Protein AF-A0A8R2JS40-F1 (afdb_monomer_lite)

Radius of gyration: 32.08 Å; chains: 1; bounding box: 84×52×87 Å

Sequence (425 aa):
MNSDQKEKSKYPKSTWFVVVNEFCERFTYFGFKTVLILYLTRILQFNGDESTIIYHSFIFLACFMAVPCAILGDSYWGKFKALTCLSFVYVLGCVVLTSASIADMFSLDVQKILAFLGLFLIFVGTGGVKPCIFAFGGDQFQLPQQEKHIQHFATMFTLAIYTGSLISTCLMPELRHSIHCFGRDTCFPLAFGVLTFMMLTALVILLSGKNMYVKKKPENNILTRTFGCIFYALRTKITSAAPCKTHWLALFGIIVLVLFDKVLYPMFAAIGIRKPLQILTFCGVLAVIAFVFAALLQFKIVGNTTEIPSGQGRIYIYNGFDCHVFVKSKSLHIQHQIGPLDMFNVSHSVVSQNVSGDVAVVGITIGFESKCSFVSDNYEFNTTLTIIEGKEISYHLTRLNPNMIALNRVGIHDSLVKEKFGNPN

Foldseek 3Di:
DDPVVLPDDDQQPLLVLLLLLLLLLLLLVLLCLLCQLVCCCPPLVDDNVVSVVVSVVLVVLLQVLLVVLVLCCQAPQHLLRSLLVLLVLQLVLLVLLLCLLVPPVDDSVVSVVSNVSSSVSNSNSNSNNVVRSLVQSLQQDDPPSCVVSNVVSVVSSVVSNVVSNVCSNVPLVCVQQVDDDPNDNGRPSVSSVVSSVSSVVSSVSSVVSVVSGDTDDRDHCPPVVVVVVVVVQVVVCVVDPDDDDDDPCPPVVVVVVCCCVVPVQVVVVVVVQHDPVSVVVVVVVVVVVVVVVVVVVVCVVLVDLPFDDFQKFKEKEFEQAQFKKWKDFPVQRDTDIAHGRGMDMDIDGNDDDDDDPFKDKGKMKMWTDCPRPLEHHTDIDIDIDITGTRFYWYWYWDDPDSYDIDTHTDPDTDDSNCPPVNDDD

Organism: Acyrthosiphon pisum (NCBI:txid7029)

pLDDT: mean 79.0, std 15.46, range [34.19, 97.94]

Structure (mmCIF, N/CA/C/O backbone):
data_AF-A0A8R2JS40-F1
#
_entry.id   AF-A0A8R2JS40-F1
#
loop_
_atom_site.group_PDB
_atom_site.id
_atom_site.type_symbol
_atom_site.label_atom_id
_atom_site.label_alt_id
_atom_site.label_comp_id
_atom_site.label_asym_id
_atom_site.label_entity_id
_atom_site.label_seq_id
_atom_site.pdbx_PDB_ins_code
_atom_site.Cartn_x
_atom_site.Cartn_y
_atom_site.Cartn_z
_atom_site.occupancy
_atom_site.B_iso_or_equiv
_atom_site.auth_seq_id
_atom_site.auth_comp_id
_atom_site.auth_asym_id
_atom_site.auth_atom_id
_atom_site.pdbx_PDB_model_num
ATOM 1 N N . MET A 1 1 ? -26.640 -4.214 41.167 1.00 41.16 1 MET A N 1
ATOM 2 C CA . MET A 1 1 ? -26.833 -4.522 39.730 1.00 41.16 1 MET A CA 1
ATOM 3 C C . MET A 1 1 ? -26.726 -6.032 39.581 1.00 41.16 1 MET A C 1
ATOM 5 O O . MET A 1 1 ? -25.664 -6.561 39.882 1.00 41.16 1 MET A O 1
ATOM 9 N N . ASN A 1 2 ? -27.837 -6.709 39.268 1.00 38.03 2 ASN A N 1
ATOM 10 C CA . ASN A 1 2 ? -27.973 -8.171 39.342 1.00 38.03 2 ASN A CA 1
ATOM 11 C C . ASN A 1 2 ? -26.965 -8.921 38.461 1.00 38.03 2 ASN A C 1
ATOM 13 O O . ASN A 1 2 ? -26.765 -8.584 37.293 1.00 38.03 2 ASN A O 1
ATOM 17 N N . SER A 1 3 ? -26.398 -9.986 39.029 1.00 43.28 3 SER A N 1
ATOM 18 C CA . SER A 1 3 ? -25.542 -10.986 38.382 1.00 43.28 3 SER A CA 1
ATOM 19 C C . SER A 1 3 ? -26.195 -11.679 37.179 1.00 43.28 3 SER A C 1
ATOM 21 O O . SER A 1 3 ? -25.475 -12.124 36.291 1.00 43.28 3 SER A O 1
ATOM 23 N N . ASP A 1 4 ? -27.527 -11.676 37.084 1.00 41.28 4 ASP A N 1
ATOM 24 C CA . ASP A 1 4 ? -28.280 -12.354 36.016 1.00 41.28 4 ASP A CA 1
ATOM 25 C C . ASP A 1 4 ? -28.264 -11.621 34.660 1.00 41.28 4 ASP A C 1
ATOM 27 O O . ASP A 1 4 ? -28.573 -12.208 33.625 1.00 41.28 4 ASP A O 1
ATOM 31 N N . GLN A 1 5 ? -27.862 -10.342 34.609 1.00 41.94 5 GLN A N 1
ATOM 32 C CA . GLN A 1 5 ? -27.706 -9.618 33.333 1.00 41.94 5 GLN A CA 1
ATOM 33 C C . GLN A 1 5 ? -26.354 -9.864 32.646 1.00 41.94 5 GLN A C 1
ATOM 35 O O . GLN A 1 5 ? -26.165 -9.460 31.498 1.00 41.94 5 GLN A O 1
ATOM 40 N N . LYS A 1 6 ? -25.410 -10.541 33.314 1.00 43.72 6 LYS A N 1
ATOM 41 C CA . LYS A 1 6 ? -24.073 -10.818 32.765 1.00 43.72 6 LYS A CA 1
ATOM 42 C C . LYS A 1 6 ? -24.084 -11.891 31.664 1.00 43.72 6 LYS A C 1
ATOM 44 O O . LYS A 1 6 ? -23.092 -12.023 30.956 1.00 43.72 6 LYS A O 1
ATOM 49 N N . GLU A 1 7 ? -25.190 -12.622 31.489 1.00 43.22 7 GLU A N 1
ATOM 50 C CA . GLU A 1 7 ? -25.213 -13.883 30.730 1.00 43.22 7 GLU A CA 1
ATOM 51 C C . GLU A 1 7 ? -25.918 -13.836 29.353 1.00 43.22 7 GLU A C 1
ATOM 53 O O . GLU A 1 7 ? -25.889 -14.818 28.618 1.00 43.22 7 GLU A O 1
ATOM 58 N N . LYS A 1 8 ? -26.512 -12.709 28.920 1.00 48.25 8 LYS A N 1
ATOM 59 C CA . LYS A 1 8 ? -27.203 -12.633 27.604 1.00 48.25 8 LYS A CA 1
ATOM 60 C C . LYS A 1 8 ? -26.909 -11.374 26.787 1.00 48.25 8 LYS A C 1
ATOM 62 O O . LYS A 1 8 ? -27.795 -10.813 26.143 1.00 48.25 8 LYS A O 1
ATOM 67 N N . SER A 1 9 ? -25.660 -10.924 26.758 1.00 63.06 9 SER A N 1
ATOM 68 C CA . SER A 1 9 ? -25.281 -9.857 25.829 1.00 63.06 9 SER A CA 1
ATOM 69 C C . SER A 1 9 ? -25.042 -10.425 24.424 1.00 63.06 9 SER A C 1
ATOM 71 O O . SER A 1 9 ? -24.032 -11.071 24.162 1.00 63.06 9 SER A O 1
ATOM 73 N N . LYS A 1 10 ? -26.000 -10.229 23.511 1.00 79.38 10 LYS A N 1
ATOM 74 C CA . LYS A 1 10 ? -25.952 -10.753 22.134 1.00 79.38 10 LYS A CA 1
ATOM 75 C C . LYS A 1 10 ? -24.798 -10.128 21.339 1.00 79.38 10 LYS A C 1
ATOM 77 O O . LYS A 1 10 ? -24.600 -8.916 21.391 1.00 79.38 10 LYS A O 1
ATOM 82 N N . TYR A 1 11 ? -24.084 -10.942 20.557 1.00 84.50 11 TYR A N 1
ATOM 83 C CA . TYR A 1 11 ? -23.012 -10.460 19.681 1.00 84.50 11 TYR A CA 1
ATOM 84 C C . TYR A 1 11 ? -23.556 -9.422 18.672 1.00 84.50 11 TYR A C 1
ATOM 86 O O . TYR A 1 11 ? -24.550 -9.712 17.989 1.00 84.50 11 TYR A O 1
ATOM 94 N N . PRO A 1 12 ? -22.956 -8.219 18.563 1.00 87.94 12 PRO A N 1
ATOM 95 C CA . PRO A 1 12 ? -23.424 -7.188 17.646 1.00 87.94 12 PRO A CA 1
ATOM 96 C C . PRO A 1 12 ? -23.288 -7.658 16.198 1.00 87.94 12 PRO A C 1
ATOM 98 O O . PRO A 1 12 ? -22.192 -7.903 15.713 1.00 87.94 12 PRO A O 1
ATOM 101 N N . LYS A 1 13 ? -24.401 -7.748 15.465 1.00 88.38 13 LYS A N 1
ATOM 102 C CA . LYS A 1 13 ? -24.378 -8.155 14.047 1.00 88.38 13 LYS A CA 1
ATOM 103 C C . LYS A 1 13 ? -23.626 -7.160 13.148 1.00 88.38 13 LYS A C 1
ATOM 105 O O . LYS A 1 13 ? -23.211 -7.520 12.052 1.00 88.38 13 LYS A O 1
ATOM 110 N N . SER A 1 14 ? -23.461 -5.914 13.598 1.00 90.12 14 SER A N 1
ATOM 111 C CA . SER A 1 14 ? -22.787 -4.849 12.850 1.00 90.12 14 SER A CA 1
ATOM 112 C C . SER A 1 14 ? -21.297 -5.124 12.618 1.00 90.12 14 SER A C 1
ATOM 114 O O . SER A 1 14 ? -20.741 -4.668 11.620 1.00 90.12 14 SER A O 1
ATOM 116 N N . THR A 1 15 ? -20.646 -5.904 13.484 1.00 90.81 15 THR A N 1
ATOM 117 C CA . THR A 1 15 ? -19.207 -6.190 13.388 1.00 90.81 15 THR A CA 1
ATOM 118 C C . THR A 1 15 ? -18.866 -7.069 12.189 1.00 90.81 15 THR A C 1
ATOM 120 O O . THR A 1 15 ? -17.765 -6.952 11.662 1.00 90.81 15 THR A O 1
ATOM 123 N N . TRP A 1 16 ? -19.811 -7.879 11.694 1.00 93.19 16 TRP A N 1
ATOM 124 C CA . TRP A 1 16 ? -19.608 -8.693 10.494 1.00 93.19 16 TRP A CA 1
ATOM 125 C C . TRP A 1 16 ? -19.300 -7.830 9.267 1.00 93.19 16 TRP A C 1
ATOM 127 O O . TRP A 1 16 ? -18.342 -8.095 8.548 1.00 93.19 16 TRP A O 1
ATOM 137 N N . PHE A 1 17 ? -20.036 -6.729 9.083 1.00 94.81 17 PHE A N 1
ATOM 138 C CA . PHE A 1 17 ? -19.770 -5.770 8.007 1.00 94.81 17 PHE A CA 1
ATOM 139 C C . PHE A 1 17 ? -18.368 -5.154 8.121 1.00 94.81 17 PHE A C 1
ATOM 141 O O . PHE A 1 17 ? -17.712 -4.932 7.110 1.00 94.81 17 PHE A O 1
ATOM 148 N N . VAL A 1 18 ? -17.891 -4.907 9.347 1.00 94.69 18 VAL A N 1
ATOM 149 C CA . VAL A 1 18 ? -16.544 -4.364 9.597 1.00 94.69 18 VAL A CA 1
ATOM 150 C C . VAL A 1 18 ? -15.465 -5.388 9.234 1.00 94.69 18 VAL A C 1
ATOM 152 O O . VAL A 1 18 ? -14.495 -5.034 8.571 1.00 94.69 18 VAL A O 1
ATOM 155 N N . VAL A 1 19 ? -15.647 -6.656 9.619 1.00 94.69 19 VAL A N 1
ATOM 156 C CA . VAL A 1 19 ? -14.700 -7.742 9.307 1.00 94.69 19 VAL A CA 1
ATOM 157 C C . VAL A 1 19 ? -14.613 -7.989 7.799 1.00 94.69 19 VAL A C 1
ATOM 159 O O . VAL A 1 19 ? -13.513 -8.097 7.264 1.00 94.69 19 VAL A O 1
ATOM 162 N N . VAL A 1 20 ? -15.748 -8.034 7.092 1.00 95.56 20 VAL A N 1
ATOM 163 C CA . VAL A 1 20 ? -15.746 -8.236 5.632 1.00 95.56 20 VAL A CA 1
ATOM 164 C C . VAL A 1 20 ? -15.165 -7.020 4.902 1.00 95.56 20 VAL A C 1
ATOM 166 O O . VAL A 1 20 ? -14.397 -7.188 3.958 1.00 95.56 20 VAL A O 1
ATOM 169 N N . ASN A 1 21 ? -15.451 -5.797 5.363 1.00 95.69 21 ASN A N 1
ATOM 170 C CA . ASN A 1 21 ? -14.802 -4.604 4.819 1.00 95.69 21 ASN A CA 1
ATOM 171 C C . ASN A 1 21 ? -13.274 -4.673 4.980 1.00 95.69 21 ASN A C 1
ATOM 173 O O . ASN A 1 21 ? -12.553 -4.363 4.036 1.00 95.69 21 ASN A O 1
ATOM 177 N N . GLU A 1 22 ? -12.779 -5.087 6.152 1.00 94.69 22 GLU A N 1
ATOM 178 C CA . GLU A 1 22 ? -11.339 -5.247 6.390 1.00 94.69 22 GLU A CA 1
ATOM 179 C C . GLU A 1 22 ? -10.720 -6.274 5.438 1.00 94.69 22 GLU A C 1
ATOM 181 O O . GLU A 1 22 ? -9.670 -6.016 4.857 1.00 94.69 22 GLU A O 1
ATOM 186 N N . PHE A 1 23 ? -11.384 -7.412 5.220 1.00 96.19 23 PHE A N 1
ATOM 187 C CA . PHE A 1 23 ? -10.934 -8.405 4.245 1.00 96.19 23 PHE A CA 1
ATOM 188 C C . PHE A 1 23 ? -10.753 -7.791 2.845 1.00 96.19 23 PHE A C 1
ATOM 190 O O . PHE A 1 23 ? -9.692 -7.942 2.235 1.00 96.19 23 PHE A O 1
ATOM 197 N N . CYS A 1 24 ? -11.758 -7.060 2.351 1.00 96.75 24 CYS A N 1
ATOM 198 C CA . CYS A 1 24 ? -11.718 -6.424 1.033 1.00 96.75 24 CYS A CA 1
ATOM 199 C C . CYS A 1 24 ? -10.650 -5.316 0.936 1.00 96.75 24 CYS A C 1
ATOM 201 O O . CYS A 1 24 ? -9.959 -5.219 -0.082 1.00 96.75 24 CYS A O 1
ATOM 203 N N . GLU A 1 25 ? -10.466 -4.507 1.986 1.00 95.31 25 GLU A N 1
ATOM 204 C CA . GLU A 1 25 ? -9.405 -3.487 2.032 1.00 95.31 25 GLU A CA 1
ATOM 205 C C . GLU A 1 25 ? -8.018 -4.130 1.987 1.00 95.31 25 GLU A C 1
ATOM 207 O O . GLU A 1 25 ? -7.170 -3.707 1.201 1.00 95.31 25 GLU A O 1
ATOM 212 N N . ARG A 1 26 ? -7.797 -5.196 2.767 1.00 95.12 26 ARG A N 1
ATOM 213 C CA . ARG A 1 26 ? -6.499 -5.883 2.831 1.00 95.12 26 ARG A CA 1
ATOM 214 C C . ARG A 1 26 ? -6.174 -6.605 1.546 1.00 95.12 26 ARG A C 1
ATOM 216 O O . ARG A 1 26 ? -5.037 -6.520 1.089 1.00 95.12 26 ARG A O 1
ATOM 223 N N . PHE A 1 27 ? -7.172 -7.233 0.935 1.00 96.56 27 PHE A N 1
ATOM 224 C CA . PHE A 1 27 ? -7.041 -7.771 -0.409 1.00 96.56 27 PHE A CA 1
ATOM 225 C C . PHE A 1 27 ? -6.573 -6.685 -1.391 1.00 96.56 27 PHE A C 1
ATOM 227 O O . PHE A 1 27 ? -5.605 -6.880 -2.122 1.00 96.56 27 PHE A O 1
ATOM 234 N N . THR A 1 28 ? -7.215 -5.513 -1.360 1.00 96.62 28 THR A N 1
ATOM 235 C CA . THR A 1 28 ? -6.875 -4.387 -2.241 1.00 96.62 28 THR A CA 1
ATOM 236 C C . THR A 1 28 ? -5.449 -3.891 -1.986 1.00 96.62 28 THR A C 1
ATOM 238 O O . THR A 1 28 ? -4.663 -3.754 -2.920 1.00 96.62 28 THR A O 1
ATOM 241 N N . TYR A 1 29 ? -5.076 -3.664 -0.725 1.00 95.06 29 TYR A N 1
ATOM 242 C CA . TYR A 1 29 ? -3.773 -3.106 -0.359 1.00 95.06 29 TYR A CA 1
ATOM 243 C C . TYR A 1 29 ? -2.604 -4.041 -0.698 1.00 95.06 29 TYR A C 1
ATOM 245 O O . TYR A 1 29 ? -1.606 -3.600 -1.274 1.00 95.06 29 TYR A O 1
ATOM 253 N N . PHE A 1 30 ? -2.700 -5.324 -0.341 1.00 94.44 30 PHE A N 1
ATOM 254 C CA . PHE A 1 30 ? -1.627 -6.283 -0.614 1.00 94.44 30 PHE A CA 1
ATOM 255 C C . PHE A 1 30 ? -1.556 -6.642 -2.096 1.00 94.44 30 PHE A C 1
ATOM 257 O O . PHE A 1 30 ? -0.463 -6.630 -2.662 1.00 94.44 30 PHE A O 1
ATOM 264 N N . GLY A 1 31 ? -2.702 -6.834 -2.750 1.00 94.31 31 GLY A N 1
ATOM 265 C CA . GLY A 1 31 ? -2.763 -7.043 -4.191 1.00 94.31 31 GLY A CA 1
ATOM 266 C C . GLY A 1 31 ? -2.128 -5.892 -4.969 1.00 94.31 31 GLY A C 1
ATOM 267 O O . GLY A 1 31 ? -1.243 -6.111 -5.795 1.00 94.31 31 GLY A O 1
ATOM 268 N N . PHE A 1 32 ? -2.475 -4.654 -4.614 1.00 94.50 32 PHE A N 1
ATOM 269 C CA . PHE A 1 32 ? -1.853 -3.455 -5.169 1.00 94.50 32 PHE A CA 1
ATOM 270 C C . PHE A 1 32 ? -0.325 -3.456 -4.990 1.00 94.50 32 PHE A C 1
ATOM 272 O O . PHE A 1 32 ? 0.401 -3.226 -5.956 1.00 94.50 32 PHE A O 1
ATOM 279 N N . LYS A 1 33 ? 0.184 -3.772 -3.789 1.00 91.44 33 LYS A N 1
ATOM 280 C CA . LYS A 1 33 ? 1.633 -3.804 -3.520 1.00 91.44 33 LYS A CA 1
ATOM 281 C C . LYS A 1 33 ? 2.389 -4.795 -4.403 1.00 91.44 33 LYS A C 1
ATOM 283 O O . LYS A 1 33 ? 3.491 -4.472 -4.834 1.00 91.44 33 LYS A O 1
ATOM 288 N N . THR A 1 34 ? 1.818 -5.970 -4.671 1.00 91.81 34 THR A N 1
ATOM 289 C CA . THR A 1 34 ? 2.482 -6.984 -5.512 1.00 91.81 34 THR A CA 1
ATOM 290 C C . THR A 1 34 ? 2.628 -6.551 -6.970 1.00 91.81 34 THR A C 1
ATOM 292 O O . THR A 1 34 ? 3.611 -6.895 -7.622 1.00 91.81 34 THR A O 1
ATOM 295 N N . VAL A 1 35 ? 1.676 -5.765 -7.479 1.00 92.25 35 VAL A N 1
ATOM 296 C CA . VAL A 1 35 ? 1.630 -5.367 -8.893 1.00 92.25 35 VAL A CA 1
ATOM 297 C C . VAL A 1 35 ? 2.296 -4.007 -9.133 1.00 92.25 35 VAL A C 1
ATOM 299 O O . VAL A 1 35 ? 2.818 -3.770 -10.223 1.00 92.25 35 VAL A O 1
ATOM 302 N N . LEU A 1 36 ? 2.335 -3.122 -8.129 1.00 92.50 36 LEU A N 1
ATOM 303 C CA . LEU A 1 36 ? 2.771 -1.730 -8.281 1.00 92.50 36 LEU A CA 1
ATOM 304 C C . LEU A 1 36 ? 4.190 -1.582 -8.854 1.00 92.50 36 LEU A C 1
ATOM 306 O O . LEU A 1 36 ? 4.377 -0.836 -9.810 1.00 92.50 36 LEU A O 1
ATOM 310 N N . ILE A 1 37 ? 5.190 -2.280 -8.305 1.00 91.31 37 ILE A N 1
ATOM 311 C CA . ILE A 1 37 ? 6.582 -2.131 -8.773 1.00 91.31 37 ILE A CA 1
ATOM 312 C C . ILE A 1 37 ? 6.753 -2.600 -10.225 1.00 91.31 37 ILE A C 1
ATOM 314 O O . ILE A 1 37 ? 7.504 -2.015 -11.006 1.00 91.31 37 ILE A O 1
ATOM 318 N N . LEU A 1 38 ? 5.988 -3.620 -10.615 1.00 90.94 38 LEU A N 1
ATOM 319 C CA . LEU A 1 38 ? 5.975 -4.140 -11.977 1.00 90.94 38 LEU A CA 1
ATOM 320 C C . LEU A 1 38 ? 5.265 -3.172 -12.928 1.00 90.94 38 LEU A C 1
ATOM 322 O O . LEU A 1 38 ? 5.658 -3.065 -14.082 1.00 90.94 38 LEU A O 1
ATOM 326 N N . TYR A 1 39 ? 4.256 -2.443 -12.451 1.00 91.69 39 TYR A N 1
ATOM 327 C CA . TYR A 1 39 ? 3.585 -1.399 -13.225 1.00 91.69 39 TYR A CA 1
ATOM 328 C C . TYR A 1 39 ? 4.497 -0.187 -13.465 1.00 91.69 39 TYR A C 1
ATOM 330 O O . TYR A 1 39 ? 4.594 0.291 -14.596 1.00 91.69 39 TYR A O 1
ATOM 338 N N . LEU A 1 40 ? 5.215 0.259 -12.427 1.00 92.06 40 LEU A N 1
ATOM 339 C CA . LEU A 1 40 ? 6.184 1.359 -12.513 1.00 92.06 40 LEU A CA 1
ATOM 340 C C . LEU A 1 40 ? 7.296 1.064 -13.533 1.00 92.06 40 LEU A C 1
ATOM 342 O O . LEU A 1 40 ? 7.609 1.909 -14.367 1.00 92.06 40 LEU A O 1
ATOM 346 N N . THR A 1 41 ? 7.835 -0.155 -13.509 1.00 90.75 41 THR A N 1
ATOM 347 C CA . THR A 1 41 ? 8.927 -0.564 -14.406 1.00 90.75 41 THR A CA 1
ATOM 348 C C . THR A 1 41 ? 8.450 -0.894 -15.822 1.00 90.75 41 THR A C 1
ATOM 350 O O . THR A 1 41 ? 9.036 -0.426 -16.790 1.00 90.75 41 THR A O 1
ATOM 353 N N . ARG A 1 42 ? 7.381 -1.691 -15.979 1.00 89.00 42 ARG A N 1
ATOM 354 C CA . ARG A 1 42 ? 6.976 -2.230 -17.294 1.00 89.00 42 ARG A CA 1
ATOM 355 C C . ARG A 1 42 ? 6.058 -1.318 -18.100 1.00 89.00 42 ARG A C 1
ATOM 357 O O . ARG A 1 42 ? 6.101 -1.387 -19.322 1.00 89.00 42 ARG A O 1
ATOM 364 N N . ILE A 1 43 ? 5.209 -0.517 -17.454 1.00 88.19 43 ILE A N 1
ATOM 365 C CA . ILE A 1 43 ? 4.253 0.356 -18.158 1.00 88.19 43 ILE A CA 1
ATOM 366 C C . ILE A 1 43 ? 4.719 1.804 -18.122 1.00 88.19 43 ILE A C 1
ATOM 368 O O . ILE A 1 43 ? 4.818 2.439 -19.163 1.00 88.19 43 ILE A O 1
ATOM 372 N N . LEU A 1 44 ? 5.058 2.313 -16.937 1.00 89.38 44 LEU A N 1
ATOM 373 C CA . LEU A 1 44 ? 5.470 3.708 -16.776 1.00 89.38 44 LEU A CA 1
ATOM 374 C C . LEU A 1 44 ? 6.938 3.964 -17.160 1.00 89.38 44 LEU A C 1
ATOM 376 O O . LEU A 1 44 ? 7.348 5.124 -17.195 1.00 89.38 44 LEU A O 1
ATOM 380 N N . GLN A 1 45 ? 7.697 2.911 -17.489 1.00 89.69 45 GLN A N 1
ATOM 381 C CA . GLN A 1 45 ? 9.079 2.984 -17.982 1.00 89.69 45 GLN A CA 1
ATOM 382 C C . GLN A 1 45 ? 10.024 3.732 -17.022 1.00 89.69 45 GLN A C 1
ATOM 384 O O . GLN A 1 45 ? 10.872 4.510 -17.454 1.00 89.69 45 GLN A O 1
ATOM 389 N N . PHE A 1 46 ? 9.854 3.539 -15.709 1.00 88.12 46 PHE A N 1
ATOM 390 C CA . PHE A 1 46 ? 10.810 4.019 -14.706 1.00 88.12 46 PHE A CA 1
ATOM 391 C C . PHE A 1 46 ? 11.963 3.032 -14.525 1.00 88.12 46 PHE A C 1
ATOM 393 O O . PHE A 1 46 ? 11.781 1.814 -14.624 1.00 88.12 46 PHE A O 1
ATOM 400 N N . ASN A 1 47 ? 13.135 3.552 -14.158 1.00 89.06 47 ASN A N 1
ATOM 401 C CA . ASN A 1 47 ? 14.284 2.719 -13.810 1.00 89.06 47 ASN A CA 1
ATOM 402 C C . ASN A 1 47 ? 14.004 1.877 -12.551 1.00 89.06 47 ASN A C 1
ATOM 404 O O . ASN A 1 47 ? 13.132 2.205 -11.737 1.00 89.06 47 ASN A O 1
ATOM 408 N N . GLY A 1 48 ? 14.758 0.787 -12.365 1.00 80.25 48 GLY A N 1
ATOM 409 C CA . GLY A 1 48 ? 14.610 -0.092 -11.196 1.00 80.25 48 GLY A CA 1
ATOM 410 C C . GLY A 1 48 ? 14.799 0.647 -9.863 1.00 80.25 48 GLY A C 1
ATOM 411 O O . GLY A 1 48 ? 14.002 0.473 -8.936 1.00 80.25 48 GLY A O 1
ATOM 412 N N . ASP A 1 49 ? 15.789 1.539 -9.802 1.00 77.88 49 ASP A N 1
ATOM 413 C CA . ASP A 1 49 ? 16.080 2.364 -8.624 1.00 77.88 49 ASP A CA 1
ATOM 414 C C . ASP A 1 49 ? 14.954 3.374 -8.346 1.00 77.88 49 ASP A C 1
ATOM 416 O O . ASP A 1 49 ? 14.440 3.451 -7.228 1.00 77.88 49 ASP A O 1
ATOM 420 N N . GLU A 1 50 ? 14.497 4.096 -9.374 1.00 78.88 50 GLU A N 1
ATOM 421 C CA . GLU A 1 50 ? 13.404 5.074 -9.261 1.00 78.88 50 GLU A CA 1
ATOM 422 C C . GLU A 1 50 ? 12.090 4.414 -8.833 1.00 78.88 50 GLU A C 1
ATOM 424 O O . GLU A 1 50 ? 11.402 4.901 -7.934 1.00 78.88 50 GLU A O 1
ATOM 429 N N . SER A 1 51 ? 11.765 3.261 -9.421 1.00 83.19 51 SER A N 1
ATOM 430 C CA . SER A 1 51 ? 10.572 2.482 -9.078 1.00 83.19 51 SER A CA 1
ATOM 431 C C . SER A 1 51 ? 10.593 2.024 -7.620 1.00 83.19 51 SER A C 1
ATOM 433 O O . SER A 1 51 ? 9.565 2.060 -6.939 1.00 83.19 51 SER A O 1
ATOM 435 N N . THR A 1 52 ? 11.768 1.633 -7.120 1.00 80.94 52 THR A N 1
ATOM 436 C CA . THR A 1 52 ? 11.968 1.219 -5.725 1.00 80.94 52 THR A CA 1
ATOM 437 C C . THR A 1 52 ? 11.790 2.397 -4.767 1.00 80.94 52 THR A C 1
ATOM 439 O O . THR A 1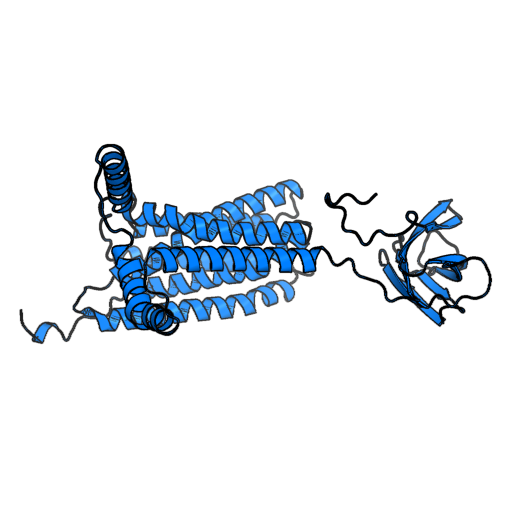 52 ? 11.097 2.264 -3.754 1.00 80.94 52 THR A O 1
ATOM 442 N N . ILE A 1 53 ? 12.340 3.567 -5.109 1.00 82.81 53 ILE A N 1
ATOM 443 C CA . ILE A 1 53 ? 12.151 4.806 -4.342 1.00 82.81 53 ILE A CA 1
ATOM 444 C C . ILE A 1 53 ? 10.664 5.162 -4.281 1.00 82.81 53 ILE A C 1
ATOM 446 O O . ILE A 1 53 ? 10.121 5.295 -3.187 1.00 82.81 53 ILE A O 1
ATOM 450 N N . ILE A 1 54 ? 9.977 5.232 -5.427 1.00 84.69 54 ILE A N 1
ATOM 451 C CA . ILE A 1 54 ? 8.545 5.568 -5.496 1.00 84.69 54 ILE A CA 1
ATOM 452 C C . ILE A 1 54 ? 7.710 4.584 -4.664 1.00 84.69 54 ILE A C 1
ATOM 454 O O . ILE A 1 54 ? 6.849 5.003 -3.886 1.00 84.69 54 ILE A O 1
ATOM 458 N N . TYR A 1 55 ? 7.981 3.281 -4.779 1.00 89.50 55 TYR A N 1
ATOM 459 C CA . TYR A 1 55 ? 7.281 2.240 -4.025 1.00 89.50 55 TYR A CA 1
ATOM 460 C C . TYR A 1 55 ? 7.448 2.402 -2.505 1.00 89.50 55 TYR A C 1
ATOM 462 O O . TYR A 1 55 ? 6.458 2.397 -1.763 1.00 89.50 55 TYR A O 1
ATOM 470 N N . HIS A 1 56 ? 8.678 2.586 -2.018 1.00 84.81 56 HIS A N 1
ATOM 471 C CA . HIS A 1 56 ? 8.928 2.764 -0.586 1.00 84.81 56 HIS A CA 1
ATOM 472 C C . HIS A 1 56 ? 8.429 4.116 -0.063 1.00 84.81 56 HIS A C 1
ATOM 474 O O . HIS A 1 56 ? 7.883 4.166 1.043 1.00 84.81 56 HIS A O 1
ATOM 480 N N . SER A 1 57 ? 8.522 5.184 -0.859 1.00 85.88 57 SER A N 1
ATOM 481 C CA . SER A 1 57 ? 7.931 6.486 -0.542 1.00 85.88 57 SER A CA 1
ATOM 482 C C . SER A 1 57 ? 6.414 6.392 -0.398 1.00 85.88 57 SER A C 1
ATOM 484 O O . SER A 1 57 ? 5.870 6.915 0.571 1.00 85.88 57 SER A O 1
ATOM 486 N N . PHE A 1 58 ? 5.728 5.670 -1.289 1.00 90.31 58 PHE A N 1
ATOM 487 C CA . PHE A 1 58 ? 4.290 5.423 -1.170 1.00 90.31 58 PHE A CA 1
ATOM 488 C C . PHE A 1 58 ? 3.942 4.710 0.146 1.00 90.31 58 PHE A C 1
ATOM 490 O O . PHE A 1 58 ? 3.030 5.135 0.855 1.00 90.31 58 PHE A O 1
ATOM 497 N N . ILE A 1 59 ? 4.680 3.654 0.511 1.00 88.25 59 ILE A N 1
ATOM 498 C CA . ILE A 1 59 ? 4.442 2.922 1.767 1.00 88.25 59 ILE A CA 1
ATOM 499 C C . ILE A 1 59 ? 4.652 3.837 2.975 1.00 88.25 59 ILE A C 1
ATOM 501 O O . ILE A 1 59 ? 3.822 3.852 3.885 1.00 88.25 59 ILE A O 1
ATOM 505 N N . PHE A 1 60 ? 5.743 4.604 2.979 1.00 88.06 60 PHE A N 1
ATOM 506 C CA . PHE A 1 60 ? 6.044 5.555 4.043 1.00 88.06 60 PHE A CA 1
ATOM 507 C C . PHE A 1 60 ? 4.938 6.608 4.184 1.00 88.06 60 PHE A C 1
ATOM 509 O O . PHE A 1 60 ? 4.429 6.811 5.286 1.00 88.06 60 PHE A O 1
ATOM 516 N N . LEU A 1 61 ? 4.514 7.223 3.077 1.00 88.31 61 LEU A N 1
ATOM 517 C CA . LEU A 1 61 ? 3.462 8.241 3.062 1.00 88.31 61 LEU A CA 1
ATOM 518 C C . LEU A 1 61 ? 2.109 7.681 3.506 1.00 88.31 61 LEU A C 1
ATOM 520 O O . LEU A 1 61 ? 1.418 8.331 4.285 1.00 88.31 61 LEU A O 1
ATOM 524 N N . ALA A 1 62 ? 1.752 6.464 3.092 1.00 89.50 62 ALA A N 1
ATOM 525 C CA . ALA A 1 62 ? 0.535 5.791 3.543 1.00 89.50 62 ALA A CA 1
ATOM 526 C C . ALA A 1 62 ? 0.522 5.588 5.069 1.00 89.50 62 ALA A C 1
ATOM 528 O O . ALA A 1 62 ? -0.488 5.841 5.726 1.00 89.50 62 ALA A O 1
ATOM 529 N N . CYS A 1 63 ? 1.648 5.160 5.648 1.00 87.31 63 CYS A N 1
ATOM 530 C CA . CYS A 1 63 ? 1.790 5.009 7.096 1.00 87.31 63 CYS A CA 1
ATOM 531 C C . CYS A 1 63 ? 1.783 6.362 7.819 1.00 87.31 63 CYS A C 1
ATOM 533 O O . CYS A 1 63 ? 1.127 6.504 8.848 1.00 87.31 63 CYS A O 1
ATOM 535 N N . PHE A 1 64 ? 2.480 7.363 7.280 1.00 84.88 64 PHE A N 1
ATOM 536 C CA . PHE A 1 64 ? 2.527 8.709 7.847 1.00 84.88 64 PHE A CA 1
ATOM 537 C C . PHE A 1 64 ? 1.141 9.363 7.863 1.00 84.88 64 PHE A C 1
ATOM 539 O O . PHE A 1 64 ? 0.731 9.923 8.879 1.00 84.88 64 PHE A O 1
ATOM 546 N N . MET A 1 65 ? 0.383 9.220 6.772 1.00 87.69 65 MET A N 1
ATOM 547 C CA . MET A 1 65 ? -0.959 9.785 6.624 1.00 87.69 65 MET A CA 1
ATOM 548 C C . MET A 1 65 ? -1.983 9.176 7.597 1.00 87.69 65 MET A C 1
ATOM 550 O O . MET A 1 65 ? -3.008 9.793 7.885 1.00 87.69 65 MET A O 1
ATOM 554 N N . ALA A 1 66 ? -1.691 8.016 8.193 1.00 87.44 66 ALA A N 1
ATOM 555 C CA . ALA A 1 66 ? -2.548 7.423 9.214 1.00 87.44 66 ALA A CA 1
ATOM 556 C C . ALA A 1 66 ? -2.706 8.300 10.461 1.00 87.44 66 ALA A C 1
ATOM 558 O O . ALA A 1 66 ? -3.787 8.335 11.050 1.00 87.44 66 ALA A O 1
ATOM 559 N N . VAL A 1 67 ? -1.669 9.053 10.836 1.00 85.12 67 VAL A N 1
ATOM 560 C CA . VAL A 1 67 ? -1.699 9.940 12.006 1.00 85.12 67 VAL A CA 1
ATOM 561 C C . VAL A 1 67 ? -2.708 11.086 11.831 1.00 85.12 67 VAL A C 1
ATOM 563 O O . VAL A 1 67 ? -3.649 11.156 12.626 1.00 85.12 67 VAL A O 1
ATOM 566 N N . PRO A 1 68 ? -2.593 11.968 10.814 1.00 83.56 68 PRO A N 1
ATOM 567 C CA . PRO A 1 68 ? -3.550 13.056 10.625 1.00 83.56 68 PRO A CA 1
ATOM 568 C C . PRO A 1 68 ? -4.969 12.543 10.357 1.00 83.56 68 PRO A C 1
ATOM 570 O O . PRO A 1 68 ? -5.927 13.121 10.868 1.00 83.56 68 PRO A O 1
ATOM 573 N N . CYS A 1 69 ? -5.133 11.438 9.625 1.00 84.75 69 CYS A N 1
ATOM 574 C CA . CYS A 1 69 ? -6.455 10.870 9.370 1.00 84.75 69 CYS A CA 1
ATOM 575 C C . CYS A 1 69 ? -7.130 10.306 10.628 1.00 84.75 69 CYS A C 1
ATOM 577 O O . CYS A 1 69 ? -8.332 10.511 10.801 1.00 84.75 69 CYS A O 1
ATOM 579 N N . ALA A 1 70 ? -6.383 9.644 11.518 1.00 84.00 70 ALA A N 1
ATOM 580 C CA . ALA A 1 70 ? -6.917 9.184 12.800 1.00 84.00 70 ALA A CA 1
ATOM 581 C C . ALA A 1 70 ? -7.371 10.370 13.666 1.00 84.00 70 ALA A C 1
ATOM 583 O O . ALA A 1 70 ? -8.479 10.361 14.198 1.00 84.00 70 ALA A O 1
ATOM 584 N N . ILE A 1 71 ? -6.571 11.443 13.717 1.00 82.81 71 ILE A N 1
ATOM 585 C CA . ILE A 1 71 ? -6.917 12.677 14.443 1.00 82.81 71 ILE A CA 1
ATOM 586 C C . ILE A 1 71 ? -8.203 13.300 13.886 1.00 82.81 71 ILE A C 1
ATOM 588 O O . ILE A 1 71 ? -9.097 13.670 14.652 1.00 82.81 71 ILE A O 1
ATOM 592 N N . LEU A 1 72 ? -8.322 13.395 12.557 1.00 83.81 72 LEU A N 1
ATOM 593 C CA . LEU A 1 72 ? -9.519 13.908 11.885 1.00 83.81 72 LEU A CA 1
ATOM 594 C C . LEU A 1 72 ? -10.763 13.067 12.206 1.00 83.81 72 LEU A C 1
ATOM 596 O O . LEU A 1 72 ? -11.836 13.627 12.461 1.00 83.81 72 LEU A O 1
ATOM 600 N N . GLY A 1 73 ? -10.619 11.739 12.226 1.00 83.31 73 GLY A N 1
ATOM 601 C CA . GLY A 1 73 ? -11.691 10.805 12.563 1.00 83.31 73 GLY A CA 1
ATOM 602 C C . GLY A 1 73 ? -12.143 10.898 14.015 1.00 83.31 73 GLY A C 1
ATOM 603 O O . GLY A 1 73 ? -13.345 10.973 14.272 1.00 83.31 73 GLY A O 1
ATOM 604 N N . ASP A 1 74 ? -11.204 10.957 14.951 1.00 82.31 74 ASP A N 1
ATOM 605 C CA . ASP A 1 74 ? -11.518 10.954 16.378 1.00 82.31 74 ASP A CA 1
ATOM 606 C C . ASP A 1 74 ? -12.006 12.319 16.880 1.00 82.31 74 ASP A C 1
ATOM 608 O O . ASP A 1 74 ? -12.909 12.372 17.716 1.00 82.31 74 ASP A O 1
ATOM 612 N N . SER A 1 75 ? -11.458 13.419 16.347 1.00 80.19 75 SER A N 1
ATOM 613 C CA . SER A 1 75 ? -11.641 14.757 16.934 1.00 80.19 75 SER A CA 1
ATOM 614 C C . SER A 1 75 ? -12.605 15.672 16.172 1.00 80.19 75 SER A C 1
ATOM 616 O O . SER A 1 75 ? -13.241 16.515 16.798 1.00 80.19 75 SER A O 1
ATOM 618 N N . TYR A 1 76 ? -12.722 15.545 14.843 1.00 79.88 76 TYR A N 1
ATOM 619 C CA . TYR A 1 76 ? -13.458 16.525 14.023 1.00 79.88 76 TYR A CA 1
ATOM 620 C C . TYR A 1 76 ? -14.704 15.946 13.352 1.00 79.88 76 TYR A C 1
ATOM 622 O O . TYR A 1 76 ? -15.797 16.495 13.484 1.00 79.88 76 TYR A O 1
ATOM 630 N N . TRP A 1 77 ? -14.559 14.860 12.589 1.00 81.19 77 TRP A N 1
ATOM 631 C CA . TRP A 1 77 ? -15.640 14.352 11.732 1.00 81.19 77 TRP A CA 1
ATOM 632 C C . TRP A 1 77 ? -16.438 13.206 12.355 1.00 81.19 77 TRP A C 1
ATOM 634 O O . TRP A 1 77 ? -17.566 12.948 11.927 1.00 81.19 77 TRP A O 1
ATOM 644 N N . GLY A 1 78 ? -15.873 12.534 13.358 1.00 83.88 78 GLY A N 1
ATOM 645 C CA . GLY A 1 78 ? -16.368 11.262 13.868 1.00 83.88 78 GLY A CA 1
ATOM 646 C C . GLY A 1 78 ? -15.902 10.087 13.000 1.00 83.88 78 GLY A C 1
ATOM 647 O O . GLY A 1 78 ? -15.892 10.162 11.765 1.00 83.88 78 GLY A O 1
ATOM 648 N N . LYS A 1 79 ? -15.558 8.970 13.655 1.00 86.25 79 LYS A N 1
ATOM 649 C CA . LYS A 1 79 ? -14.914 7.798 13.034 1.00 86.25 79 LYS A CA 1
ATOM 650 C C . LYS A 1 79 ? -15.651 7.285 11.798 1.00 86.25 79 LYS A C 1
ATOM 652 O O . LYS A 1 79 ? -15.031 7.075 10.765 1.00 86.25 79 LYS A O 1
ATOM 657 N N . PHE A 1 80 ? -16.980 7.148 11.862 1.00 91.12 80 PHE A N 1
ATOM 658 C CA . PHE A 1 80 ? -17.773 6.634 10.736 1.00 91.12 80 PHE A CA 1
ATOM 659 C C . PHE A 1 80 ? -17.744 7.558 9.507 1.00 91.12 80 PHE A C 1
ATOM 661 O O . PHE A 1 80 ? -17.618 7.087 8.375 1.00 91.12 80 PHE A O 1
ATOM 668 N N . LYS A 1 81 ? -17.850 8.879 9.711 1.00 90.62 81 LYS A N 1
ATOM 669 C CA . LYS A 1 81 ? -17.854 9.855 8.612 1.00 90.62 81 LYS A CA 1
ATOM 670 C C . LYS A 1 81 ? -16.471 9.956 7.972 1.00 90.62 81 LYS A C 1
ATOM 672 O O . LYS A 1 81 ? -16.379 9.964 6.747 1.00 90.62 81 LYS A O 1
ATOM 677 N N . ALA A 1 82 ? -15.416 9.969 8.787 1.00 91.25 82 ALA A N 1
ATOM 678 C CA . ALA A 1 82 ? -14.042 9.932 8.301 1.00 91.25 82 ALA A CA 1
ATOM 679 C C . ALA A 1 82 ? -13.752 8.641 7.528 1.00 91.25 82 ALA A C 1
ATOM 681 O O . ALA A 1 82 ? -13.307 8.717 6.388 1.00 91.25 82 ALA A O 1
ATOM 682 N N . LEU A 1 83 ? -14.100 7.478 8.088 1.00 93.00 83 LEU A N 1
ATOM 683 C CA . LEU A 1 83 ? -13.920 6.177 7.442 1.00 93.00 83 LEU A CA 1
ATOM 684 C C . LEU A 1 83 ? -14.623 6.110 6.078 1.00 93.00 83 LEU A C 1
ATOM 686 O O . LEU A 1 83 ? -14.021 5.675 5.101 1.00 93.00 83 LEU A O 1
ATOM 690 N N . THR A 1 84 ? -15.867 6.590 5.993 1.00 94.19 84 THR A N 1
ATOM 691 C CA . THR A 1 84 ? -16.631 6.611 4.734 1.00 94.19 84 THR A CA 1
ATOM 692 C C . THR A 1 84 ? -16.006 7.560 3.706 1.00 94.19 84 THR A C 1
ATOM 694 O O . THR A 1 84 ? -15.851 7.191 2.545 1.00 94.19 84 THR A O 1
ATOM 697 N N . CYS A 1 85 ? -15.610 8.767 4.126 1.00 95.00 85 CYS A N 1
ATOM 698 C CA . CYS A 1 85 ? -14.968 9.759 3.258 1.00 95.00 85 CYS A CA 1
ATOM 699 C C . CYS A 1 85 ? -13.629 9.243 2.703 1.00 95.00 85 CYS A C 1
ATOM 701 O O . CYS A 1 85 ? -13.395 9.278 1.499 1.00 95.00 85 CYS A O 1
ATOM 703 N N . LEU A 1 86 ? -12.782 8.686 3.569 1.00 94.31 86 LEU A N 1
ATOM 704 C CA . LEU A 1 86 ? -11.475 8.142 3.197 1.00 94.31 86 LEU A CA 1
ATOM 705 C C . LEU A 1 86 ? -11.600 6.895 2.315 1.00 94.31 86 LEU A C 1
ATOM 707 O O . LEU A 1 86 ? -10.831 6.738 1.372 1.00 94.31 86 LEU A O 1
ATOM 711 N N . SER A 1 87 ? -12.605 6.049 2.561 1.00 95.56 87 SER A N 1
ATOM 712 C CA . SER A 1 87 ? -12.905 4.902 1.694 1.00 95.56 87 SER A CA 1
ATOM 713 C C . SER A 1 87 ? -13.354 5.347 0.301 1.00 95.56 87 SER A C 1
ATOM 715 O O . SER A 1 87 ? -12.952 4.745 -0.688 1.00 95.56 87 SER A O 1
ATOM 717 N N . PHE A 1 88 ? -14.130 6.431 0.196 1.00 97.06 88 PHE A N 1
ATOM 718 C CA . PHE A 1 88 ? -14.503 7.012 -1.096 1.00 97.06 88 PHE A CA 1
ATOM 719 C C . PHE A 1 88 ? -13.287 7.570 -1.849 1.00 97.06 88 PHE A C 1
ATOM 721 O O . PHE A 1 88 ? -13.112 7.273 -3.028 1.00 97.06 88 PHE A O 1
ATOM 728 N N . VAL A 1 89 ? -12.402 8.305 -1.163 1.00 97.00 89 VAL A N 1
ATOM 729 C CA . VAL A 1 89 ? -11.130 8.790 -1.735 1.00 97.00 89 VAL A CA 1
ATOM 730 C C . VAL A 1 89 ? -10.259 7.627 -2.220 1.00 97.00 89 VAL A C 1
ATOM 732 O O . VAL A 1 89 ? -9.679 7.705 -3.300 1.00 97.00 89 VAL A O 1
ATOM 735 N N . TYR A 1 90 ? -10.216 6.525 -1.469 1.00 97.00 90 TYR A N 1
ATOM 736 C CA . TYR A 1 90 ? -9.495 5.321 -1.873 1.00 97.00 90 TYR A CA 1
ATOM 737 C C . TYR A 1 90 ? -10.087 4.721 -3.160 1.00 97.00 90 TYR A C 1
ATOM 739 O O . TYR A 1 90 ? -9.353 4.501 -4.120 1.00 97.00 90 TYR A O 1
ATOM 747 N N . VAL A 1 91 ? -11.411 4.532 -3.230 1.00 97.94 91 VAL A N 1
ATOM 748 C CA . VAL A 1 91 ? -12.081 4.035 -4.447 1.00 97.94 91 VAL A CA 1
ATOM 749 C C . VAL A 1 91 ? -11.780 4.936 -5.644 1.00 97.94 91 VAL A C 1
ATOM 751 O O . VAL A 1 91 ? -11.419 4.425 -6.702 1.00 97.94 91 VAL A O 1
ATOM 754 N N . LEU A 1 92 ? -11.854 6.261 -5.481 1.00 97.81 92 LEU A N 1
ATOM 755 C CA . LEU A 1 92 ? -11.483 7.205 -6.538 1.00 97.81 92 LEU A CA 1
ATOM 756 C C . LEU A 1 92 ? -10.032 7.017 -6.988 1.00 97.81 92 LEU A C 1
ATOM 758 O O . LEU A 1 92 ? -9.773 6.970 -8.185 1.00 97.81 92 LEU A O 1
ATOM 762 N N . GLY A 1 93 ? -9.096 6.855 -6.052 1.00 97.38 93 GLY A N 1
ATOM 763 C CA . GLY A 1 93 ? -7.699 6.575 -6.375 1.00 97.38 93 GLY A CA 1
ATOM 764 C C . GLY A 1 93 ? -7.512 5.278 -7.165 1.00 97.38 93 GLY A C 1
ATOM 765 O O . GLY A 1 93 ? -6.774 5.264 -8.149 1.00 97.38 93 GLY A O 1
ATOM 766 N N . CYS A 1 94 ? -8.224 4.209 -6.796 1.00 96.69 94 CYS A N 1
ATOM 767 C CA . CYS A 1 94 ? -8.212 2.938 -7.524 1.00 96.69 94 CYS A CA 1
ATOM 768 C C . CYS A 1 94 ? -8.803 3.067 -8.938 1.00 96.69 94 CYS A C 1
ATOM 770 O O . CYS A 1 94 ? -8.225 2.543 -9.891 1.00 96.69 94 CYS A O 1
ATOM 772 N N . VAL A 1 95 ? -9.904 3.811 -9.098 1.00 96.88 95 VAL A N 1
ATOM 773 C CA . VAL A 1 95 ? -10.509 4.099 -10.410 1.00 96.88 95 VAL A CA 1
ATOM 774 C C . VAL A 1 95 ? -9.546 4.897 -11.287 1.00 96.88 95 VAL A C 1
ATOM 776 O O . VAL A 1 95 ? -9.310 4.516 -12.432 1.00 96.88 95 VAL A O 1
ATOM 779 N N . VAL A 1 96 ? -8.942 5.960 -10.745 1.00 95.94 96 VAL A N 1
ATOM 780 C CA . VAL A 1 96 ? -7.955 6.785 -11.458 1.00 95.94 96 VAL A CA 1
ATOM 781 C C . VAL A 1 96 ? -6.763 5.934 -11.890 1.00 95.94 96 VAL A C 1
ATOM 783 O O . VAL A 1 96 ? -6.380 5.965 -13.057 1.00 95.94 96 VAL A O 1
ATOM 786 N N . LEU A 1 97 ? -6.223 5.101 -11.000 1.00 94.50 97 LEU A N 1
ATOM 787 C CA . LEU A 1 97 ? -5.100 4.230 -11.335 1.00 94.50 97 LEU A CA 1
ATOM 788 C C . LEU A 1 97 ? -5.467 3.170 -12.388 1.00 94.50 97 LEU A C 1
ATOM 790 O O . LEU A 1 97 ? -4.692 2.921 -13.309 1.00 94.50 97 LEU A O 1
ATOM 794 N N . THR A 1 98 ? -6.663 2.585 -12.298 1.00 93.94 98 THR A N 1
ATOM 795 C CA . THR A 1 98 ? -7.164 1.638 -13.306 1.00 93.94 98 THR A CA 1
ATOM 796 C C . THR A 1 98 ? -7.320 2.328 -14.658 1.00 93.94 98 THR A C 1
ATOM 798 O O . THR A 1 98 ? -6.868 1.798 -15.671 1.00 93.94 98 THR A O 1
ATOM 801 N N . SER A 1 99 ? -7.860 3.548 -14.688 1.00 91.44 99 SER A N 1
ATOM 802 C CA . SER A 1 99 ? -7.960 4.332 -15.922 1.00 91.44 99 SER A CA 1
ATOM 803 C C . SER A 1 99 ? -6.584 4.656 -16.514 1.00 91.44 99 SER A C 1
ATOM 805 O O . SER A 1 99 ? -6.388 4.476 -17.713 1.00 91.44 99 SER A O 1
ATOM 807 N N . ALA A 1 100 ? -5.595 4.995 -15.676 1.00 91.12 100 ALA A N 1
ATOM 808 C CA . ALA A 1 100 ? -4.212 5.207 -16.101 1.00 91.12 100 ALA A CA 1
ATOM 809 C C . ALA A 1 100 ? -3.582 3.942 -16.699 1.00 91.12 100 ALA A C 1
ATOM 811 O O . ALA A 1 100 ? -2.752 4.030 -17.595 1.00 91.12 100 ALA A O 1
ATOM 812 N N . SER A 1 101 ? -3.988 2.754 -16.253 1.00 88.38 101 SER A N 1
ATOM 813 C CA . SER A 1 101 ? -3.475 1.506 -16.824 1.00 88.38 101 SER A CA 1
ATOM 814 C C . SER A 1 101 ? -4.107 1.128 -18.172 1.00 88.38 101 SER A C 1
ATOM 816 O O . SER A 1 101 ? -3.474 0.407 -18.938 1.00 88.38 101 SER A O 1
ATOM 818 N N . ILE A 1 102 ? -5.320 1.614 -18.474 1.00 85.31 102 ILE A N 1
ATOM 819 C CA . ILE A 1 102 ? -6.029 1.407 -19.759 1.00 85.31 102 ILE A CA 1
ATOM 820 C C . ILE A 1 102 ? -5.556 2.411 -20.828 1.00 85.31 102 ILE A C 1
ATOM 822 O O . ILE A 1 102 ? -5.762 2.199 -22.019 1.00 85.31 102 ILE A O 1
ATOM 826 N N . ALA A 1 103 ? -4.926 3.503 -20.394 1.00 68.50 103 ALA A N 1
ATOM 827 C CA . ALA A 1 103 ? -4.614 4.716 -21.143 1.00 68.50 103 ALA A CA 1
ATOM 828 C C . ALA A 1 103 ? -3.553 4.583 -22.261 1.00 68.50 103 ALA A C 1
ATOM 830 O O . ALA A 1 103 ? -2.753 5.493 -22.440 1.00 68.50 103 ALA A O 1
ATOM 831 N N . ASP A 1 104 ? -3.585 3.531 -23.081 1.00 64.56 104 ASP A N 1
ATOM 832 C CA . ASP A 1 104 ? -2.764 3.427 -24.304 1.00 64.56 104 ASP A CA 1
ATOM 833 C C . ASP A 1 104 ? -3.121 4.484 -25.365 1.00 64.56 104 ASP A C 1
ATOM 835 O O . ASP A 1 104 ? -2.415 4.647 -26.354 1.00 64.56 104 ASP A O 1
ATOM 839 N N . MET A 1 105 ? -4.209 5.231 -25.152 1.00 60.22 105 MET A N 1
ATOM 840 C CA . MET A 1 105 ? -4.613 6.358 -25.995 1.00 60.22 105 MET A CA 1
ATOM 841 C C . MET A 1 105 ? -3.966 7.695 -25.589 1.00 60.22 105 MET A C 1
ATOM 843 O O . MET A 1 105 ? -4.132 8.680 -26.306 1.00 60.22 105 MET A O 1
ATOM 847 N N . PHE A 1 106 ? -3.264 7.763 -24.451 1.00 69.50 106 PHE A N 1
ATOM 848 C CA . PHE A 1 106 ? -2.641 8.990 -23.941 1.00 69.50 106 PHE A CA 1
ATOM 849 C C . PHE A 1 106 ? -1.112 8.934 -24.046 1.00 69.50 106 PHE A C 1
ATOM 851 O O . PHE A 1 106 ? -0.516 7.862 -24.106 1.00 69.50 106 PHE A O 1
ATOM 858 N N . SER A 1 107 ? -0.456 10.099 -24.050 1.00 85.19 107 SER A N 1
ATOM 859 C CA . SER A 1 107 ? 1.006 10.160 -23.984 1.00 85.19 107 SER A CA 1
ATOM 860 C C . SER A 1 107 ? 1.524 9.617 -22.647 1.00 85.19 107 SER A C 1
ATOM 862 O O . SER A 1 107 ? 0.862 9.732 -21.610 1.00 85.19 107 SER A O 1
ATOM 864 N N . LEU A 1 108 ? 2.741 9.065 -22.662 1.00 86.94 108 LEU A N 1
ATOM 865 C CA . LEU A 1 108 ? 3.391 8.481 -21.483 1.00 86.94 108 LEU A CA 1
ATOM 866 C C . LEU A 1 108 ? 3.433 9.457 -20.290 1.00 86.94 108 LEU A C 1
ATOM 868 O O . LEU A 1 108 ? 3.250 9.050 -19.143 1.00 86.94 108 LEU A O 1
ATOM 872 N N . ASP A 1 109 ? 3.616 10.753 -20.547 1.00 87.81 109 ASP A N 1
ATOM 873 C CA . ASP A 1 109 ? 3.650 11.785 -19.504 1.00 87.81 109 ASP A CA 1
ATOM 874 C C . ASP A 1 109 ? 2.290 11.978 -18.826 1.00 87.81 109 ASP A C 1
ATOM 876 O O . ASP A 1 109 ? 2.203 12.057 -17.599 1.00 87.81 109 ASP A O 1
ATOM 880 N N . VAL A 1 110 ? 1.206 11.986 -19.607 1.00 89.06 110 VAL A N 1
ATOM 881 C CA . VAL A 1 110 ? -0.159 12.071 -19.070 1.00 89.06 110 VAL A CA 1
ATOM 882 C C . VAL A 1 110 ? -0.481 10.818 -18.257 1.00 89.06 110 VAL A C 1
ATOM 884 O O . VAL A 1 110 ? -1.045 10.919 -17.166 1.00 89.06 110 VAL A O 1
ATOM 887 N N . GLN A 1 111 ? -0.057 9.645 -18.733 1.00 90.81 111 GLN A N 1
ATOM 888 C CA . GLN A 1 111 ? -0.217 8.386 -18.010 1.00 90.81 111 GLN A CA 1
ATOM 889 C C . GLN A 1 111 ? 0.526 8.392 -16.663 1.00 90.81 111 GLN A C 1
ATOM 891 O O . GLN A 1 111 ? -0.037 7.969 -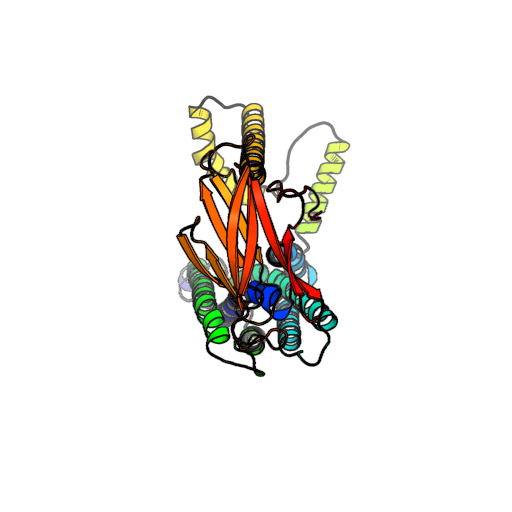15.650 1.00 90.81 111 GLN A O 1
ATOM 896 N N . LYS A 1 112 ? 1.755 8.928 -16.623 1.00 92.44 112 LYS A N 1
ATOM 897 C CA . LYS A 1 112 ? 2.532 9.123 -15.386 1.00 92.44 112 LYS A CA 1
ATOM 898 C C . LYS A 1 112 ? 1.819 10.048 -14.409 1.00 92.44 112 LYS A C 1
ATOM 900 O O . LYS A 1 112 ? 1.653 9.680 -13.247 1.00 92.44 112 LYS A O 1
ATOM 905 N N . ILE A 1 113 ? 1.352 11.210 -14.866 1.00 93.00 113 ILE A N 1
ATOM 906 C CA . ILE A 1 113 ? 0.628 12.173 -14.021 1.00 93.00 113 ILE A CA 1
ATOM 907 C C . ILE A 1 113 ? -0.631 11.530 -13.429 1.00 93.00 113 ILE A C 1
ATOM 909 O O . ILE A 1 113 ? -0.869 11.628 -12.224 1.00 93.00 113 ILE A O 1
ATOM 913 N N . LEU A 1 114 ? -1.411 10.825 -14.253 1.00 93.06 114 LEU A N 1
ATOM 914 C CA . LEU A 1 114 ? -2.639 10.170 -13.813 1.00 93.06 114 LEU A CA 1
ATOM 915 C C . LEU A 1 114 ? -2.353 9.029 -12.825 1.00 93.06 114 LEU A C 1
ATOM 917 O O . LEU A 1 114 ? -3.053 8.891 -11.821 1.00 93.06 114 LEU A O 1
ATOM 921 N N . ALA A 1 115 ? -1.286 8.260 -13.051 1.00 93.69 115 ALA A N 1
ATOM 922 C CA . ALA A 1 115 ? -0.837 7.236 -12.117 1.00 93.69 115 ALA A CA 1
ATOM 923 C C . ALA A 1 115 ? -0.415 7.839 -10.768 1.00 93.69 115 ALA A C 1
ATOM 925 O O . ALA A 1 115 ? -0.863 7.352 -9.732 1.00 93.69 115 ALA A O 1
ATOM 926 N N . PHE A 1 116 ? 0.373 8.920 -10.748 1.00 94.75 116 PHE A N 1
ATOM 927 C CA . PHE A 1 116 ? 0.756 9.597 -9.502 1.00 94.75 116 PHE A CA 1
ATOM 928 C C . PHE A 1 116 ? -0.435 10.217 -8.771 1.00 94.75 116 PHE A C 1
ATOM 930 O O . PHE A 1 116 ? -0.498 10.135 -7.544 1.00 94.75 116 PHE A O 1
ATOM 937 N N . LEU A 1 117 ? -1.408 10.773 -9.498 1.00 96.25 117 LEU A N 1
ATOM 938 C CA . LEU A 1 117 ? -2.659 11.246 -8.910 1.00 96.25 117 LEU A CA 1
ATOM 939 C C . LEU A 1 117 ? -3.438 10.092 -8.256 1.00 96.25 117 LEU A C 1
ATOM 941 O O . LEU A 1 117 ? -3.908 10.225 -7.126 1.00 96.25 117 LEU A O 1
ATOM 945 N N . GLY A 1 118 ? -3.522 8.939 -8.926 1.00 96.56 118 GLY A N 1
ATOM 946 C CA . GLY A 1 118 ? -4.115 7.724 -8.365 1.00 96.56 118 GLY A CA 1
ATOM 947 C C . GLY A 1 118 ? -3.383 7.246 -7.109 1.00 96.56 118 GLY A C 1
ATOM 948 O O . GLY A 1 118 ? -4.011 7.025 -6.075 1.00 96.56 118 GLY A O 1
ATOM 949 N N . LEU A 1 119 ? -2.049 7.164 -7.158 1.00 95.88 119 LEU A N 1
ATOM 950 C CA . LEU A 1 119 ? -1.200 6.800 -6.018 1.00 95.88 119 LEU A CA 1
ATOM 951 C C . LEU A 1 119 ? -1.388 7.747 -4.831 1.00 95.88 119 LEU A C 1
ATOM 953 O O . LEU A 1 119 ? -1.452 7.284 -3.690 1.00 95.88 119 LEU A O 1
ATOM 957 N N . PHE A 1 120 ? -1.515 9.048 -5.099 1.00 96.38 120 PHE A N 1
ATOM 958 C CA . PHE A 1 120 ? -1.772 10.060 -4.083 1.00 96.38 120 PHE A CA 1
ATOM 959 C C . PHE A 1 120 ? -3.083 9.798 -3.339 1.00 96.38 120 PHE A C 1
ATOM 961 O O . PHE A 1 120 ? -3.107 9.674 -2.114 1.00 96.38 120 PHE A O 1
ATOM 968 N N . LEU A 1 121 ? -4.172 9.634 -4.088 1.00 97.19 121 LEU A N 1
ATOM 969 C CA . LEU A 1 121 ? -5.492 9.353 -3.525 1.00 97.19 121 LEU A CA 1
ATOM 970 C C . LEU A 1 121 ? -5.516 8.018 -2.762 1.00 97.19 121 LEU A C 1
ATOM 972 O O . LEU A 1 121 ? -6.098 7.936 -1.679 1.00 97.19 121 LEU A O 1
ATOM 976 N N . ILE A 1 122 ? -4.835 6.990 -3.278 1.00 96.75 122 ILE A N 1
ATOM 977 C CA . ILE A 1 122 ? -4.736 5.678 -2.629 1.00 96.75 122 ILE A CA 1
ATOM 978 C C . ILE A 1 122 ? -4.013 5.780 -1.282 1.00 96.75 122 ILE A C 1
ATOM 980 O O . ILE A 1 122 ? -4.533 5.254 -0.294 1.00 96.75 122 ILE A O 1
ATOM 984 N N . PHE A 1 123 ? -2.842 6.435 -1.199 1.00 94.38 123 PHE A N 1
ATOM 985 C CA . PHE A 1 123 ? -2.118 6.501 0.078 1.00 94.38 123 PHE A CA 1
ATOM 986 C C . PHE A 1 123 ? -2.900 7.305 1.125 1.00 94.38 123 PHE A C 1
ATOM 988 O O . PHE A 1 123 ? -2.882 6.947 2.305 1.00 94.38 123 PHE A O 1
ATOM 995 N N . VAL A 1 124 ? -3.627 8.348 0.702 1.00 94.75 124 VAL A N 1
ATOM 996 C CA . VAL A 1 124 ? -4.518 9.122 1.579 1.00 94.75 124 VAL A CA 1
ATOM 997 C C . VAL A 1 124 ? -5.668 8.256 2.091 1.00 94.75 124 VAL A C 1
ATOM 999 O O . VAL A 1 124 ? -5.935 8.225 3.294 1.00 94.75 124 VAL A O 1
ATOM 1002 N N . GLY A 1 125 ? -6.316 7.507 1.198 1.00 94.44 125 GLY A N 1
ATOM 1003 C CA . GLY A 1 125 ? -7.419 6.615 1.539 1.00 94.44 125 GLY A CA 1
ATOM 1004 C C . GLY A 1 125 ? -7.008 5.494 2.498 1.00 94.44 125 GLY A C 1
ATOM 1005 O O . GLY A 1 125 ? -7.575 5.366 3.585 1.00 94.44 125 GLY A O 1
ATOM 1006 N N . THR A 1 126 ? -5.984 4.709 2.145 1.00 92.56 126 THR A N 1
ATOM 1007 C CA . THR A 1 126 ? -5.520 3.581 2.978 1.00 92.56 126 THR A CA 1
ATOM 1008 C C . THR A 1 126 ? -4.938 4.051 4.313 1.00 92.56 126 THR A C 1
ATOM 1010 O O . THR A 1 126 ? -5.155 3.398 5.336 1.00 92.56 126 THR A O 1
ATOM 1013 N N . GLY A 1 127 ? -4.253 5.203 4.331 1.00 88.44 127 GLY A N 1
ATOM 1014 C CA . GLY A 1 127 ? -3.707 5.791 5.550 1.00 88.44 127 GLY A CA 1
ATOM 1015 C C . GLY A 1 127 ? -4.800 6.037 6.582 1.00 88.44 127 GLY A C 1
ATOM 1016 O O . GLY A 1 127 ? -4.648 5.664 7.740 1.00 88.44 127 GLY A O 1
ATOM 1017 N N . GLY A 1 128 ? -5.946 6.573 6.164 1.00 86.00 128 GLY A N 1
ATOM 1018 C CA . GLY A 1 128 ? -7.031 6.874 7.088 1.00 86.00 128 GLY A CA 1
ATOM 1019 C C . GLY A 1 128 ? -7.970 5.718 7.429 1.00 86.00 128 GLY A C 1
ATOM 1020 O O . GLY A 1 128 ? -8.466 5.659 8.555 1.00 86.00 128 GLY A O 1
ATOM 1021 N N . VAL A 1 129 ? -8.202 4.781 6.506 1.00 91.69 129 VAL A N 1
ATOM 1022 C CA . VAL A 1 129 ? -9.098 3.635 6.748 1.00 91.69 129 VAL A CA 1
ATOM 1023 C C . VAL A 1 129 ? -8.537 2.711 7.835 1.00 91.69 129 VAL A C 1
ATOM 1025 O O . VAL A 1 129 ? -9.251 2.363 8.778 1.00 91.69 129 VAL A O 1
ATOM 1028 N N . LYS A 1 130 ? -7.241 2.386 7.759 1.00 86.94 130 LYS A N 1
ATOM 1029 C CA . LYS A 1 130 ? -6.565 1.404 8.626 1.00 86.94 130 LYS A CA 1
ATOM 1030 C C . LYS A 1 130 ? -6.649 1.678 10.135 1.00 86.94 130 LYS A C 1
ATOM 1032 O O . LYS A 1 130 ? -7.050 0.771 10.862 1.00 86.94 130 LYS A O 1
ATOM 1037 N N . PRO A 1 131 ? -6.278 2.864 10.651 1.00 84.06 131 PRO A N 1
ATOM 1038 C CA . PRO A 1 131 ? -6.347 3.124 12.088 1.00 84.06 131 PRO A CA 1
ATOM 1039 C C . PRO A 1 131 ? -7.796 3.237 12.585 1.00 84.06 131 PRO A C 1
ATOM 1041 O O . PRO A 1 131 ? -8.096 2.862 13.718 1.00 84.06 131 PRO A O 1
ATOM 1044 N N . CYS A 1 132 ? -8.711 3.725 11.741 1.00 88.69 132 CYS A N 1
ATOM 1045 C CA . CYS A 1 132 ? -10.075 4.043 12.156 1.00 88.69 132 CYS A CA 1
ATOM 1046 C C . CYS A 1 132 ? -10.983 2.811 12.225 1.00 88.69 132 CYS A C 1
ATOM 1048 O O . CYS A 1 132 ? -11.842 2.737 13.103 1.00 88.69 132 CYS A O 1
ATOM 1050 N N . ILE A 1 133 ? -10.825 1.850 11.312 1.00 92.75 133 ILE A N 1
ATOM 1051 C CA . ILE A 1 133 ? -11.760 0.727 11.179 1.00 92.75 133 ILE A CA 1
ATOM 1052 C C . ILE A 1 133 ? -11.714 -0.247 12.359 1.00 92.75 133 ILE A C 1
ATOM 1054 O O . ILE A 1 133 ? -12.767 -0.661 12.847 1.00 92.75 133 ILE A O 1
ATOM 1058 N N . PHE A 1 134 ? -10.522 -0.555 12.879 1.00 90.81 134 PHE A N 1
ATOM 1059 C CA . PHE A 1 134 ? -10.383 -1.417 14.055 1.00 90.81 134 PHE A CA 1
ATOM 1060 C C . PHE A 1 134 ? -11.007 -0.764 15.295 1.00 90.81 134 PHE A C 1
ATOM 1062 O O . PHE A 1 134 ? -11.814 -1.382 15.993 1.00 90.81 134 PHE A O 1
ATOM 1069 N N . ALA A 1 135 ? -10.705 0.520 15.522 1.00 89.44 135 ALA A N 1
ATOM 1070 C CA . ALA A 1 135 ? -11.285 1.293 16.618 1.00 89.44 135 ALA A CA 1
ATOM 1071 C C . ALA A 1 135 ? -12.816 1.405 16.493 1.00 89.44 135 ALA A C 1
ATOM 1073 O O . ALA A 1 135 ? -13.534 1.280 17.484 1.00 89.44 135 ALA A O 1
ATOM 1074 N N . PHE A 1 136 ? -13.325 1.589 15.273 1.00 91.31 136 PHE A N 1
ATOM 1075 C CA . PHE A 1 136 ? -14.756 1.631 14.985 1.00 91.31 136 PHE A CA 1
ATOM 1076 C C . PHE A 1 136 ? -15.457 0.283 15.222 1.00 91.31 136 PHE A C 1
ATOM 1078 O O . PHE A 1 136 ? -16.578 0.254 15.732 1.00 91.31 136 PHE A O 1
ATOM 1085 N N . GLY A 1 137 ? -14.800 -0.833 14.893 1.00 91.75 137 GLY A N 1
ATOM 1086 C CA . GLY A 1 137 ? -15.287 -2.179 15.195 1.00 91.75 137 GLY A CA 1
ATOM 1087 C C . GLY A 1 137 ? -15.350 -2.458 16.698 1.00 91.75 137 GLY A C 1
ATOM 1088 O O . GLY A 1 137 ? -16.347 -2.993 17.182 1.00 91.75 137 GLY A O 1
ATOM 1089 N N . GLY A 1 138 ? -14.339 -2.014 17.451 1.00 90.31 138 GLY A N 1
ATOM 1090 C CA . GLY A 1 138 ? -14.335 -2.086 18.915 1.00 90.31 138 GLY A CA 1
ATOM 1091 C C . GLY A 1 138 ? -15.459 -1.269 19.562 1.00 90.31 138 GLY A C 1
ATOM 1092 O O . GLY A 1 138 ? -16.064 -1.712 20.536 1.00 90.31 138 GLY A O 1
ATOM 1093 N N . ASP A 1 139 ? -15.813 -0.122 18.973 1.00 89.81 139 ASP A N 1
ATOM 1094 C CA . ASP A 1 139 ? -16.902 0.739 19.453 1.00 89.81 139 ASP A CA 1
ATOM 1095 C C . ASP A 1 139 ? -18.302 0.110 19.348 1.00 89.81 139 ASP A C 1
ATOM 1097 O O . ASP A 1 139 ? -19.246 0.648 19.930 1.00 89.81 139 ASP A O 1
ATOM 1101 N N . GLN A 1 140 ? -18.450 -1.019 18.645 1.00 91.19 140 GLN A N 1
ATOM 1102 C CA . GLN A 1 140 ? -19.723 -1.742 18.541 1.00 91.19 140 GLN A CA 1
ATOM 1103 C C . GLN A 1 140 ? -20.059 -2.558 19.798 1.00 91.19 140 GLN A C 1
ATOM 1105 O O . GLN A 1 140 ? -21.200 -2.995 19.948 1.00 91.19 140 GLN A O 1
ATOM 1110 N N . PHE A 1 141 ? -19.089 -2.765 20.694 1.00 90.19 141 PHE A N 1
ATOM 1111 C CA . PHE A 1 141 ? -19.254 -3.546 21.918 1.00 90.19 141 PHE A CA 1
ATOM 1112 C C . PHE A 1 141 ? -19.435 -2.653 23.151 1.00 90.19 141 PHE A C 1
ATOM 1114 O O . PHE A 1 141 ? -18.859 -1.568 23.254 1.00 90.19 141 PHE A O 1
ATOM 1121 N N . GLN A 1 142 ? -20.208 -3.137 24.124 1.00 83.75 142 GLN A N 1
ATOM 1122 C CA . GLN A 1 142 ? -20.402 -2.482 25.419 1.00 83.75 142 GLN A CA 1
ATOM 1123 C C . GLN A 1 142 ? -19.506 -3.126 26.490 1.00 83.75 142 GLN A C 1
ATOM 1125 O O . GLN A 1 142 ? -19.681 -4.288 26.868 1.00 83.75 142 GLN A O 1
ATOM 1130 N N . LEU A 1 143 ? -18.530 -2.365 26.992 1.00 79.81 143 LEU A N 1
ATOM 1131 C CA . LEU A 1 143 ? -17.645 -2.774 28.089 1.00 79.81 143 LEU A CA 1
ATOM 1132 C C . LEU A 1 143 ? -18.260 -2.392 29.449 1.00 79.81 143 LEU A C 1
ATOM 1134 O O . LEU A 1 143 ? -18.877 -1.329 29.539 1.00 79.81 143 LEU A O 1
ATOM 1138 N N . PRO A 1 144 ? -18.104 -3.215 30.511 1.00 73.06 144 PRO A N 1
ATOM 1139 C CA . PRO A 1 144 ? -17.306 -4.451 30.606 1.00 73.06 144 PRO A CA 1
ATOM 1140 C C . PRO A 1 144 ? -18.059 -5.753 30.247 1.00 73.06 144 PRO A C 1
ATOM 1142 O O . PRO A 1 144 ? -17.487 -6.835 30.308 1.00 73.06 144 PRO A O 1
ATOM 1145 N N . GLN A 1 145 ? -19.344 -5.688 29.884 1.00 74.38 145 GLN A N 1
ATOM 1146 C CA . GLN A 1 145 ? -20.209 -6.872 29.735 1.00 74.38 145 GLN A CA 1
ATOM 1147 C C . GLN A 1 145 ? -19.821 -7.802 28.564 1.00 74.38 145 GLN A C 1
ATOM 1149 O O . GLN A 1 145 ? -20.133 -8.988 28.608 1.00 74.38 145 GLN A O 1
ATOM 1154 N N . GLN A 1 146 ? -19.137 -7.293 27.529 1.00 78.88 146 GLN A N 1
ATOM 1155 C CA . GLN A 1 146 ? -18.826 -8.026 26.287 1.00 78.88 146 GLN A CA 1
ATOM 1156 C C . GLN A 1 146 ? -17.325 -8.275 26.035 1.00 78.88 146 GLN A C 1
ATOM 1158 O O . GLN A 1 146 ? -16.905 -8.433 24.889 1.00 78.88 146 GLN A O 1
ATOM 1163 N N . GLU A 1 147 ? -16.496 -8.347 27.076 1.00 77.75 147 GLU A N 1
ATOM 1164 C CA . GLU A 1 147 ? -15.037 -8.498 26.924 1.00 77.75 147 GLU A CA 1
ATOM 1165 C C . GLU A 1 147 ? -14.618 -9.776 26.164 1.00 77.75 147 GLU A C 1
ATOM 1167 O O . GLU A 1 147 ? -13.767 -9.735 25.281 1.00 77.75 147 GLU A O 1
ATOM 1172 N N . LYS A 1 148 ? -15.273 -10.921 26.390 1.00 76.06 148 LYS A N 1
ATOM 1173 C CA . LYS A 1 148 ? -14.984 -12.139 25.603 1.00 76.06 148 LYS A CA 1
ATOM 1174 C C . LYS A 1 148 ? -15.343 -11.980 24.117 1.00 76.06 148 LYS A C 1
ATOM 1176 O O . LYS A 1 148 ? -14.665 -12.519 23.243 1.00 76.06 148 LYS A O 1
ATOM 1181 N N . HIS A 1 149 ? -16.392 -11.217 23.808 1.00 81.94 149 HIS A N 1
ATOM 1182 C CA . HIS A 1 149 ? -16.827 -10.988 22.431 1.00 81.94 149 HIS A CA 1
ATOM 1183 C C . HIS A 1 149 ? -15.892 -10.046 21.662 1.00 81.94 149 HIS A C 1
ATOM 1185 O O . HIS A 1 149 ? -15.711 -10.246 20.459 1.00 81.94 149 HIS A O 1
ATOM 1191 N N . ILE A 1 150 ? -15.253 -9.077 22.334 1.00 85.75 150 ILE A N 1
ATOM 1192 C CA . ILE A 1 150 ? -14.270 -8.196 21.685 1.00 85.75 150 ILE A CA 1
ATOM 1193 C C . ILE A 1 150 ? -12.981 -8.952 21.326 1.00 85.75 150 ILE A C 1
ATOM 1195 O O . ILE A 1 150 ? -12.427 -8.734 20.251 1.00 85.75 150 ILE A O 1
ATOM 1199 N N . GLN A 1 151 ? -12.550 -9.907 22.161 1.00 84.25 151 GLN A N 1
ATOM 1200 C CA . GLN A 1 151 ? -11.417 -10.795 21.853 1.00 84.25 151 GLN A CA 1
ATOM 1201 C C . GLN A 1 151 ? -11.709 -11.693 20.641 1.00 84.25 151 GLN A C 1
ATOM 1203 O O . GLN A 1 151 ? -10.874 -11.837 19.745 1.00 84.25 151 GLN A O 1
ATOM 1208 N N . HIS A 1 152 ? -12.922 -12.252 20.570 1.00 82.12 152 HIS A N 1
ATOM 1209 C CA . HIS A 1 152 ? -13.362 -13.016 19.403 1.00 82.12 152 HIS A CA 1
ATOM 1210 C C . HIS A 1 152 ? -13.393 -12.149 18.133 1.00 82.12 152 HIS A C 1
ATOM 1212 O O . HIS A 1 152 ? -12.888 -12.567 17.093 1.00 82.12 152 HIS A O 1
ATOM 1218 N N . PHE A 1 153 ? -13.909 -10.917 18.220 1.00 88.00 153 PHE A N 1
ATOM 1219 C CA . PHE A 1 153 ? -13.859 -9.954 17.118 1.00 88.00 153 PHE A CA 1
ATOM 1220 C C . PHE A 1 153 ? -12.425 -9.670 16.660 1.00 88.00 153 PHE A C 1
ATOM 1222 O O . PHE A 1 153 ? -12.156 -9.753 15.466 1.00 88.00 153 PHE A O 1
ATOM 1229 N N . ALA A 1 154 ? -11.497 -9.405 17.584 1.00 87.38 154 ALA A N 1
ATOM 1230 C CA . ALA A 1 154 ? -10.093 -9.165 17.250 1.00 87.38 154 ALA A CA 1
ATOM 1231 C C . ALA A 1 154 ? -9.453 -10.370 16.535 1.00 87.38 154 ALA A C 1
ATOM 1233 O O . ALA A 1 154 ? -8.685 -10.194 15.587 1.00 87.38 154 ALA A O 1
ATOM 1234 N N . THR A 1 155 ? -9.822 -11.591 16.934 1.00 85.75 155 THR A N 1
ATOM 1235 C CA . THR A 1 155 ? -9.367 -12.828 16.281 1.00 85.75 155 THR A CA 1
ATOM 1236 C C . THR A 1 155 ? -9.912 -12.941 14.855 1.00 85.75 155 THR A C 1
ATOM 1238 O O . THR A 1 155 ? -9.141 -13.156 13.922 1.00 85.75 155 THR A O 1
ATOM 1241 N N . MET A 1 156 ? -11.219 -12.734 14.657 1.00 84.00 156 MET A N 1
ATOM 1242 C CA . MET A 1 156 ? -11.848 -12.764 13.327 1.00 84.00 156 MET A CA 1
ATOM 1243 C C . MET A 1 156 ? -11.319 -11.657 12.406 1.00 84.00 156 MET A C 1
ATOM 1245 O O . MET A 1 156 ? -11.080 -11.889 11.225 1.00 84.00 156 MET A O 1
ATOM 1249 N N . PHE A 1 157 ? -11.079 -10.465 12.951 1.00 89.56 157 PHE A N 1
ATOM 1250 C CA . PHE A 1 157 ? -10.482 -9.343 12.231 1.00 89.56 157 PHE A CA 1
ATOM 1251 C C . PHE A 1 157 ? -9.053 -9.664 11.770 1.00 89.56 157 PHE A C 1
ATOM 1253 O O . PHE A 1 157 ? -8.695 -9.440 10.618 1.00 89.56 157 PHE A O 1
ATOM 1260 N N . THR A 1 158 ? -8.251 -10.272 12.645 1.00 88.88 158 THR A N 1
ATOM 1261 C CA . THR A 1 158 ? -6.892 -10.723 12.314 1.00 88.88 158 THR A CA 1
ATOM 1262 C C . THR A 1 158 ? -6.901 -11.823 11.250 1.00 88.88 158 THR A C 1
ATOM 1264 O O . THR A 1 158 ? -6.111 -11.784 10.307 1.00 88.88 158 THR A O 1
ATOM 1267 N N . LEU A 1 159 ? -7.834 -12.775 11.351 1.00 89.94 159 LEU A N 1
ATOM 1268 C CA . LEU A 1 159 ? -8.030 -13.808 10.335 1.00 89.94 159 LEU A CA 1
ATOM 1269 C C . LEU A 1 159 ? -8.389 -13.196 8.972 1.00 89.94 159 LEU A C 1
ATOM 1271 O O . LEU A 1 159 ? -7.824 -13.603 7.957 1.00 89.94 159 LEU A O 1
ATOM 1275 N N . ALA A 1 160 ? -9.272 -12.194 8.942 1.00 91.38 160 ALA A N 1
ATOM 1276 C CA . ALA A 1 160 ? -9.630 -11.468 7.725 1.00 91.38 160 ALA A CA 1
ATOM 1277 C C . ALA A 1 160 ? -8.420 -10.763 7.090 1.00 91.38 160 ALA A C 1
ATOM 1279 O O . ALA A 1 160 ? -8.242 -10.850 5.874 1.00 91.38 160 ALA A O 1
ATOM 1280 N N . ILE A 1 161 ? -7.548 -10.144 7.899 1.00 91.69 161 ILE A N 1
ATOM 1281 C CA . ILE A 1 161 ? -6.305 -9.525 7.415 1.00 91.69 161 ILE A CA 1
ATOM 1282 C C . ILE A 1 161 ? -5.418 -10.558 6.721 1.00 91.69 161 ILE A C 1
ATOM 1284 O O . ILE A 1 161 ? -5.033 -10.354 5.567 1.00 91.69 161 ILE A O 1
ATOM 1288 N N . TYR A 1 162 ? -5.091 -11.661 7.397 1.00 90.50 162 TYR A N 1
ATOM 1289 C CA . TYR A 1 162 ? -4.178 -12.658 6.835 1.00 90.50 162 TYR A CA 1
ATOM 1290 C C . TYR A 1 162 ? -4.770 -13.363 5.618 1.00 90.50 162 TYR A C 1
ATOM 1292 O O . TYR A 1 162 ? -4.072 -13.537 4.622 1.00 90.50 162 TYR A O 1
ATOM 1300 N N . THR A 1 163 ? -6.063 -13.689 5.652 1.00 87.62 163 THR A N 1
ATOM 1301 C CA . THR A 1 163 ? -6.746 -14.341 4.526 1.00 87.62 163 THR A CA 1
ATOM 1302 C C . THR A 1 163 ? -6.789 -13.421 3.304 1.00 87.62 163 THR A C 1
ATOM 1304 O O . THR A 1 163 ? -6.420 -13.840 2.21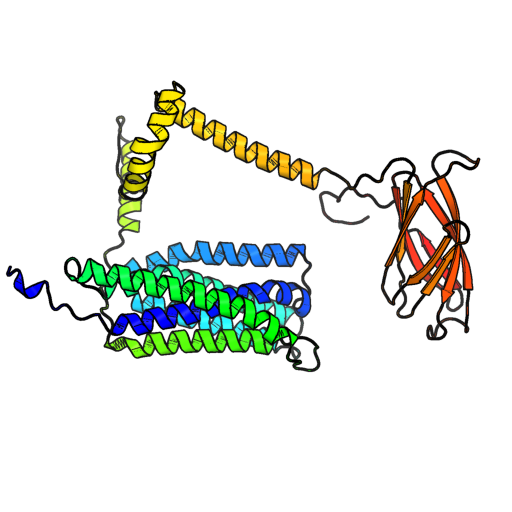1 1.00 87.62 163 THR A O 1
ATOM 1307 N N . GLY A 1 164 ? -7.160 -12.146 3.473 1.00 91.69 164 GLY A N 1
ATOM 1308 C CA . GLY A 1 164 ? -7.174 -11.174 2.373 1.00 91.69 164 GLY A CA 1
ATOM 1309 C C . GLY A 1 164 ? -5.782 -10.939 1.780 1.00 91.69 164 GLY A C 1
ATOM 1310 O O . GLY A 1 164 ? -5.622 -10.877 0.559 1.00 91.69 164 GLY A O 1
ATOM 1311 N N . SER A 1 165 ? -4.758 -10.877 2.634 1.00 92.06 165 SER A N 1
ATOM 1312 C CA . SER A 1 165 ? -3.360 -10.701 2.217 1.00 92.06 165 SER A CA 1
ATOM 1313 C C . SER A 1 165 ? -2.830 -11.913 1.446 1.00 92.06 165 SER A C 1
ATOM 1315 O O . SER A 1 165 ? -2.195 -11.742 0.408 1.00 92.06 165 SER A O 1
ATOM 1317 N N . LEU A 1 166 ? -3.117 -13.129 1.921 1.00 89.88 166 LEU A N 1
ATOM 1318 C CA . LEU A 1 166 ? -2.699 -14.373 1.275 1.00 89.88 166 LEU A CA 1
ATOM 1319 C C . LEU A 1 166 ? -3.333 -14.509 -0.112 1.00 89.88 166 LEU A C 1
ATOM 1321 O O . LEU A 1 166 ? -2.620 -14.667 -1.100 1.00 89.88 166 LEU A O 1
ATOM 1325 N N . ILE A 1 167 ? -4.663 -14.382 -0.194 1.00 92.31 167 ILE A N 1
ATOM 1326 C CA . ILE A 1 167 ? -5.386 -14.551 -1.459 1.00 92.31 167 ILE A CA 1
ATOM 1327 C C . ILE A 1 167 ? -4.933 -13.498 -2.471 1.00 92.31 167 ILE A C 1
ATOM 1329 O O . ILE A 1 167 ? -4.644 -13.847 -3.608 1.00 92.31 167 ILE A O 1
ATOM 1333 N N . SER A 1 168 ? -4.831 -12.224 -2.081 1.00 94.44 168 SER A N 1
ATOM 1334 C CA . SER A 1 168 ? -4.414 -11.167 -3.013 1.00 94.44 168 SER A CA 1
ATOM 1335 C C . SER A 1 168 ? -2.972 -11.327 -3.498 1.00 94.44 168 SER A C 1
ATOM 1337 O O . SER A 1 168 ? -2.708 -11.121 -4.681 1.00 94.44 168 SER A O 1
ATOM 1339 N N . THR A 1 169 ? -2.051 -11.738 -2.620 1.00 91.25 169 THR A N 1
ATOM 1340 C CA . THR A 1 169 ? -0.636 -11.928 -2.977 1.00 91.25 169 THR A CA 1
ATOM 1341 C C . THR A 1 169 ? -0.444 -13.086 -3.957 1.00 91.25 169 THR A C 1
ATOM 1343 O O . THR A 1 169 ? 0.419 -12.998 -4.824 1.00 91.25 169 THR A O 1
ATOM 1346 N N . CYS A 1 170 ? -1.261 -14.139 -3.866 1.00 89.44 170 CYS A N 1
ATOM 1347 C CA . CYS A 1 170 ? -1.249 -15.243 -4.827 1.00 89.44 170 CYS A CA 1
ATOM 1348 C C . CYS A 1 170 ? -2.024 -14.910 -6.112 1.00 89.44 170 CYS A C 1
ATOM 1350 O O . CYS A 1 170 ? -1.539 -15.154 -7.208 1.00 89.44 170 CYS A O 1
ATOM 1352 N N . LEU A 1 171 ? -3.228 -14.342 -5.994 1.00 91.38 171 LEU A N 1
ATOM 1353 C CA . LEU A 1 171 ? -4.149 -14.188 -7.122 1.00 91.38 171 LEU A CA 1
ATOM 1354 C C . LEU A 1 171 ? -3.757 -13.050 -8.073 1.00 91.38 171 LEU A C 1
ATOM 1356 O O . LEU A 1 171 ? -3.936 -13.189 -9.277 1.00 91.38 171 LEU A O 1
ATOM 1360 N N . MET A 1 172 ? -3.260 -11.914 -7.571 1.00 91.44 172 MET A N 1
ATOM 1361 C CA . MET A 1 172 ? -3.020 -10.737 -8.423 1.00 91.44 172 MET A CA 1
ATOM 1362 C C . MET A 1 172 ? -1.863 -10.906 -9.421 1.00 91.44 172 MET A C 1
ATOM 1364 O O . MET A 1 172 ? -2.042 -10.506 -10.576 1.00 91.44 172 MET A O 1
ATOM 1368 N N . PRO A 1 173 ? -0.706 -11.496 -9.054 1.00 88.19 173 PRO A N 1
ATOM 1369 C CA . PRO A 1 173 ? 0.353 -11.786 -10.022 1.00 88.19 173 PRO A CA 1
ATOM 1370 C C . PRO A 1 173 ? -0.102 -12.767 -11.109 1.00 88.19 173 PRO A C 1
ATOM 1372 O O . PRO A 1 173 ? 0.132 -12.513 -12.291 1.00 88.19 173 PRO A O 1
ATOM 1375 N N . GLU A 1 174 ? -0.818 -13.826 -10.717 1.00 88.31 174 GLU A N 1
ATOM 1376 C CA . GLU A 1 174 ? -1.344 -14.840 -11.639 1.00 88.31 174 GLU A CA 1
ATOM 1377 C C . GLU A 1 174 ? -2.383 -14.259 -12.598 1.00 88.31 174 GLU A C 1
ATOM 1379 O O . GLU A 1 174 ? -2.311 -14.484 -13.806 1.00 88.31 174 GLU A O 1
ATOM 1384 N N . LEU A 1 175 ? -3.313 -13.445 -12.088 1.00 87.50 175 LEU A N 1
ATOM 1385 C CA . LEU A 1 175 ? -4.343 -12.792 -12.896 1.00 87.50 175 LEU A CA 1
ATOM 1386 C C . LEU A 1 175 ? -3.736 -11.843 -13.936 1.00 87.50 175 LEU A C 1
ATOM 1388 O O . LEU A 1 175 ? -4.219 -11.760 -15.064 1.00 87.50 175 LEU A O 1
ATOM 1392 N N . ARG A 1 176 ? -2.665 -11.134 -13.563 1.00 87.06 176 ARG A N 1
ATOM 1393 C CA . ARG A 1 176 ? -1.933 -10.252 -14.476 1.00 87.06 176 ARG A CA 1
ATOM 1394 C C . ARG A 1 176 ? -1.219 -11.029 -15.586 1.00 87.06 176 ARG A C 1
ATOM 1396 O O . ARG A 1 176 ? -1.132 -10.510 -16.699 1.00 87.06 176 ARG A O 1
ATOM 1403 N N . HIS A 1 177 ? -0.635 -12.184 -15.265 1.00 86.38 177 HIS A N 1
ATOM 1404 C CA . HIS A 1 177 ? 0.182 -12.964 -16.198 1.00 86.38 177 HIS A CA 1
ATOM 1405 C C . HIS A 1 177 ? -0.657 -13.852 -17.125 1.00 86.38 177 HIS A C 1
ATOM 1407 O O . HIS A 1 177 ? -0.361 -13.940 -18.310 1.00 86.38 177 HIS A O 1
ATOM 1413 N N . SER A 1 178 ? -1.716 -14.470 -16.600 1.00 83.19 178 SER A N 1
ATOM 1414 C CA . SER A 1 178 ? -2.505 -15.485 -17.313 1.00 83.19 178 SER A CA 1
ATOM 1415 C C . SER A 1 178 ? -3.437 -14.917 -18.384 1.00 83.19 178 SER A C 1
ATOM 1417 O O . SER A 1 178 ? -3.925 -15.662 -19.230 1.00 83.19 178 SER A O 1
ATOM 1419 N N . ILE A 1 179 ? -3.750 -13.619 -18.323 1.00 84.00 179 ILE A N 1
ATOM 1420 C CA . ILE A 1 179 ? -4.718 -12.978 -19.216 1.00 84.00 179 ILE A CA 1
ATOM 1421 C C . ILE A 1 179 ? -4.013 -11.890 -20.016 1.00 84.00 179 ILE A C 1
ATOM 1423 O O . ILE A 1 179 ? -3.436 -10.955 -19.459 1.00 84.00 179 ILE A O 1
ATOM 1427 N N . HIS A 1 180 ? -4.114 -11.997 -21.336 1.00 79.75 180 HIS A N 1
ATOM 1428 C CA . HIS A 1 180 ? -3.631 -10.991 -22.271 1.00 79.75 180 HIS A CA 1
ATOM 1429 C C . HIS A 1 180 ? -4.734 -9.960 -22.523 1.00 79.75 180 HIS A C 1
ATOM 1431 O O . HIS A 1 180 ? -5.877 -10.313 -22.816 1.00 79.75 180 HIS A O 1
ATOM 1437 N N . CYS A 1 181 ? -4.404 -8.676 -22.414 1.00 78.25 181 CYS A N 1
ATOM 1438 C CA . CYS A 1 181 ? -5.338 -7.585 -22.686 1.00 78.25 181 CYS A CA 1
ATOM 1439 C C . CYS A 1 181 ? -4.694 -6.579 -23.629 1.00 78.25 181 CYS A C 1
ATOM 1441 O O . CYS A 1 181 ? -3.497 -6.318 -23.526 1.00 78.25 181 CYS A O 1
ATOM 1443 N N . PHE A 1 182 ? -5.505 -5.976 -24.503 1.00 69.81 182 PHE A N 1
ATOM 1444 C CA . PHE A 1 182 ? -5.083 -4.877 -25.382 1.00 69.81 182 PHE A CA 1
ATOM 1445 C C . PHE A 1 182 ? -3.841 -5.206 -26.236 1.00 69.81 182 PHE A C 1
ATOM 1447 O O . PHE A 1 182 ? -3.025 -4.336 -26.516 1.00 69.81 182 PHE A O 1
ATOM 1454 N N . GLY A 1 183 ? -3.678 -6.476 -26.630 1.00 65.75 183 GLY A N 1
ATOM 1455 C CA . GLY A 1 183 ? -2.541 -6.929 -27.441 1.00 65.75 183 GLY A CA 1
ATOM 1456 C C . GLY A 1 183 ? -1.204 -7.023 -26.694 1.00 65.75 183 GLY A C 1
ATOM 1457 O O . GLY A 1 183 ? -0.172 -7.163 -27.342 1.00 65.75 183 GLY A O 1
ATOM 1458 N N . ARG A 1 184 ? -1.202 -6.950 -25.354 1.00 70.62 184 ARG A N 1
ATOM 1459 C CA . ARG A 1 184 ? -0.015 -7.140 -24.505 1.00 70.62 184 ARG A CA 1
ATOM 1460 C C . ARG A 1 184 ? -0.042 -8.489 -23.798 1.00 70.62 184 ARG A C 1
ATOM 1462 O O . ARG A 1 184 ? -1.093 -8.923 -23.322 1.00 70.62 184 ARG A O 1
ATOM 1469 N N . ASP A 1 185 ? 1.143 -9.060 -23.595 1.00 68.31 185 ASP A N 1
ATOM 1470 C CA . ASP A 1 185 ? 1.319 -10.326 -22.873 1.00 68.31 185 ASP A CA 1
ATOM 1471 C C . ASP A 1 185 ? 0.939 -10.238 -21.384 1.00 68.31 185 ASP A C 1
ATOM 1473 O O . ASP A 1 185 ? 0.700 -11.261 -20.752 1.00 68.31 185 ASP A O 1
ATOM 1477 N N . THR A 1 186 ? 0.845 -9.033 -20.804 1.00 79.88 186 THR A N 1
ATOM 1478 C CA . THR A 1 186 ? 0.434 -8.843 -19.401 1.00 79.88 186 THR A CA 1
ATOM 1479 C C . THR A 1 186 ? -0.680 -7.812 -19.259 1.00 79.88 186 THR A C 1
ATOM 1481 O O . THR A 1 186 ? -0.609 -6.722 -19.832 1.00 79.88 186 THR A O 1
ATOM 1484 N N . CYS A 1 187 ? -1.689 -8.124 -18.441 1.00 87.56 187 CYS A N 1
ATOM 1485 C CA . CYS A 1 187 ? -2.864 -7.275 -18.260 1.00 87.56 187 CYS A CA 1
ATOM 1486 C C . CYS A 1 187 ? -2.882 -6.551 -16.905 1.00 87.56 187 CYS A C 1
ATOM 1488 O O . CYS A 1 187 ? -3.424 -7.031 -15.908 1.00 87.56 187 CYS A O 1
ATOM 1490 N N . PHE A 1 188 ? -2.324 -5.338 -16.876 1.00 89.19 188 PHE A N 1
ATOM 1491 C CA . PHE A 1 188 ? -2.415 -4.442 -15.715 1.00 89.19 188 PHE A CA 1
ATOM 1492 C C . PHE A 1 188 ? -3.820 -3.862 -15.468 1.00 89.19 188 PHE A C 1
ATOM 1494 O O . PHE A 1 188 ? -4.222 -3.829 -14.302 1.00 89.19 188 PHE A O 1
ATOM 1501 N N . PRO A 1 189 ? -4.597 -3.467 -16.500 1.00 90.69 189 PRO A N 1
ATOM 1502 C CA . PRO A 1 189 ? -5.973 -3.001 -16.321 1.00 90.69 189 PRO A CA 1
ATOM 1503 C C . PRO A 1 189 ? -6.872 -3.949 -15.551 1.00 90.69 189 PRO A C 1
ATOM 1505 O O . PRO A 1 189 ? -7.624 -3.517 -14.684 1.00 90.69 189 PRO A O 1
ATOM 1508 N N . LEU A 1 190 ? -6.779 -5.247 -15.837 1.00 90.88 190 LEU A N 1
ATOM 1509 C CA . LEU A 1 190 ? -7.584 -6.246 -15.151 1.00 90.88 190 LEU A CA 1
ATOM 1510 C C . LEU A 1 190 ? -7.164 -6.387 -13.688 1.00 90.88 190 LEU A C 1
ATOM 1512 O O . LEU A 1 190 ? -8.025 -6.400 -12.811 1.00 90.88 190 LEU A O 1
ATOM 1516 N N . ALA A 1 191 ? -5.857 -6.430 -13.415 1.00 92.69 191 ALA A N 1
ATOM 1517 C CA . ALA A 1 191 ? -5.344 -6.509 -12.052 1.00 92.69 191 ALA A CA 1
ATOM 1518 C C . ALA A 1 191 ? -5.809 -5.309 -11.207 1.00 92.69 191 ALA A C 1
ATOM 1520 O O . ALA A 1 191 ? -6.393 -5.498 -10.141 1.00 92.69 191 ALA A O 1
ATOM 1521 N N . PHE A 1 192 ? -5.643 -4.074 -11.696 1.00 94.19 192 PHE A N 1
ATOM 1522 C CA . PHE A 1 192 ? -6.130 -2.884 -10.984 1.00 94.19 192 PHE A CA 1
ATOM 1523 C C . PHE A 1 192 ? -7.662 -2.778 -10.961 1.00 94.19 192 PHE A C 1
ATOM 1525 O O . PHE A 1 192 ? -8.229 -2.319 -9.966 1.00 94.19 192 PHE A O 1
ATOM 1532 N N . GLY A 1 193 ? -8.348 -3.272 -11.992 1.00 94.75 193 GLY A N 1
ATOM 1533 C CA . GLY A 1 193 ? -9.806 -3.337 -12.052 1.00 94.75 193 GLY A CA 1
ATOM 1534 C C . GLY A 1 193 ? -10.404 -4.239 -10.973 1.00 94.75 193 GLY A C 1
ATOM 1535 O O . GLY A 1 193 ? -11.341 -3.830 -10.288 1.00 94.75 193 GLY A O 1
ATOM 1536 N N . VAL A 1 194 ? -9.823 -5.423 -10.741 1.00 95.88 194 VAL A N 1
ATOM 1537 C CA . VAL A 1 194 ? -10.255 -6.323 -9.656 1.00 95.88 194 VAL A CA 1
ATOM 1538 C C . VAL A 1 194 ? -10.025 -5.688 -8.285 1.00 95.88 194 VAL A C 1
ATOM 1540 O O . VAL A 1 194 ? -10.906 -5.751 -7.427 1.00 95.88 194 VAL A O 1
ATOM 1543 N N . LEU A 1 195 ? -8.892 -5.012 -8.080 1.00 96.19 195 LEU A N 1
ATOM 1544 C CA . LEU A 1 195 ? -8.628 -4.273 -6.840 1.00 96.19 195 LEU A CA 1
ATOM 1545 C C . LEU A 1 195 ? -9.646 -3.141 -6.631 1.00 96.19 195 LEU A C 1
ATOM 1547 O O . LEU A 1 195 ? -10.172 -2.971 -5.533 1.00 96.19 195 LEU A O 1
ATOM 1551 N N . THR A 1 196 ? -9.993 -2.417 -7.696 1.00 97.00 196 THR A N 1
ATOM 1552 C CA . THR A 1 196 ? -11.024 -1.370 -7.666 1.00 97.00 196 THR A CA 1
ATOM 1553 C C . THR A 1 196 ? -12.393 -1.940 -7.307 1.00 97.00 196 THR A C 1
ATOM 1555 O O . THR A 1 196 ? -13.086 -1.383 -6.456 1.00 97.00 196 THR A O 1
ATOM 1558 N N . PHE A 1 197 ? -12.772 -3.072 -7.903 1.00 97.12 197 PHE A N 1
ATOM 1559 C CA . PHE A 1 197 ? -14.024 -3.759 -7.597 1.00 97.12 197 PHE A CA 1
ATOM 1560 C C . PHE A 1 197 ? -14.085 -4.224 -6.135 1.00 97.12 197 PHE A C 1
ATOM 1562 O O . PHE A 1 197 ? -15.100 -4.028 -5.461 1.00 97.12 197 PHE A O 1
ATOM 1569 N N . MET A 1 198 ? -12.993 -4.785 -5.613 1.00 97.19 198 MET A N 1
ATOM 1570 C CA . MET A 1 198 ? -12.909 -5.218 -4.216 1.00 97.19 198 MET A CA 1
ATOM 1571 C C . MET A 1 198 ? -13.011 -4.038 -3.247 1.00 97.19 198 MET A C 1
ATOM 1573 O O . MET A 1 198 ? -13.762 -4.112 -2.273 1.00 97.19 198 MET A O 1
ATOM 1577 N N . MET A 1 199 ? -12.341 -2.919 -3.532 1.00 97.06 199 MET A N 1
ATOM 1578 C CA . MET A 1 199 ? -12.440 -1.716 -2.702 1.00 97.06 199 MET A CA 1
ATOM 1579 C C . MET A 1 199 ? -13.830 -1.063 -2.775 1.00 97.06 199 MET A C 1
ATOM 1581 O O . MET A 1 199 ? -14.359 -0.612 -1.757 1.00 97.06 199 MET A O 1
ATOM 1585 N N . LEU A 1 200 ? -14.466 -1.050 -3.952 1.00 97.69 200 LEU A N 1
ATOM 1586 C CA . LEU A 1 200 ? -15.849 -0.590 -4.112 1.00 97.69 200 LEU A CA 1
ATOM 1587 C C . LEU A 1 200 ? -16.813 -1.464 -3.301 1.00 97.69 200 LEU A C 1
ATOM 1589 O O . LEU A 1 200 ? -17.688 -0.946 -2.607 1.00 97.69 200 LEU A O 1
ATOM 1593 N N . THR A 1 201 ? -16.612 -2.781 -3.336 1.00 97.12 201 THR A N 1
ATOM 1594 C CA . THR A 1 201 ? -17.379 -3.741 -2.536 1.00 97.12 201 THR A CA 1
ATOM 1595 C C . THR A 1 201 ? -17.211 -3.466 -1.041 1.00 97.12 201 THR A C 1
ATOM 1597 O O . THR A 1 201 ? -18.207 -3.439 -0.319 1.00 97.12 201 THR A O 1
ATOM 1600 N N . ALA A 1 202 ? -15.992 -3.162 -0.579 1.00 96.19 202 ALA A N 1
ATOM 1601 C CA . ALA A 1 202 ? -15.739 -2.751 0.803 1.00 96.19 202 ALA A CA 1
ATOM 1602 C C . ALA A 1 202 ? -16.600 -1.533 1.190 1.00 96.19 202 ALA A C 1
ATOM 1604 O O . ALA A 1 202 ? -17.374 -1.588 2.148 1.00 96.19 202 ALA A O 1
ATOM 1605 N N . LEU A 1 203 ? -16.564 -0.468 0.378 1.00 96.56 203 LEU A N 1
ATOM 1606 C CA . LEU A 1 203 ? -17.356 0.743 0.608 1.00 96.56 203 LEU A CA 1
ATOM 1607 C C . LEU A 1 203 ? -18.866 0.454 0.657 1.00 96.56 203 LEU A C 1
ATOM 1609 O O . LEU A 1 203 ? -19.557 0.958 1.543 1.00 96.56 203 LEU A O 1
ATOM 1613 N N . VAL A 1 204 ? -19.388 -0.367 -0.257 1.00 97.00 204 VAL A N 1
ATOM 1614 C CA . VAL A 1 204 ? -20.812 -0.744 -0.281 1.00 97.00 204 VAL A CA 1
ATOM 1615 C C . VAL A 1 204 ? -21.204 -1.518 0.980 1.00 97.00 204 VAL A C 1
ATOM 1617 O O . VAL A 1 204 ? -22.244 -1.229 1.578 1.00 97.00 204 VAL A O 1
ATOM 1620 N N . ILE A 1 205 ? -20.371 -2.460 1.430 1.00 95.69 205 ILE A N 1
ATOM 1621 C CA . ILE A 1 205 ? -20.597 -3.236 2.660 1.00 95.69 205 ILE A CA 1
ATOM 1622 C C . ILE A 1 205 ? -20.603 -2.315 3.882 1.00 95.69 205 ILE A C 1
ATOM 1624 O O . ILE A 1 205 ? -21.505 -2.405 4.720 1.00 95.69 205 ILE A O 1
ATOM 1628 N N . LEU A 1 206 ? -19.652 -1.380 3.953 1.00 94.31 206 LEU A N 1
ATOM 1629 C CA . LEU A 1 206 ? -19.593 -0.384 5.017 1.00 94.31 206 LEU A CA 1
ATOM 1630 C C . LEU A 1 206 ? -20.836 0.518 5.019 1.00 94.31 206 LEU A C 1
ATOM 1632 O O . LEU A 1 206 ? -21.412 0.788 6.069 1.00 94.31 206 LEU A O 1
ATOM 1636 N N . LEU A 1 207 ? -21.304 0.975 3.859 1.00 95.56 207 LEU A N 1
ATOM 1637 C CA . LEU A 1 207 ? -22.508 1.806 3.774 1.00 95.56 207 LEU A CA 1
ATOM 1638 C C . LEU A 1 207 ? -23.783 1.026 4.120 1.00 95.56 207 LEU A C 1
ATOM 1640 O O . LEU A 1 207 ? -24.674 1.575 4.773 1.00 95.56 207 LEU A O 1
ATOM 1644 N N . SER A 1 208 ? -23.851 -0.255 3.758 1.00 94.62 208 SER A N 1
ATOM 1645 C CA . SER A 1 208 ? -24.993 -1.132 4.055 1.00 94.62 208 SER A CA 1
ATOM 1646 C C . SER A 1 208 ? -25.207 -1.314 5.563 1.00 94.62 208 SER A C 1
ATOM 1648 O O . SER A 1 208 ? -26.343 -1.361 6.034 1.00 94.62 208 SER A O 1
ATOM 1650 N N . GLY A 1 209 ? -24.128 -1.319 6.351 1.00 91.19 209 GLY A N 1
ATOM 1651 C CA . GLY A 1 209 ? -24.189 -1.384 7.814 1.00 91.19 209 GLY A CA 1
ATOM 1652 C C . GLY A 1 209 ? -24.585 -0.072 8.513 1.00 91.19 209 GLY A C 1
ATOM 1653 O O . GLY A 1 209 ? -24.766 -0.068 9.733 1.00 91.19 209 GLY A O 1
ATOM 1654 N N . LYS A 1 210 ? -24.755 1.048 7.787 1.00 92.19 210 LYS A N 1
ATOM 1655 C CA . LYS A 1 210 ? -24.905 2.413 8.348 1.00 92.19 210 LYS A CA 1
ATOM 1656 C C . LYS A 1 210 ? -25.964 2.542 9.442 1.00 92.19 210 LYS A C 1
ATOM 1658 O O . LYS A 1 210 ? -25.762 3.334 10.368 1.00 92.19 210 LYS A O 1
ATOM 1663 N N . ASN A 1 211 ? -27.083 1.832 9.322 1.00 90.44 211 ASN A N 1
ATOM 1664 C CA . ASN A 1 211 ? -28.203 1.914 10.268 1.00 90.44 211 ASN A CA 1
ATOM 1665 C C . ASN A 1 211 ? -28.013 1.018 11.502 1.00 90.44 211 ASN A C 1
ATOM 1667 O O . ASN A 1 211 ? -28.693 1.211 12.502 1.00 90.44 211 ASN A O 1
ATOM 1671 N N . MET A 1 212 ? -27.080 0.065 11.444 1.00 90.25 212 MET A N 1
ATOM 1672 C CA . MET A 1 212 ? -26.793 -0.882 12.525 1.00 90.25 212 MET A CA 1
ATOM 1673 C C . MET A 1 212 ? -25.605 -0.457 13.393 1.00 90.25 212 MET A C 1
ATOM 1675 O O . MET A 1 212 ? -25.403 -1.023 14.465 1.00 90.25 212 MET A O 1
ATOM 1679 N N . TYR A 1 213 ? -24.799 0.503 12.935 1.00 92.69 213 TYR A N 1
ATOM 1680 C CA . TYR A 1 213 ? -23.614 0.933 13.665 1.00 92.69 213 TYR A CA 1
ATOM 1681 C C . TYR A 1 213 ? -23.920 1.853 14.837 1.00 92.69 213 TYR A C 1
ATOM 1683 O O . TYR A 1 213 ? -24.634 2.852 14.708 1.00 92.69 213 TYR A O 1
ATOM 1691 N N . VAL A 1 214 ? -23.229 1.591 15.942 1.00 89.56 214 VAL A N 1
ATOM 1692 C CA . VAL A 1 214 ? -23.108 2.524 17.057 1.00 89.56 214 VAL A CA 1
ATOM 1693 C C . VAL A 1 214 ? -22.106 3.610 16.665 1.00 89.56 214 VAL A C 1
ATOM 1695 O O . VAL A 1 214 ? -20.931 3.334 16.420 1.00 89.56 214 VAL A O 1
ATOM 1698 N N . LYS A 1 215 ? -22.578 4.857 16.571 1.00 89.31 215 LYS A N 1
ATOM 1699 C CA . LYS A 1 215 ? -21.771 6.027 16.191 1.00 89.31 215 LYS A CA 1
ATOM 1700 C C . LYS A 1 215 ? -21.523 6.882 17.425 1.00 89.31 215 LYS A C 1
ATOM 1702 O O . LYS A 1 215 ? -22.396 7.645 17.838 1.00 89.31 215 LYS A O 1
ATOM 1707 N N . LYS A 1 216 ? -20.337 6.747 18.018 1.00 83.31 216 LYS A N 1
ATOM 1708 C CA . LYS A 1 216 ? -19.912 7.613 19.122 1.00 83.31 216 LYS A CA 1
ATOM 1709 C C . LYS A 1 216 ? -19.667 9.032 18.602 1.00 83.31 216 LYS A C 1
ATOM 1711 O O . LYS A 1 216 ? -19.172 9.213 17.488 1.00 83.31 216 LYS A O 1
ATOM 1716 N N . LYS A 1 217 ? -20.058 10.032 19.396 1.00 79.88 217 LYS A N 1
ATOM 1717 C CA . LYS A 1 217 ? -19.755 11.437 19.099 1.00 79.88 217 LYS A CA 1
ATOM 1718 C C . LYS A 1 217 ? -18.235 11.644 19.196 1.00 79.88 217 LYS A C 1
ATOM 1720 O O . LYS A 1 217 ? -17.617 10.979 20.027 1.00 79.88 217 LYS A O 1
ATOM 1725 N N . PRO A 1 218 ? -17.639 12.514 18.363 1.00 77.44 218 PRO A N 1
ATOM 1726 C CA . PRO A 1 218 ? -16.226 12.849 18.494 1.00 77.44 218 PRO A CA 1
ATOM 1727 C C . PRO A 1 218 ? -15.969 13.421 19.893 1.00 77.44 218 PRO A C 1
ATOM 1729 O O . PRO A 1 218 ? -16.718 14.282 20.363 1.00 77.44 218 PRO A O 1
ATOM 1732 N N . GLU A 1 219 ? -14.950 12.902 20.572 1.00 64.88 219 GLU A N 1
ATOM 1733 C CA . GLU A 1 219 ? -14.521 13.424 21.867 1.00 64.88 219 GLU A CA 1
ATOM 1734 C C . GLU A 1 219 ? -13.537 14.575 21.648 1.00 64.88 219 GLU A C 1
ATOM 1736 O O . GLU A 1 219 ? -12.753 14.576 20.698 1.00 64.88 219 GLU A O 1
ATOM 1741 N N . ASN A 1 220 ? -13.588 15.585 22.520 1.00 58.09 220 ASN A N 1
ATOM 1742 C CA . ASN A 1 220 ? -12.758 16.780 22.400 1.00 58.09 220 ASN A CA 1
ATOM 1743 C C . ASN A 1 220 ? -11.265 16.423 22.381 1.00 58.09 220 ASN A C 1
ATOM 1745 O O . ASN A 1 220 ? -10.675 16.118 23.412 1.00 58.09 220 ASN A O 1
ATOM 1749 N N . ASN A 1 221 ? -10.682 16.518 21.191 1.00 58.06 221 ASN A N 1
ATOM 1750 C CA . ASN A 1 221 ? -9.300 16.835 20.853 1.00 58.06 221 ASN A CA 1
ATOM 1751 C C . ASN A 1 221 ? -8.264 16.564 21.969 1.00 58.06 221 ASN A C 1
ATOM 1753 O O . ASN A 1 221 ? -7.612 17.462 22.512 1.00 58.06 221 ASN A O 1
ATOM 1757 N N . ILE A 1 222 ? -8.099 15.278 22.295 1.00 58.75 222 ILE A N 1
ATOM 1758 C CA . ILE A 1 222 ? -7.110 14.784 23.263 1.00 58.75 222 ILE A CA 1
ATOM 1759 C C . ILE A 1 222 ? -5.712 15.246 22.840 1.00 58.75 222 ILE A C 1
ATOM 1761 O O . ILE A 1 222 ? -4.905 15.616 23.683 1.00 58.75 222 ILE A O 1
ATOM 1765 N N . LEU A 1 223 ? -5.450 15.326 21.533 1.00 53.62 223 LEU A N 1
ATOM 1766 C CA . LEU A 1 223 ? -4.175 15.747 20.966 1.00 53.62 223 LEU A CA 1
ATOM 1767 C C . LEU A 1 223 ? -3.855 17.223 21.198 1.00 53.62 223 LEU A C 1
ATOM 1769 O O . LEU A 1 223 ? -2.779 17.511 21.695 1.00 53.62 223 LEU A O 1
ATOM 1773 N N . THR A 1 224 ? -4.745 18.166 20.869 1.00 55.56 224 THR A N 1
ATOM 1774 C CA . THR A 1 224 ? -4.491 19.600 21.120 1.00 55.56 224 THR A CA 1
ATOM 1775 C C . THR A 1 224 ? -4.495 19.910 22.603 1.00 55.56 224 THR A C 1
ATOM 1777 O O . THR A 1 224 ? -3.727 20.759 23.039 1.00 55.56 224 THR A O 1
ATOM 1780 N N . ARG A 1 225 ? -5.273 19.178 23.406 1.00 59.56 225 ARG A N 1
ATOM 1781 C CA . ARG A 1 225 ? -5.155 19.239 24.862 1.00 59.56 225 ARG A CA 1
ATOM 1782 C C . ARG A 1 225 ? -3.800 18.709 25.323 1.00 59.56 225 ARG A C 1
ATOM 1784 O O . ARG A 1 225 ? -3.183 19.324 26.177 1.00 59.56 225 ARG A O 1
ATOM 1791 N N . THR A 1 226 ? -3.279 17.648 24.710 1.00 59.31 226 THR A N 1
ATOM 1792 C CA . THR A 1 226 ? -1.964 17.103 25.064 1.00 59.31 226 THR A CA 1
ATOM 1793 C C . THR A 1 226 ? -0.819 17.978 24.555 1.00 59.31 226 THR A C 1
ATOM 1795 O O . THR A 1 226 ? 0.079 18.267 25.329 1.00 59.31 226 THR A O 1
ATOM 1798 N N . PHE A 1 227 ? -0.862 18.499 23.326 1.00 56.88 227 PHE A N 1
ATOM 1799 C CA . PHE A 1 227 ? 0.085 19.487 22.795 1.00 56.88 227 PHE A CA 1
ATOM 1800 C C . PHE A 1 227 ? -0.004 20.820 23.536 1.00 56.88 227 PHE A C 1
ATOM 1802 O O . PHE A 1 227 ? 1.023 21.431 23.787 1.00 56.88 227 PHE A O 1
ATOM 1809 N N . GLY A 1 228 ? -1.198 21.244 23.947 1.00 63.59 228 GLY A N 1
ATOM 1810 C CA . GLY A 1 228 ? -1.423 22.413 24.793 1.00 63.59 228 GLY A CA 1
ATOM 1811 C C . GLY A 1 228 ? -0.871 22.209 26.200 1.00 63.59 228 GLY A C 1
ATOM 1812 O O . GLY A 1 228 ? -0.186 23.086 26.708 1.00 63.59 228 GLY A O 1
ATOM 1813 N N . CYS A 1 229 ? -1.064 21.034 26.803 1.00 61.38 229 CYS A N 1
ATOM 1814 C CA . CYS A 1 229 ? -0.434 20.660 28.069 1.00 61.38 229 CYS A CA 1
ATOM 1815 C C . CYS A 1 229 ? 1.088 20.514 27.933 1.00 61.38 229 CYS A C 1
ATOM 1817 O O . CYS A 1 229 ? 1.799 20.913 28.844 1.00 61.38 229 CYS A O 1
ATOM 1819 N N . ILE A 1 230 ? 1.601 20.006 26.808 1.00 61.09 230 ILE A N 1
ATOM 1820 C CA . ILE A 1 230 ? 3.036 19.910 26.506 1.00 61.09 230 ILE A CA 1
ATOM 1821 C C . ILE A 1 230 ? 3.630 21.306 26.298 1.00 61.09 230 ILE A C 1
ATOM 1823 O O . ILE A 1 230 ? 4.682 21.591 26.852 1.00 61.09 230 ILE A O 1
ATOM 1827 N N . PHE A 1 231 ? 2.961 22.190 25.555 1.00 64.12 231 PHE A N 1
ATOM 1828 C CA . PHE A 1 231 ? 3.392 23.566 25.302 1.00 64.12 231 PHE A CA 1
ATOM 1829 C C . PHE A 1 231 ? 3.308 24.415 26.568 1.00 64.12 231 PHE A C 1
ATOM 1831 O O . PHE A 1 231 ? 4.238 25.152 26.870 1.00 64.12 231 PHE A O 1
ATOM 1838 N N . TYR A 1 232 ? 2.242 24.268 27.354 1.00 69.12 232 TYR A N 1
ATOM 1839 C CA . TYR A 1 232 ? 2.111 24.877 28.674 1.00 69.12 232 TYR A CA 1
ATOM 1840 C C . TYR A 1 232 ? 3.182 24.341 29.631 1.00 69.12 232 TYR A C 1
ATOM 1842 O O . TYR A 1 232 ? 3.857 25.129 30.277 1.00 69.12 232 TYR A O 1
ATOM 1850 N N . ALA A 1 233 ? 3.429 23.027 29.669 1.00 56.72 233 ALA A N 1
ATOM 1851 C CA . ALA A 1 233 ? 4.495 22.438 30.478 1.00 56.72 233 ALA A CA 1
ATOM 1852 C C . ALA A 1 233 ? 5.898 22.858 30.007 1.00 56.72 233 ALA A C 1
ATOM 1854 O O . ALA A 1 233 ? 6.759 23.082 30.846 1.00 56.72 233 ALA A O 1
ATOM 1855 N N . LEU A 1 234 ? 6.144 23.007 28.700 1.00 59.75 234 LEU A N 1
ATOM 1856 C CA . LEU A 1 234 ? 7.399 23.523 28.137 1.00 59.75 234 LEU A CA 1
ATOM 1857 C C . LEU A 1 234 ? 7.583 25.003 28.465 1.00 59.75 234 LEU A C 1
ATOM 1859 O O . LEU A 1 234 ? 8.641 25.376 28.957 1.00 59.75 234 LEU A O 1
ATOM 1863 N N . ARG A 1 235 ? 6.551 25.829 28.258 1.00 67.56 235 ARG A N 1
ATOM 1864 C CA . ARG A 1 235 ? 6.564 27.263 28.567 1.00 67.56 235 ARG A CA 1
ATOM 1865 C C . ARG A 1 235 ? 6.821 27.484 30.054 1.00 67.56 235 ARG A C 1
ATOM 1867 O O . ARG A 1 235 ? 7.751 28.199 30.387 1.00 67.56 235 ARG A O 1
ATOM 1874 N N . THR A 1 236 ? 6.091 26.793 30.926 1.00 55.94 236 THR A N 1
ATOM 1875 C CA . THR A 1 236 ? 6.248 26.867 32.388 1.00 55.94 236 THR A CA 1
ATOM 1876 C C . THR A 1 236 ? 7.584 26.280 32.867 1.00 55.94 236 THR A C 1
ATOM 1878 O O . THR A 1 236 ? 8.156 26.782 33.825 1.00 55.94 236 THR A O 1
ATOM 1881 N N . LYS A 1 237 ? 8.151 25.279 32.179 1.00 49.50 237 LYS A N 1
ATOM 1882 C CA . LYS A 1 237 ? 9.501 24.746 32.455 1.00 49.50 237 LYS A CA 1
ATOM 1883 C C . LYS A 1 237 ? 10.629 25.674 31.972 1.00 49.50 237 LYS A C 1
ATOM 1885 O O . LYS A 1 237 ? 11.740 25.570 32.477 1.00 49.50 237 LYS A O 1
ATOM 1890 N N . ILE A 1 238 ? 10.352 26.563 31.013 1.00 56.97 238 ILE A N 1
ATOM 1891 C CA . ILE A 1 238 ? 11.267 27.624 30.559 1.00 56.97 238 ILE A CA 1
ATOM 1892 C C . ILE A 1 238 ? 11.207 28.840 31.507 1.00 56.97 238 ILE A C 1
ATOM 1894 O O . ILE A 1 238 ? 12.235 29.470 31.728 1.00 56.97 238 ILE A O 1
ATOM 1898 N N . THR A 1 239 ? 10.049 29.150 32.112 1.00 57.19 239 THR A N 1
ATOM 1899 C CA . THR A 1 239 ? 9.886 30.267 33.071 1.00 57.19 239 THR A CA 1
ATOM 1900 C C . THR A 1 239 ? 10.004 29.904 34.558 1.00 57.19 239 THR A C 1
ATOM 1902 O O . THR A 1 239 ? 10.054 30.812 35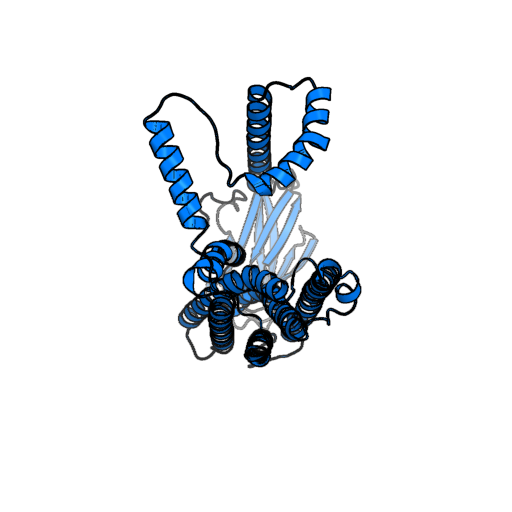.384 1.00 57.19 239 THR A O 1
ATOM 1905 N N . SER A 1 240 ? 10.052 28.629 34.957 1.00 42.97 240 SER A N 1
ATOM 1906 C CA . SER A 1 240 ? 10.170 28.225 36.370 1.00 42.97 240 SER A CA 1
ATOM 1907 C C . SER A 1 240 ? 11.243 27.150 36.576 1.00 42.97 240 SER A C 1
ATOM 1909 O O . SER A 1 240 ? 11.202 26.075 35.979 1.00 42.97 240 SER A O 1
ATOM 1911 N N . ALA A 1 241 ? 12.209 27.442 37.450 1.00 51.69 241 ALA A N 1
ATOM 1912 C CA . ALA A 1 241 ? 13.318 26.563 37.808 1.00 51.69 241 ALA A CA 1
ATOM 1913 C C . ALA A 1 241 ? 12.926 25.564 38.923 1.00 51.69 241 ALA A C 1
ATOM 1915 O O . ALA A 1 241 ? 13.133 25.868 40.089 1.00 51.69 241 ALA A O 1
ATOM 1916 N N . ALA A 1 242 ? 12.342 24.402 38.581 1.00 44.41 242 ALA A N 1
ATOM 1917 C CA . ALA A 1 242 ? 12.427 23.104 39.304 1.00 44.41 242 ALA A CA 1
ATOM 1918 C C . ALA A 1 242 ? 11.437 22.052 38.723 1.00 44.41 242 ALA A C 1
ATOM 1920 O O . ALA A 1 242 ? 10.448 22.440 38.102 1.00 44.41 242 ALA A O 1
ATOM 1921 N N . PRO A 1 243 ? 11.688 20.724 38.847 1.00 45.50 243 PRO A N 1
ATOM 1922 C CA . PRO A 1 243 ? 11.332 19.769 37.784 1.00 45.50 243 PRO A CA 1
ATOM 1923 C C . PRO A 1 243 ? 10.203 18.738 38.071 1.00 45.50 243 PRO A C 1
ATOM 1925 O O . PRO A 1 243 ? 10.024 18.313 39.205 1.00 45.50 243 PRO A O 1
ATOM 1928 N N . CYS A 1 244 ? 9.627 18.202 36.962 1.00 35.97 244 CYS A N 1
ATOM 1929 C CA . CYS A 1 244 ? 9.008 16.854 36.727 1.00 35.97 244 CYS A CA 1
ATOM 1930 C C . CYS A 1 244 ? 7.456 16.719 36.871 1.00 35.97 244 CYS A C 1
ATOM 1932 O O . CYS A 1 244 ? 6.928 17.189 37.864 1.00 35.97 244 CYS A O 1
ATOM 1934 N N . LYS A 1 245 ? 6.616 16.043 36.039 1.00 47.25 245 LYS A N 1
ATOM 1935 C CA . LYS A 1 245 ? 6.574 15.409 34.676 1.00 47.25 245 LYS A CA 1
ATOM 1936 C C . LYS A 1 245 ? 5.079 15.047 34.368 1.00 47.25 245 LYS A C 1
ATOM 1938 O O . LYS A 1 245 ? 4.400 14.571 35.269 1.00 47.25 245 LYS A O 1
ATOM 1943 N N . THR A 1 246 ? 4.576 15.157 33.122 1.00 41.88 246 THR A N 1
ATOM 1944 C CA . THR A 1 246 ? 3.253 14.605 32.677 1.00 41.88 246 THR A CA 1
ATOM 1945 C C . THR A 1 246 ? 3.349 14.181 31.191 1.00 41.88 246 THR A C 1
ATOM 1947 O O . THR A 1 246 ? 3.716 15.011 30.369 1.00 41.88 246 THR A O 1
ATOM 1950 N N . HIS A 1 247 ? 3.364 12.900 30.777 1.00 58.72 247 HIS A N 1
ATOM 1951 C CA . HIS A 1 247 ? 2.367 11.797 30.724 1.00 58.72 247 HIS A CA 1
ATOM 1952 C C . HIS A 1 247 ? 1.492 11.674 29.433 1.00 58.72 247 HIS A C 1
ATOM 1954 O O . HIS A 1 247 ? 0.321 11.336 29.512 1.00 58.72 247 HIS A O 1
ATOM 1960 N N . TRP A 1 248 ? 2.082 11.806 28.225 1.00 38.09 248 TRP A N 1
ATOM 1961 C CA . TRP A 1 248 ? 1.721 10.959 27.044 1.00 38.09 248 TRP A CA 1
ATOM 1962 C C . TRP A 1 248 ? 2.705 9.775 26.858 1.00 38.09 248 TRP A C 1
ATOM 1964 O O . TRP A 1 248 ? 2.516 8.866 26.063 1.00 38.09 248 TRP A O 1
ATOM 1974 N N . LEU A 1 249 ? 3.708 9.673 27.727 1.00 46.34 249 LEU A N 1
ATOM 1975 C CA . LEU A 1 249 ? 4.397 8.416 28.019 1.00 46.34 249 LEU A CA 1
ATOM 1976 C C . LEU A 1 249 ? 3.550 7.480 28.900 1.00 46.34 249 LEU A C 1
ATOM 1978 O O . LEU A 1 249 ? 4.043 6.451 29.305 1.00 46.34 249 LEU A O 1
ATOM 1982 N N . ALA A 1 250 ? 2.309 7.806 29.267 1.00 39.78 250 ALA A N 1
ATOM 1983 C CA . ALA A 1 250 ? 1.635 7.119 30.369 1.00 39.78 250 ALA A CA 1
ATOM 1984 C C . ALA A 1 250 ? 1.269 5.663 30.070 1.00 39.78 250 ALA A C 1
ATOM 1986 O O . ALA A 1 250 ? 1.477 4.809 30.907 1.00 39.78 250 ALA A O 1
ATOM 1987 N N . LEU A 1 251 ? 0.732 5.365 28.888 1.00 40.59 251 LEU A N 1
ATOM 1988 C CA . LEU A 1 251 ? 0.203 4.031 28.571 1.00 40.59 251 LEU A CA 1
ATOM 1989 C C . LEU A 1 251 ? 1.134 3.229 27.660 1.00 40.59 251 LEU A C 1
ATOM 1991 O O . LEU A 1 251 ? 1.398 2.064 27.947 1.00 40.59 251 LEU A O 1
ATOM 1995 N N . PHE A 1 252 ? 1.750 3.881 26.665 1.00 47.19 252 PHE A N 1
ATOM 1996 C CA . PHE A 1 252 ? 2.951 3.347 26.009 1.00 47.19 252 PHE A CA 1
ATOM 1997 C C . PHE A 1 252 ? 4.054 3.098 27.047 1.00 47.19 252 PHE A C 1
ATOM 1999 O O . PHE A 1 252 ? 4.699 2.060 27.028 1.00 47.19 252 PHE A O 1
ATOM 2006 N N . GLY A 1 253 ? 4.193 3.988 28.027 1.00 47.28 253 GLY A N 1
ATOM 2007 C CA . GLY A 1 253 ? 5.083 3.797 29.159 1.00 47.28 253 GLY A CA 1
ATOM 2008 C C . GLY A 1 253 ? 4.543 2.936 30.283 1.00 47.28 253 GLY A C 1
ATOM 2009 O O . GLY A 1 253 ? 5.393 2.486 31.005 1.00 47.28 253 GLY A O 1
ATOM 2010 N N . ILE A 1 254 ? 3.258 2.590 30.439 1.00 49.88 254 ILE A N 1
ATOM 2011 C CA . ILE A 1 254 ? 2.860 1.513 31.381 1.00 49.88 254 ILE A CA 1
ATOM 2012 C C . ILE A 1 254 ? 3.289 0.148 30.824 1.00 49.88 254 ILE A C 1
ATOM 2014 O O . ILE A 1 254 ? 3.802 -0.686 31.561 1.00 49.88 254 ILE A O 1
ATOM 2018 N N . ILE A 1 255 ? 3.170 -0.062 29.511 1.00 52.84 255 ILE A N 1
ATOM 2019 C CA . ILE A 1 255 ? 3.602 -1.301 28.843 1.00 52.84 255 ILE A CA 1
ATOM 2020 C C . ILE A 1 255 ? 5.133 -1.364 28.721 1.00 52.84 255 ILE A C 1
ATOM 2022 O O . ILE A 1 255 ? 5.736 -2.396 29.010 1.00 52.84 255 ILE A O 1
ATOM 2026 N N . VAL A 1 256 ? 5.785 -0.249 28.378 1.00 51.88 256 VAL A N 1
ATOM 2027 C CA . VAL A 1 256 ? 7.252 -0.141 28.380 1.00 51.88 256 VAL A CA 1
ATOM 2028 C C . VAL A 1 256 ? 7.816 -0.131 29.812 1.00 51.88 256 VAL A C 1
ATOM 2030 O O . VAL A 1 256 ? 8.881 -0.696 30.011 1.00 51.88 256 VAL A O 1
ATOM 2033 N N . LEU A 1 257 ? 7.113 0.392 30.829 1.00 56.16 257 LEU A N 1
ATOM 2034 C CA . LEU A 1 257 ? 7.502 0.284 32.251 1.00 56.16 257 LEU A CA 1
ATOM 2035 C C . LEU A 1 257 ? 7.459 -1.161 32.721 1.00 56.16 257 LEU A C 1
ATOM 2037 O O . LEU A 1 257 ? 8.414 -1.608 33.333 1.00 56.16 257 LEU A O 1
ATOM 2041 N N . VAL A 1 258 ? 6.399 -1.912 32.410 1.00 62.97 258 VAL A N 1
ATOM 2042 C CA . VAL A 1 258 ? 6.327 -3.334 32.778 1.00 62.97 258 VAL A CA 1
ATOM 2043 C C . VAL A 1 258 ? 7.450 -4.130 32.097 1.00 62.97 258 VAL A C 1
ATOM 2045 O O . VAL A 1 258 ? 8.080 -4.959 32.749 1.00 62.97 258 VAL A O 1
ATOM 2048 N N . LEU A 1 259 ? 7.767 -3.839 30.829 1.00 65.19 259 LEU A N 1
ATOM 2049 C CA . LEU A 1 259 ? 8.879 -4.461 30.097 1.00 65.19 259 LEU A CA 1
ATOM 2050 C C . LEU A 1 259 ? 10.263 -4.061 30.658 1.00 65.19 259 LEU A C 1
ATOM 2052 O O . LEU A 1 259 ? 11.148 -4.904 30.796 1.00 65.19 259 LEU A O 1
ATOM 2056 N N . PHE A 1 260 ? 10.469 -2.793 31.016 1.00 59.69 260 PHE A N 1
ATOM 2057 C CA . PHE A 1 260 ? 11.746 -2.299 31.538 1.00 59.69 260 PHE A CA 1
ATOM 2058 C C . PHE A 1 260 ? 11.971 -2.686 33.011 1.00 59.69 260 PHE A C 1
ATOM 2060 O O . PHE A 1 260 ? 13.068 -3.130 33.335 1.00 59.69 260 PHE A O 1
ATOM 2067 N N . ASP A 1 261 ? 10.958 -2.623 33.882 1.00 66.50 261 ASP A N 1
ATOM 2068 C CA . ASP A 1 261 ? 11.074 -2.995 35.305 1.00 66.50 261 ASP A CA 1
ATOM 2069 C C . ASP A 1 261 ? 11.186 -4.501 35.529 1.00 66.50 261 ASP A C 1
ATOM 2071 O O . ASP A 1 261 ? 11.925 -4.935 36.412 1.00 66.50 261 ASP A O 1
ATOM 2075 N N . LYS A 1 262 ? 10.458 -5.320 34.758 1.00 70.38 262 LYS A N 1
ATOM 2076 C CA . LYS A 1 262 ? 10.454 -6.777 34.967 1.00 70.38 262 LYS A CA 1
ATOM 2077 C C . LYS A 1 262 ? 11.537 -7.516 34.187 1.00 70.38 262 LYS A C 1
ATOM 2079 O O . LYS A 1 262 ? 11.877 -8.624 34.589 1.00 70.38 262 LYS A O 1
ATOM 2084 N N . VAL A 1 263 ? 12.076 -6.936 33.109 1.00 73.94 263 VAL A N 1
ATOM 2085 C CA . VAL A 1 263 ? 13.031 -7.624 32.217 1.00 73.94 263 VAL A CA 1
ATOM 2086 C C . VAL A 1 263 ? 14.336 -6.839 32.048 1.00 73.94 263 VAL A C 1
ATOM 2088 O O . VAL A 1 263 ? 15.413 -7.370 32.309 1.00 73.94 263 VAL A O 1
ATOM 2091 N N . LEU A 1 264 ? 14.270 -5.566 31.652 1.00 70.81 264 LEU A N 1
ATOM 2092 C CA . LEU A 1 264 ? 15.442 -4.840 31.143 1.00 70.81 264 LEU A CA 1
ATOM 2093 C C . LEU A 1 264 ? 16.362 -4.252 32.243 1.00 70.81 264 LEU A C 1
ATOM 2095 O O . LEU A 1 264 ? 17.585 -4.356 32.156 1.00 70.81 264 LEU A O 1
ATOM 2099 N N . TYR A 1 265 ? 15.805 -3.683 33.316 1.00 75.12 265 TYR A N 1
ATOM 2100 C CA . TYR A 1 265 ? 16.555 -3.209 34.487 1.00 75.12 265 TYR A CA 1
ATOM 2101 C C . TYR A 1 265 ? 17.185 -4.324 35.331 1.00 75.12 265 TYR A C 1
ATOM 2103 O O . TYR A 1 265 ? 18.334 -4.138 35.737 1.00 75.12 265 TYR A O 1
ATOM 2111 N N . PRO A 1 266 ? 16.532 -5.479 35.579 1.00 76.75 266 PRO A N 1
ATOM 2112 C CA . PRO A 1 266 ? 17.213 -6.600 36.222 1.00 76.75 266 PRO A CA 1
ATOM 2113 C C . PRO A 1 266 ? 18.422 -7.089 35.409 1.00 76.75 266 PRO A C 1
ATOM 2115 O O . PRO A 1 266 ? 19.469 -7.362 35.995 1.00 76.75 266 PRO A O 1
ATOM 2118 N N . MET A 1 267 ? 18.337 -7.099 34.071 1.00 77.62 267 MET A N 1
ATOM 2119 C CA . MET A 1 267 ? 19.489 -7.383 33.203 1.00 77.62 267 MET A CA 1
ATOM 2120 C C . MET A 1 267 ? 20.609 -6.339 33.340 1.00 77.62 267 MET A C 1
ATOM 2122 O O . MET A 1 267 ? 21.767 -6.711 33.510 1.00 77.62 267 MET A O 1
ATOM 2126 N N . PHE A 1 268 ? 20.308 -5.036 33.328 1.00 74.94 268 PHE A N 1
ATOM 2127 C CA . PHE A 1 268 ? 21.344 -4.006 33.505 1.00 74.94 268 PHE A CA 1
ATOM 2128 C C . PHE A 1 268 ? 21.949 -3.979 34.913 1.00 74.94 268 PHE A C 1
ATOM 2130 O O . PHE A 1 268 ? 23.148 -3.734 35.061 1.00 74.94 268 PHE A O 1
ATOM 2137 N N . ALA A 1 269 ? 21.160 -4.296 35.942 1.00 76.12 269 ALA A N 1
ATOM 2138 C CA . ALA A 1 269 ? 21.641 -4.423 37.312 1.00 76.12 269 ALA A CA 1
ATOM 2139 C C . ALA A 1 269 ? 22.576 -5.630 37.493 1.00 76.12 269 ALA A C 1
ATOM 2141 O O . ALA A 1 269 ? 23.520 -5.521 38.279 1.00 76.12 269 ALA A O 1
ATOM 2142 N N . ALA A 1 270 ? 22.358 -6.724 36.749 1.00 80.38 270 ALA A N 1
ATOM 2143 C CA . ALA A 1 270 ? 23.278 -7.863 36.668 1.00 80.38 270 ALA A CA 1
ATOM 2144 C C . ALA A 1 270 ? 24.609 -7.495 35.982 1.00 80.38 270 ALA A C 1
ATOM 2146 O O . ALA A 1 270 ? 25.649 -8.050 36.321 1.00 80.38 270 ALA A O 1
ATOM 2147 N N . ILE A 1 271 ? 24.588 -6.507 35.080 1.00 79.00 271 ILE A N 1
ATOM 2148 C CA . ILE A 1 271 ? 25.768 -5.944 34.397 1.00 79.00 271 ILE A CA 1
ATOM 2149 C C . ILE A 1 271 ? 26.393 -4.777 35.209 1.00 79.00 271 ILE A C 1
ATOM 2151 O O . ILE A 1 271 ? 27.425 -4.223 34.842 1.00 79.00 271 ILE A O 1
ATOM 2155 N N . GLY A 1 272 ? 25.807 -4.397 36.355 1.00 82.38 272 GLY A N 1
ATOM 2156 C CA . GLY A 1 272 ? 26.337 -3.361 37.257 1.00 82.38 272 GLY A CA 1
ATOM 2157 C C . GLY A 1 272 ? 25.959 -1.913 36.905 1.00 82.38 272 GLY A C 1
ATOM 2158 O O . GLY A 1 272 ? 26.392 -0.983 37.588 1.00 82.38 272 GLY A O 1
ATOM 2159 N N . ILE A 1 273 ? 25.114 -1.692 35.893 1.00 77.88 273 ILE A N 1
ATOM 2160 C CA . ILE A 1 273 ? 24.680 -0.358 35.451 1.00 77.88 273 ILE A CA 1
ATOM 2161 C C . ILE A 1 273 ? 23.347 -0.019 36.122 1.00 77.88 273 ILE A C 1
ATOM 2163 O O . ILE A 1 273 ? 22.313 -0.603 35.808 1.00 77.88 273 ILE A O 1
ATOM 2167 N N . ARG A 1 274 ? 23.362 0.930 37.068 1.00 72.81 274 ARG A N 1
ATOM 2168 C CA . ARG A 1 274 ? 22.181 1.246 37.899 1.00 72.81 274 ARG A CA 1
ATOM 2169 C C . ARG A 1 274 ? 21.743 2.702 37.847 1.00 72.81 274 ARG A C 1
ATOM 2171 O O . ARG A 1 274 ? 20.573 2.992 38.079 1.00 72.81 274 ARG A O 1
ATOM 2178 N N . LYS A 1 275 ? 22.659 3.642 37.585 1.00 72.50 275 LYS A N 1
ATOM 2179 C CA . LYS A 1 275 ? 22.315 5.067 37.636 1.00 72.50 275 LYS A CA 1
ATOM 2180 C C . LYS A 1 275 ? 21.610 5.481 36.337 1.00 72.50 275 LYS A C 1
ATOM 2182 O O . LYS A 1 275 ? 22.093 5.146 35.258 1.00 72.50 275 LYS A O 1
ATOM 2187 N N . PRO A 1 276 ? 20.525 6.269 36.399 1.00 58.66 276 PRO A N 1
ATOM 2188 C CA . PRO A 1 276 ? 19.734 6.634 35.220 1.00 58.66 276 PRO A CA 1
ATOM 2189 C C . PRO A 1 276 ? 20.539 7.401 34.163 1.00 58.66 276 PRO A C 1
ATOM 2191 O O . PRO A 1 276 ? 20.311 7.216 32.970 1.00 58.66 276 PRO A O 1
ATOM 2194 N N . LEU A 1 277 ? 21.531 8.193 34.589 1.00 57.44 277 LEU A N 1
ATOM 2195 C CA . LEU A 1 277 ? 22.466 8.851 33.676 1.00 57.44 277 LEU A CA 1
ATOM 2196 C C . LEU A 1 277 ? 23.306 7.826 32.896 1.00 57.44 277 LEU A C 1
ATOM 2198 O O . LEU A 1 277 ? 23.475 7.975 31.698 1.00 57.44 277 LEU A O 1
ATOM 2202 N N . GLN A 1 278 ? 23.757 6.746 33.541 1.00 69.19 278 GLN A N 1
ATOM 2203 C CA . GLN A 1 278 ? 24.527 5.682 32.883 1.00 69.19 278 GLN A CA 1
ATOM 2204 C C . GLN A 1 278 ? 23.678 4.901 31.874 1.00 69.19 278 GLN A C 1
ATOM 2206 O O . GLN A 1 278 ? 24.177 4.538 30.817 1.00 69.19 278 GLN A O 1
ATOM 2211 N N . ILE A 1 279 ? 22.396 4.678 32.173 1.00 71.88 279 ILE A N 1
ATOM 2212 C CA . ILE A 1 279 ? 21.460 3.956 31.297 1.00 71.88 279 ILE A CA 1
ATOM 2213 C C . ILE A 1 279 ? 21.149 4.778 30.043 1.00 71.88 279 ILE A C 1
ATOM 2215 O O . ILE A 1 279 ? 21.162 4.249 28.935 1.00 71.88 279 ILE A O 1
ATOM 2219 N N . LEU A 1 280 ? 20.913 6.084 30.203 1.00 61.72 280 LEU A N 1
ATOM 2220 C CA . LEU A 1 280 ? 20.685 6.986 29.076 1.00 61.72 280 LEU A CA 1
ATOM 2221 C C . LEU A 1 280 ? 21.927 7.079 28.183 1.00 61.72 280 LEU A C 1
ATOM 2223 O O . LEU A 1 280 ? 21.812 6.978 26.962 1.00 61.72 280 LEU A O 1
ATOM 2227 N N . THR A 1 281 ? 23.107 7.212 28.794 1.00 73.19 281 THR A N 1
ATOM 2228 C CA . THR A 1 281 ? 24.380 7.207 28.070 1.00 73.19 281 THR A CA 1
ATOM 2229 C C . THR A 1 281 ? 24.595 5.875 27.352 1.00 73.19 281 THR A C 1
ATOM 2231 O O . THR A 1 281 ? 24.963 5.883 26.186 1.00 73.19 281 THR A O 1
ATOM 2234 N N . PHE A 1 282 ? 24.292 4.737 27.982 1.00 78.94 282 PHE A N 1
ATOM 2235 C CA . PHE A 1 282 ? 24.422 3.410 27.374 1.00 78.94 282 PHE A CA 1
ATOM 2236 C C . PHE A 1 282 ? 23.491 3.217 26.169 1.00 78.94 282 PHE A C 1
ATOM 2238 O O . PHE A 1 282 ? 23.952 2.812 25.107 1.00 78.94 282 PHE A O 1
ATOM 2245 N N . CYS A 1 283 ? 22.203 3.555 26.290 1.00 73.06 283 CYS A N 1
ATOM 2246 C CA . CYS A 1 283 ? 21.253 3.457 25.177 1.00 73.06 283 CYS A CA 1
ATOM 2247 C C . CYS A 1 283 ? 21.592 4.426 24.037 1.00 73.06 283 CYS A C 1
ATOM 2249 O O . CYS A 1 283 ? 21.465 4.067 22.869 1.00 73.06 283 CYS A O 1
ATOM 2251 N N . GLY A 1 284 ? 22.046 5.639 24.368 1.00 69.38 284 GLY A N 1
ATOM 2252 C CA . GLY A 1 284 ? 22.520 6.610 23.383 1.00 69.38 284 GLY A CA 1
ATOM 2253 C C . GLY A 1 284 ? 23.750 6.103 22.634 1.00 69.38 284 GLY A C 1
ATOM 2254 O O . GLY A 1 284 ? 23.780 6.133 21.408 1.00 69.38 284 GLY A O 1
ATOM 2255 N N . VAL A 1 285 ? 24.726 5.553 23.359 1.00 81.31 285 VAL A N 1
ATOM 2256 C CA . VAL A 1 285 ? 25.922 4.926 22.782 1.00 81.31 285 VAL A CA 1
ATOM 2257 C C . VAL A 1 285 ? 25.545 3.723 21.917 1.00 81.31 285 VAL A C 1
ATOM 2259 O O . VAL A 1 285 ? 26.040 3.610 20.803 1.00 81.31 285 VAL A O 1
ATOM 2262 N N . LEU A 1 286 ? 24.620 2.868 22.358 1.00 79.69 286 LEU A N 1
ATOM 2263 C CA . LEU A 1 286 ? 24.163 1.707 21.592 1.00 79.69 286 LEU A CA 1
ATOM 2264 C C . LEU A 1 286 ? 23.450 2.109 20.293 1.00 79.69 286 LEU A C 1
ATOM 2266 O O . LEU A 1 286 ? 23.676 1.495 19.253 1.00 79.69 286 LEU A O 1
ATOM 2270 N N . ALA A 1 287 ? 22.627 3.160 20.330 1.00 70.31 287 ALA A N 1
ATOM 2271 C CA . ALA A 1 287 ? 21.976 3.703 19.141 1.00 70.31 287 ALA A CA 1
ATOM 2272 C C . ALA A 1 287 ? 23.001 4.284 18.157 1.00 70.31 287 ALA A C 1
ATOM 2274 O O . ALA A 1 287 ? 22.940 3.994 16.964 1.00 70.31 287 ALA A O 1
ATOM 2275 N N . VAL A 1 288 ? 23.981 5.046 18.656 1.00 84.06 288 VAL A N 1
ATOM 2276 C CA . VAL A 1 288 ? 25.093 5.556 17.841 1.00 84.06 288 VAL A CA 1
ATOM 2277 C C . VAL A 1 288 ? 25.885 4.399 17.226 1.00 84.06 288 VAL A C 1
ATOM 2279 O O . VAL A 1 288 ? 26.149 4.429 16.030 1.00 84.06 288 VAL A O 1
ATOM 2282 N N . ILE A 1 289 ? 26.183 3.341 17.986 1.00 84.81 289 ILE A N 1
ATOM 2283 C CA . ILE A 1 289 ? 26.857 2.133 17.484 1.00 84.81 289 ILE A CA 1
ATOM 2284 C C . ILE A 1 289 ? 26.021 1.447 16.401 1.00 84.81 289 ILE A C 1
ATOM 2286 O O . ILE A 1 289 ? 26.580 1.058 15.384 1.00 84.81 289 ILE A O 1
ATOM 2290 N N . ALA A 1 290 ? 24.703 1.322 16.572 1.00 82.94 290 ALA A N 1
ATOM 2291 C CA . ALA A 1 290 ? 23.827 0.707 15.577 1.00 82.94 290 ALA A CA 1
ATOM 2292 C C . ALA A 1 290 ? 23.795 1.505 14.264 1.00 82.94 290 ALA A C 1
ATOM 2294 O O . ALA A 1 290 ? 23.891 0.918 13.188 1.00 82.94 290 ALA A O 1
ATOM 2295 N N . PHE A 1 291 ? 23.722 2.838 14.342 1.00 80.12 291 PHE A N 1
ATOM 2296 C CA . PHE A 1 291 ? 23.796 3.702 13.162 1.00 80.12 291 PHE A CA 1
ATOM 2297 C C . PHE A 1 291 ? 25.174 3.674 12.506 1.00 80.12 291 PHE A C 1
ATOM 2299 O O . PHE A 1 291 ? 25.253 3.634 11.284 1.00 80.12 291 PHE A O 1
ATOM 2306 N N . VAL A 1 292 ? 26.250 3.635 13.293 1.00 87.50 292 VAL A N 1
ATOM 2307 C CA . VAL A 1 292 ? 27.611 3.467 12.773 1.00 87.50 292 VAL A CA 1
ATOM 2308 C C . VAL A 1 292 ? 27.762 2.099 12.113 1.00 87.50 292 VAL A C 1
ATOM 2310 O O . VAL A 1 292 ? 28.294 2.032 11.018 1.00 87.50 292 VAL A O 1
ATOM 2313 N N . PHE A 1 293 ? 27.241 1.019 12.696 1.00 83.69 293 PHE A N 1
ATOM 2314 C CA . PHE A 1 293 ? 27.251 -0.309 12.079 1.00 83.69 293 PHE A CA 1
ATOM 2315 C C . PHE A 1 293 ? 26.457 -0.340 10.781 1.00 83.69 293 PHE A C 1
ATOM 2317 O O . PHE A 1 293 ? 26.954 -0.865 9.794 1.00 83.69 293 PHE A O 1
ATOM 2324 N N . ALA A 1 294 ? 25.254 0.232 10.761 1.00 75.00 294 ALA A N 1
ATOM 2325 C CA . ALA A 1 294 ? 24.450 0.329 9.551 1.00 75.00 294 ALA A CA 1
ATOM 2326 C C . ALA A 1 294 ? 25.170 1.155 8.475 1.00 75.00 294 ALA A C 1
ATOM 2328 O O . ALA A 1 294 ? 25.250 0.720 7.331 1.00 75.00 294 ALA A O 1
ATOM 2329 N N . ALA A 1 295 ? 25.766 2.290 8.848 1.00 75.19 295 ALA A N 1
ATOM 2330 C CA . ALA A 1 295 ? 26.536 3.136 7.944 1.00 75.19 295 ALA A CA 1
ATOM 2331 C C . ALA A 1 295 ? 27.813 2.447 7.446 1.00 75.19 295 ALA A C 1
ATOM 2333 O O . ALA A 1 295 ? 28.110 2.536 6.264 1.00 75.19 295 ALA A O 1
ATOM 2334 N N . LEU A 1 296 ? 28.544 1.726 8.300 1.00 79.12 296 LEU A N 1
ATOM 2335 C CA . LEU A 1 296 ? 29.733 0.954 7.928 1.00 79.12 296 LEU A CA 1
ATOM 2336 C C . LEU A 1 296 ? 29.373 -0.238 7.049 1.00 79.12 296 LEU A C 1
ATOM 2338 O O . LEU A 1 296 ? 30.080 -0.519 6.089 1.00 79.12 296 LEU A O 1
ATOM 2342 N N . LEU A 1 297 ? 28.274 -0.928 7.353 1.00 74.81 297 LEU A N 1
ATOM 2343 C CA . LEU A 1 297 ? 27.763 -2.023 6.539 1.00 74.81 297 LEU A CA 1
ATOM 2344 C C . LEU A 1 297 ? 27.368 -1.497 5.161 1.00 74.81 297 LEU A C 1
ATOM 2346 O O . LEU A 1 297 ? 27.789 -2.041 4.148 1.00 74.81 297 LEU A O 1
ATOM 2350 N N . GLN A 1 298 ? 26.623 -0.397 5.121 1.00 70.25 298 GLN A N 1
ATOM 2351 C CA . GLN A 1 298 ? 26.206 0.245 3.884 1.00 70.25 298 GLN A CA 1
ATOM 2352 C C . GLN A 1 298 ? 27.404 0.824 3.118 1.00 70.25 298 GLN A C 1
ATOM 2354 O O . GLN A 1 298 ? 27.456 0.687 1.904 1.00 70.25 298 GLN A O 1
ATOM 2359 N N . PHE A 1 299 ? 28.412 1.368 3.802 1.00 69.25 299 PHE A N 1
ATOM 2360 C CA . PHE A 1 299 ? 29.674 1.806 3.202 1.00 69.25 299 PHE A CA 1
ATOM 2361 C C . PHE A 1 299 ? 30.486 0.630 2.654 1.00 69.25 299 PHE A C 1
ATOM 2363 O O . PHE A 1 299 ? 31.081 0.751 1.595 1.00 69.25 299 PHE A O 1
ATOM 2370 N N . LYS A 1 300 ? 30.475 -0.528 3.319 1.00 66.62 300 LYS A N 1
ATOM 2371 C CA . LYS A 1 300 ? 31.159 -1.741 2.852 1.00 66.62 300 LYS A CA 1
ATOM 2372 C C . LYS A 1 300 ? 30.438 -2.391 1.669 1.00 66.62 300 LYS A C 1
ATOM 2374 O O . LYS A 1 300 ? 31.085 -2.933 0.785 1.00 66.62 300 LYS A O 1
ATOM 2379 N N . ILE A 1 301 ? 29.108 -2.303 1.636 1.00 62.91 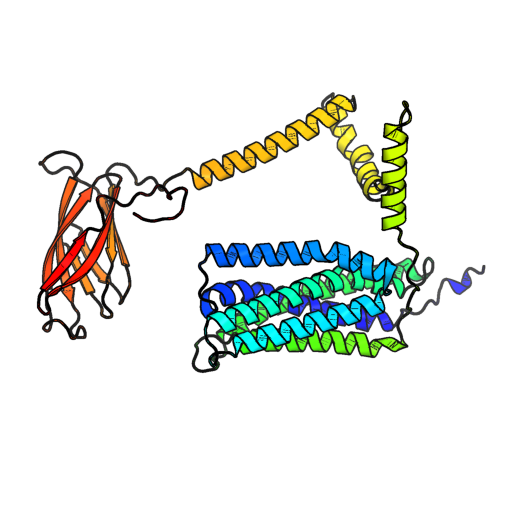301 ILE A N 1
ATOM 2380 C CA . ILE A 1 301 ? 28.282 -2.793 0.525 1.00 62.91 301 ILE A CA 1
ATOM 2381 C C . ILE A 1 301 ? 28.386 -1.862 -0.690 1.00 62.91 301 ILE A C 1
ATOM 2383 O O . ILE A 1 301 ? 28.462 -2.340 -1.814 1.00 62.91 301 ILE A O 1
ATOM 2387 N N . VAL A 1 302 ? 28.404 -0.543 -0.482 1.00 55.75 302 VAL A N 1
ATOM 2388 C CA . VAL A 1 302 ? 28.492 0.454 -1.566 1.00 55.75 302 VAL A CA 1
ATOM 2389 C C . VAL A 1 302 ? 29.941 0.699 -2.010 1.00 55.75 302 VAL A C 1
ATOM 2391 O O . VAL A 1 302 ? 30.169 1.099 -3.147 1.00 55.75 302 VAL A O 1
ATOM 2394 N N . GLY A 1 303 ? 30.919 0.471 -1.131 1.00 49.25 303 GLY A N 1
ATOM 2395 C CA . GLY A 1 303 ? 32.339 0.747 -1.358 1.00 49.25 303 GLY A CA 1
ATOM 2396 C C . GLY A 1 303 ? 33.140 -0.404 -1.962 1.00 49.25 303 GLY A C 1
ATOM 2397 O O . GLY A 1 303 ? 34.245 -0.162 -2.438 1.00 49.25 303 GLY A O 1
ATOM 2398 N N . ASN A 1 304 ? 32.609 -1.629 -1.987 1.00 46.72 304 ASN A N 1
ATOM 2399 C CA . ASN A 1 304 ? 33.246 -2.710 -2.731 1.00 46.72 304 ASN A CA 1
ATOM 2400 C C . ASN A 1 304 ? 32.861 -2.592 -4.208 1.00 46.72 304 ASN A C 1
ATOM 2402 O O . ASN A 1 304 ? 31.811 -3.064 -4.641 1.00 46.72 304 ASN A O 1
ATOM 2406 N N . THR A 1 305 ? 33.749 -1.973 -4.986 1.00 53.88 305 THR A N 1
ATOM 2407 C CA . THR A 1 305 ? 33.847 -2.235 -6.423 1.00 53.88 305 THR A CA 1
ATOM 2408 C C . THR A 1 305 ? 33.896 -3.745 -6.640 1.00 53.88 305 THR A C 1
ATOM 2410 O O . THR A 1 305 ? 34.499 -4.464 -5.842 1.00 53.88 305 THR A O 1
ATOM 2413 N N . THR A 1 306 ? 33.259 -4.250 -7.691 1.00 54.91 306 THR A N 1
ATOM 2414 C CA . THR A 1 306 ? 33.352 -5.662 -8.078 1.00 54.91 306 THR A CA 1
ATOM 2415 C C . THR A 1 306 ? 34.797 -6.012 -8.442 1.00 54.91 306 THR A C 1
ATOM 2417 O O . THR A 1 306 ? 35.173 -5.943 -9.601 1.00 54.91 306 THR A O 1
ATOM 2420 N N . GLU A 1 307 ? 35.638 -6.361 -7.470 1.00 56.88 307 GLU A N 1
ATOM 2421 C CA . GLU A 1 307 ? 37.032 -6.724 -7.733 1.00 56.88 307 GLU A CA 1
ATOM 2422 C C . GLU A 1 307 ? 37.082 -7.966 -8.637 1.00 56.88 307 GLU A C 1
ATOM 2424 O O . GLU A 1 307 ? 36.588 -9.043 -8.291 1.00 56.88 307 GLU A O 1
ATOM 2429 N N . ILE A 1 308 ? 37.633 -7.796 -9.840 1.00 64.25 308 ILE A N 1
ATOM 2430 C CA . ILE A 1 308 ? 37.932 -8.903 -10.749 1.00 64.25 308 ILE A CA 1
ATOM 2431 C C . ILE A 1 308 ? 39.138 -9.652 -10.155 1.00 64.25 308 ILE A C 1
ATOM 2433 O O . ILE A 1 308 ? 40.094 -8.994 -9.739 1.00 64.25 308 ILE A O 1
ATOM 2437 N N . PRO A 1 309 ? 39.128 -10.996 -10.093 1.00 68.12 309 PRO A N 1
ATOM 2438 C CA . PRO A 1 309 ? 40.266 -11.767 -9.597 1.00 68.12 309 PRO A CA 1
ATOM 2439 C C . PRO A 1 309 ? 41.559 -11.426 -10.352 1.00 68.12 309 PRO A C 1
ATOM 2441 O O . PRO A 1 309 ? 41.529 -11.239 -11.572 1.00 68.12 309 PRO A O 1
ATOM 2444 N N . SER A 1 310 ? 42.693 -11.389 -9.647 1.00 65.19 310 SER A N 1
ATOM 2445 C CA . SER A 1 310 ? 44.008 -11.181 -10.263 1.00 65.19 310 SER A CA 1
ATOM 2446 C C . SER A 1 310 ? 44.278 -12.227 -11.354 1.00 65.19 310 SER A C 1
ATOM 2448 O O . SER A 1 310 ? 43.931 -13.403 -11.221 1.00 65.19 310 SER A O 1
ATOM 2450 N N . GLY A 1 311 ? 44.849 -11.782 -12.471 1.00 71.06 311 GLY A N 1
ATOM 2451 C CA . GLY A 1 311 ? 45.082 -12.585 -13.669 1.00 71.06 311 GLY A CA 1
ATOM 2452 C C . GLY A 1 311 ? 43.893 -12.713 -14.627 1.00 71.06 311 GLY A C 1
ATOM 2453 O O . GLY A 1 311 ? 44.036 -13.384 -15.647 1.00 71.06 311 GLY A O 1
ATOM 2454 N N . GLN A 1 312 ? 42.730 -12.102 -14.355 1.00 75.69 312 GLN A N 1
ATOM 2455 C CA . GLN A 1 312 ? 41.579 -12.103 -15.271 1.00 75.69 312 GLN A CA 1
ATOM 2456 C C . GLN A 1 312 ? 41.199 -10.693 -15.740 1.00 75.69 312 GLN A C 1
ATOM 2458 O O . GLN A 1 312 ? 41.262 -9.726 -14.985 1.00 75.69 312 GLN A O 1
ATOM 2463 N N . GLY A 1 313 ? 40.761 -10.589 -16.995 1.00 80.38 313 GLY A N 1
ATOM 2464 C CA . GLY A 1 313 ? 40.062 -9.421 -17.536 1.00 80.38 313 GLY A CA 1
ATOM 2465 C C . GLY A 1 313 ? 38.671 -9.822 -18.026 1.00 80.38 313 GLY A C 1
ATOM 2466 O O . GLY A 1 313 ? 38.468 -10.966 -18.452 1.00 80.38 313 GLY A O 1
ATOM 2467 N N . ARG A 1 314 ? 37.702 -8.902 -17.959 1.00 83.69 314 ARG A N 1
ATOM 2468 C CA . ARG A 1 314 ? 36.352 -9.128 -18.503 1.00 83.69 314 ARG A CA 1
ATOM 2469 C C . ARG A 1 314 ? 36.097 -8.255 -19.717 1.00 83.69 314 ARG A C 1
ATOM 2471 O O . ARG A 1 314 ? 36.502 -7.097 -19.759 1.00 83.69 314 ARG A O 1
ATOM 2478 N N . ILE A 1 315 ? 35.392 -8.816 -20.688 1.00 86.81 315 ILE A N 1
ATOM 2479 C CA . ILE A 1 315 ? 35.008 -8.122 -21.913 1.00 86.81 315 ILE A CA 1
ATOM 2480 C C . ILE A 1 315 ? 33.498 -8.193 -22.070 1.00 86.81 315 ILE A C 1
ATOM 2482 O O . ILE A 1 315 ? 32.920 -9.268 -21.892 1.00 86.81 315 ILE A O 1
ATOM 2486 N N . TYR A 1 316 ? 32.900 -7.077 -22.477 1.00 88.19 316 TYR A N 1
ATOM 2487 C CA . TYR A 1 316 ? 31.517 -7.009 -22.934 1.00 88.19 316 TYR A CA 1
ATOM 2488 C C . TYR A 1 316 ? 31.475 -6.663 -24.419 1.00 88.19 316 TYR A C 1
ATOM 2490 O O . TYR A 1 316 ? 32.157 -5.744 -24.872 1.00 88.19 316 TYR A O 1
ATOM 2498 N N . ILE A 1 317 ? 30.671 -7.397 -25.182 1.00 88.81 317 ILE A N 1
ATOM 2499 C CA . ILE A 1 317 ? 30.386 -7.107 -26.588 1.00 88.81 317 ILE A CA 1
ATOM 2500 C C . ILE A 1 317 ? 28.891 -6.834 -26.708 1.00 88.81 317 ILE A C 1
ATOM 2502 O O . ILE A 1 317 ? 28.077 -7.716 -26.436 1.00 88.81 317 ILE A O 1
ATOM 2506 N N . TYR A 1 318 ? 28.546 -5.623 -27.131 1.00 89.94 318 TYR A N 1
ATOM 2507 C CA . TYR A 1 318 ? 27.172 -5.182 -27.334 1.00 89.94 318 TYR A CA 1
ATOM 2508 C C . TYR A 1 318 ? 26.793 -5.282 -28.807 1.00 89.94 318 TYR A C 1
ATOM 2510 O O . TYR A 1 318 ? 27.484 -4.740 -29.682 1.00 89.94 318 TYR A O 1
ATOM 2518 N N . ASN A 1 319 ? 25.673 -5.950 -29.074 1.00 89.75 319 ASN A N 1
ATOM 2519 C CA . ASN A 1 319 ? 25.071 -5.983 -30.392 1.00 89.75 319 ASN A CA 1
ATOM 2520 C C . ASN A 1 319 ? 24.130 -4.785 -30.573 1.00 89.75 319 ASN A C 1
ATOM 2522 O O . ASN A 1 319 ? 23.006 -4.798 -30.089 1.00 89.75 319 ASN A O 1
ATOM 2526 N N . GLY A 1 320 ? 24.578 -3.762 -31.301 1.00 84.31 320 GLY A N 1
ATOM 2527 C CA . GLY A 1 320 ? 23.763 -2.586 -31.626 1.00 84.31 320 GLY A CA 1
ATOM 2528 C C . GLY A 1 320 ? 22.753 -2.794 -32.762 1.00 84.31 320 GLY A C 1
ATOM 2529 O O . GLY A 1 320 ? 22.188 -1.816 -33.246 1.00 84.31 320 GLY A O 1
ATOM 2530 N N . PHE A 1 321 ? 22.566 -4.027 -33.242 1.00 86.50 321 PHE A N 1
ATOM 2531 C CA . PHE A 1 321 ? 21.715 -4.339 -34.388 1.00 86.50 321 PHE A CA 1
ATOM 2532 C C . PHE A 1 321 ? 20.509 -5.203 -33.999 1.00 86.50 321 PHE A C 1
ATOM 2534 O O . PHE A 1 321 ? 20.579 -6.031 -33.092 1.00 86.50 321 PHE A O 1
ATOM 2541 N N . ASP A 1 322 ? 19.426 -5.075 -34.768 1.00 86.06 322 ASP A N 1
ATOM 2542 C CA . ASP A 1 322 ? 18.166 -5.815 -34.583 1.00 86.06 322 ASP A CA 1
ATOM 2543 C C . ASP A 1 322 ? 18.202 -7.246 -35.164 1.00 86.06 322 ASP A C 1
ATOM 2545 O O . ASP A 1 322 ? 17.171 -7.839 -35.483 1.00 86.06 322 ASP A O 1
ATOM 2549 N N . CYS A 1 323 ? 19.392 -7.824 -35.330 1.00 88.19 323 CYS A N 1
ATOM 2550 C CA . CYS A 1 323 ? 19.583 -9.169 -35.868 1.00 88.19 323 CYS A CA 1
ATOM 2551 C C . CYS A 1 323 ? 20.637 -9.941 -35.068 1.00 88.19 323 CYS A C 1
ATOM 2553 O O . CYS A 1 323 ? 21.421 -9.349 -34.325 1.00 88.19 323 CYS A O 1
ATOM 2555 N N . HIS A 1 324 ? 20.658 -11.268 -35.204 1.00 88.44 324 HIS A N 1
ATOM 2556 C CA . HIS A 1 324 ? 21.609 -12.098 -34.472 1.00 88.44 324 HIS A CA 1
ATOM 2557 C C . HIS A 1 324 ? 23.028 -11.979 -35.027 1.00 88.44 324 HIS A C 1
ATOM 2559 O O . HIS A 1 324 ? 23.256 -12.004 -36.240 1.00 88.44 324 HIS A O 1
ATOM 2565 N N . VAL A 1 325 ? 23.987 -11.917 -34.104 1.00 90.00 325 VAL A N 1
ATOM 2566 C CA . VAL A 1 325 ? 25.415 -11.829 -34.407 1.00 90.00 325 VAL A CA 1
ATOM 2567 C C . VAL A 1 325 ? 26.142 -13.010 -33.777 1.00 90.00 325 VAL A C 1
ATOM 2569 O O . VAL A 1 325 ? 25.935 -13.338 -32.612 1.00 90.00 325 VAL A O 1
ATOM 2572 N N . PHE A 1 326 ? 27.015 -13.654 -34.538 1.00 89.50 326 PHE A N 1
ATOM 2573 C CA . PHE A 1 326 ? 27.835 -14.771 -34.091 1.00 89.50 326 PHE A CA 1
ATOM 2574 C C . PHE A 1 326 ? 29.235 -14.284 -33.749 1.00 89.50 326 PHE A C 1
ATOM 2576 O O . PHE A 1 326 ? 29.907 -13.691 -34.587 1.00 89.50 326 PHE A O 1
ATOM 2583 N N . VAL A 1 327 ? 29.709 -14.586 -32.544 1.00 88.81 327 VAL A N 1
ATOM 2584 C CA . VAL A 1 327 ? 31.089 -14.315 -32.134 1.00 88.81 327 VAL A CA 1
ATOM 2585 C C . VAL A 1 327 ? 31.825 -15.637 -31.982 1.00 88.81 327 VAL A C 1
ATOM 2587 O O . VAL A 1 327 ? 31.415 -16.516 -31.220 1.00 88.81 327 VAL A O 1
ATOM 2590 N N . LYS A 1 328 ? 32.923 -15.776 -32.725 1.00 88.81 328 LYS A N 1
ATOM 2591 C CA . LYS A 1 328 ? 33.808 -16.941 -32.708 1.00 88.81 328 LYS A CA 1
ATOM 2592 C C . LYS A 1 328 ? 35.216 -16.493 -32.338 1.00 88.81 328 LYS A C 1
ATOM 2594 O O . LYS A 1 328 ? 35.747 -15.548 -32.912 1.00 88.81 328 LYS A O 1
ATOM 2599 N N . SER A 1 329 ? 35.865 -17.194 -31.418 1.00 84.56 329 SER A N 1
ATOM 2600 C CA . SER A 1 329 ? 37.284 -16.986 -31.134 1.00 84.56 329 SER A CA 1
ATOM 2601 C C . SER A 1 329 ? 37.967 -18.311 -30.850 1.00 84.56 329 SER A C 1
ATOM 2603 O O . SER A 1 329 ? 37.577 -19.046 -29.943 1.00 84.56 329 SER A O 1
ATOM 2605 N N . LYS A 1 330 ? 39.023 -18.597 -31.618 1.00 77.75 330 LYS A N 1
ATOM 2606 C CA . LYS A 1 330 ? 39.866 -19.779 -31.405 1.00 77.75 330 LYS A CA 1
ATOM 2607 C C . LYS A 1 330 ? 40.690 -19.655 -30.125 1.00 77.75 330 LYS A C 1
ATOM 2609 O O . LYS A 1 330 ? 40.856 -20.644 -29.429 1.00 77.75 330 LYS A O 1
ATOM 2614 N N . SER A 1 331 ? 41.151 -18.446 -29.805 1.00 73.31 331 SER A N 1
ATOM 2615 C CA . SER A 1 331 ? 41.972 -18.168 -28.622 1.00 73.31 331 SER A CA 1
ATOM 2616 C C . SER A 1 331 ? 41.169 -18.181 -27.320 1.00 73.31 331 SER A C 1
ATOM 2618 O O . SER A 1 331 ? 41.696 -18.593 -26.294 1.00 73.31 331 SER A O 1
ATOM 2620 N N . LEU A 1 332 ? 39.896 -17.765 -27.351 1.00 72.00 332 LEU A N 1
ATOM 2621 C CA . LEU A 1 332 ? 39.014 -17.832 -26.176 1.00 72.00 332 LEU A CA 1
ATOM 2622 C C . LEU A 1 332 ? 38.255 -19.165 -26.065 1.00 72.00 332 LEU A C 1
ATOM 2624 O O . LEU A 1 332 ? 37.612 -19.390 -25.048 1.00 72.00 332 LEU A O 1
ATOM 2628 N N . HIS A 1 333 ? 38.315 -20.035 -27.083 1.00 77.38 333 HIS A N 1
ATOM 2629 C CA . HIS A 1 333 ? 37.483 -21.243 -27.213 1.00 77.38 333 HIS A CA 1
ATOM 2630 C C . HIS A 1 333 ? 35.972 -20.967 -27.118 1.00 77.38 333 HIS A C 1
ATOM 2632 O O . HIS A 1 333 ? 35.225 -21.710 -26.486 1.00 77.38 333 HIS A O 1
ATOM 2638 N N . ILE A 1 334 ? 35.512 -19.891 -27.762 1.00 78.94 334 ILE A N 1
ATOM 2639 C CA . ILE A 1 334 ? 34.119 -19.434 -27.675 1.00 78.94 334 ILE A CA 1
ATOM 2640 C C . ILE A 1 334 ? 33.469 -19.433 -29.051 1.00 78.94 334 ILE A C 1
ATOM 2642 O O . ILE A 1 334 ? 34.033 -18.919 -30.018 1.00 78.94 334 ILE A O 1
ATOM 2646 N N . GLN A 1 335 ? 32.247 -19.959 -29.099 1.00 84.00 335 GLN A N 1
ATOM 2647 C CA . GLN A 1 335 ? 31.296 -19.792 -30.190 1.00 84.00 335 GLN A CA 1
ATOM 2648 C C . GLN A 1 335 ? 29.938 -19.467 -29.567 1.00 84.00 335 GLN A C 1
ATOM 2650 O O . GLN A 1 335 ? 29.299 -20.339 -28.980 1.00 84.00 335 GLN A O 1
ATOM 2655 N N . HIS A 1 336 ? 29.524 -18.205 -29.651 1.00 86.31 336 HIS A N 1
ATOM 2656 C CA . HIS A 1 336 ? 28.290 -17.734 -29.027 1.00 86.31 336 HIS A CA 1
ATOM 2657 C C . HIS A 1 336 ? 27.473 -16.867 -29.985 1.00 86.31 336 HIS A C 1
ATOM 2659 O O . HIS A 1 336 ? 28.028 -16.183 -30.847 1.00 86.31 336 HIS A O 1
ATOM 2665 N N . GLN A 1 337 ? 26.153 -16.921 -29.838 1.00 87.81 337 GLN A N 1
ATOM 2666 C CA . GLN A 1 337 ? 25.203 -16.135 -30.615 1.00 87.81 337 GLN A CA 1
ATOM 2667 C C . GLN A 1 337 ? 24.626 -15.044 -29.717 1.00 87.81 337 GLN A C 1
ATOM 2669 O O . GLN A 1 337 ? 24.031 -15.346 -28.688 1.00 87.81 337 GLN A O 1
ATOM 2674 N N . ILE A 1 338 ? 24.798 -13.790 -30.119 1.00 88.62 338 ILE A N 1
ATOM 2675 C CA . ILE A 1 338 ? 24.276 -12.613 -29.426 1.00 88.62 338 ILE A CA 1
ATOM 2676 C C . ILE A 1 338 ? 22.912 -12.265 -30.032 1.00 88.62 338 ILE A C 1
ATOM 2678 O O . ILE A 1 338 ? 22.765 -12.204 -31.259 1.00 88.62 338 ILE A O 1
ATOM 2682 N N . GLY A 1 339 ? 21.902 -12.089 -29.178 1.00 87.44 339 GLY A N 1
ATOM 2683 C CA . GLY A 1 339 ? 20.558 -11.653 -29.560 1.00 87.44 339 GLY A CA 1
ATOM 2684 C C . GLY A 1 339 ? 20.509 -10.221 -30.114 1.00 87.44 339 GLY A C 1
ATOM 2685 O O . GLY A 1 339 ? 21.479 -9.474 -29.962 1.00 87.44 339 GLY A O 1
ATOM 2686 N N . PRO A 1 340 ? 19.400 -9.819 -30.763 1.00 85.94 340 PRO A N 1
ATOM 2687 C CA . PRO A 1 340 ? 19.184 -8.427 -31.155 1.00 85.94 340 PRO A CA 1
ATOM 2688 C C . PRO A 1 340 ? 19.151 -7.521 -29.915 1.00 85.94 340 PRO A C 1
ATOM 2690 O O . PRO A 1 340 ? 18.442 -7.831 -28.958 1.00 85.94 340 PRO A O 1
ATOM 2693 N N . LEU A 1 341 ? 19.914 -6.421 -29.933 1.00 84.88 341 LEU A N 1
ATOM 2694 C CA . LEU A 1 341 ? 20.072 -5.485 -28.800 1.00 84.88 341 LEU A CA 1
ATOM 2695 C C . LEU A 1 341 ? 20.552 -6.131 -27.484 1.00 84.88 341 LEU A C 1
ATOM 2697 O O . LEU A 1 341 ? 20.317 -5.596 -26.400 1.00 84.88 341 LEU A O 1
ATOM 2701 N N . ASP A 1 342 ? 21.221 -7.280 -27.576 1.00 87.69 342 ASP A N 1
ATOM 2702 C CA . ASP A 1 342 ? 21.710 -8.041 -26.427 1.00 87.69 342 ASP A CA 1
ATOM 2703 C C . ASP A 1 342 ? 23.229 -7.875 -26.235 1.00 87.69 342 ASP A C 1
ATOM 2705 O O . ASP A 1 342 ? 23.941 -7.322 -27.085 1.00 87.69 342 ASP A O 1
ATOM 2709 N N . MET A 1 343 ? 23.741 -8.365 -25.106 1.00 88.38 343 MET A N 1
ATOM 2710 C CA . MET A 1 343 ? 25.159 -8.317 -24.762 1.00 88.38 343 MET A CA 1
ATOM 2711 C C . MET A 1 343 ? 25.732 -9.698 -24.457 1.00 88.38 343 MET A C 1
ATOM 2713 O O . MET A 1 343 ? 25.068 -10.580 -23.918 1.00 88.38 343 MET A O 1
ATOM 2717 N N . PHE A 1 344 ? 27.019 -9.857 -24.745 1.00 85.75 344 PHE A N 1
ATOM 2718 C CA . PHE A 1 344 ? 27.784 -11.047 -24.400 1.00 85.75 344 PHE A CA 1
ATOM 2719 C C . PHE A 1 344 ? 28.964 -10.686 -23.504 1.00 85.75 344 PHE A C 1
ATOM 2721 O O . PHE A 1 344 ? 29.693 -9.740 -23.806 1.00 85.75 344 PHE A O 1
ATOM 2728 N N . ASN A 1 345 ? 29.165 -11.448 -22.425 1.00 85.44 345 ASN A N 1
ATOM 2729 C CA . ASN A 1 345 ? 30.266 -11.247 -21.489 1.00 85.44 345 ASN A CA 1
ATOM 2730 C C . ASN A 1 345 ? 31.206 -12.458 -21.422 1.00 85.44 345 ASN A C 1
ATOM 2732 O O . ASN A 1 345 ? 30.790 -13.613 -21.470 1.00 85.44 345 ASN A O 1
ATOM 2736 N N . VAL A 1 346 ? 32.507 -12.185 -21.312 1.00 82.06 346 VAL A N 1
ATOM 2737 C CA . VAL A 1 346 ? 33.545 -13.219 -21.192 1.00 82.06 346 VAL A CA 1
ATOM 2738 C C . VAL A 1 346 ? 34.591 -12.777 -20.188 1.00 82.06 346 VAL A C 1
ATOM 2740 O O . VAL A 1 346 ? 35.164 -11.698 -20.329 1.00 82.06 346 VAL A O 1
ATOM 2743 N N . SER A 1 347 ? 34.894 -13.635 -19.215 1.00 78.56 347 SER A N 1
ATOM 2744 C CA . SER A 1 347 ? 36.103 -13.524 -18.397 1.00 78.56 347 SER A CA 1
ATOM 2745 C C . SER A 1 347 ? 37.207 -14.397 -18.987 1.00 78.56 347 SER A C 1
ATOM 2747 O O . SER A 1 347 ? 37.016 -15.601 -19.162 1.00 78.56 347 SER A O 1
ATOM 2749 N N . HIS A 1 348 ? 38.366 -13.808 -19.271 1.00 76.75 348 HIS A N 1
ATOM 2750 C CA . HIS A 1 348 ? 39.528 -14.534 -19.777 1.00 76.75 348 HIS A CA 1
ATOM 2751 C C . HIS A 1 348 ? 40.743 -14.296 -18.888 1.00 76.75 348 HIS A C 1
ATOM 2753 O O . HIS A 1 348 ? 40.995 -13.171 -18.452 1.00 76.75 348 HIS A O 1
ATOM 2759 N N . SER A 1 349 ? 41.504 -15.359 -18.630 1.00 65.81 349 SER A N 1
ATOM 2760 C CA . SER A 1 349 ? 42.787 -15.261 -17.943 1.00 65.81 349 SER A CA 1
ATOM 2761 C C . SER A 1 349 ? 43.819 -14.626 -18.870 1.00 65.81 349 SER A C 1
ATOM 2763 O O . SER A 1 349 ? 44.099 -15.172 -19.937 1.00 65.81 349 SER A O 1
ATOM 2765 N N . VAL A 1 350 ? 44.397 -13.498 -18.472 1.00 63.25 350 VAL A N 1
ATOM 2766 C CA . VAL A 1 350 ? 45.472 -12.832 -19.211 1.00 63.25 350 VAL A CA 1
ATOM 2767 C C . VAL A 1 350 ? 46.752 -13.640 -18.988 1.00 63.25 350 VAL A C 1
ATOM 2769 O O . VAL A 1 350 ? 47.486 -13.426 -18.030 1.00 63.25 350 VAL A O 1
ATOM 2772 N N . VAL A 1 351 ? 47.001 -14.642 -19.834 1.00 58.53 351 VAL A N 1
ATOM 2773 C CA . VAL A 1 351 ? 48.271 -15.380 -19.813 1.00 58.53 351 VAL A CA 1
ATOM 2774 C C . VAL A 1 351 ? 49.315 -14.522 -20.522 1.00 58.53 351 VAL A C 1
ATOM 2776 O O . VAL A 1 351 ? 49.168 -14.214 -21.704 1.00 58.53 351 VAL A O 1
ATOM 2779 N N . SER A 1 352 ? 50.357 -14.122 -19.795 1.00 52.00 352 SER A N 1
ATOM 2780 C CA . SER A 1 352 ? 51.448 -13.256 -20.250 1.00 52.00 352 SER A CA 1
ATOM 2781 C C . SER A 1 352 ? 52.299 -13.907 -21.349 1.00 52.00 352 SER A C 1
ATOM 2783 O O . SER A 1 352 ? 53.412 -14.376 -21.123 1.00 52.00 352 SER A O 1
ATOM 2785 N N . GLN A 1 353 ? 51.803 -13.933 -22.584 1.00 47.50 353 GLN A N 1
ATOM 2786 C CA . GLN A 1 353 ? 52.647 -14.223 -23.738 1.00 47.50 353 GLN A CA 1
ATOM 2787 C C . GLN A 1 353 ? 53.269 -12.923 -24.239 1.00 47.50 353 GLN A C 1
ATOM 2789 O O . GLN A 1 353 ? 52.627 -12.148 -24.936 1.00 47.50 353 GLN A O 1
ATOM 2794 N N . ASN A 1 354 ? 54.518 -12.703 -23.816 1.00 50.16 354 ASN A N 1
ATOM 2795 C CA . ASN A 1 354 ? 55.529 -11.810 -24.388 1.00 50.16 354 ASN A CA 1
ATOM 2796 C C . ASN A 1 354 ? 54.994 -10.690 -25.295 1.00 50.16 354 ASN A C 1
ATOM 2798 O O . ASN A 1 354 ? 54.939 -10.870 -26.506 1.00 50.16 354 ASN A O 1
ATOM 2802 N N . VAL A 1 355 ? 54.667 -9.545 -24.691 1.00 51.03 355 VAL A N 1
ATOM 2803 C CA . VAL A 1 355 ? 54.900 -8.158 -25.147 1.00 51.03 355 VAL A CA 1
ATOM 2804 C C . VAL A 1 355 ? 54.262 -7.261 -24.074 1.00 51.03 355 VAL A C 1
ATOM 2806 O O . VAL A 1 355 ? 53.077 -7.381 -23.805 1.00 51.03 355 VAL A O 1
ATOM 2809 N N . SER A 1 356 ? 55.080 -6.435 -23.410 1.00 51.03 356 SER A N 1
ATOM 2810 C CA . SER A 1 356 ? 54.702 -5.341 -22.490 1.00 51.03 356 SER A CA 1
ATOM 2811 C C . SER A 1 356 ? 53.431 -5.536 -21.635 1.00 51.03 356 SER A C 1
ATOM 2813 O O . SER A 1 356 ? 52.346 -5.174 -22.074 1.00 51.03 356 SER A O 1
ATOM 2815 N N . GLY A 1 357 ? 53.626 -6.039 -20.408 1.00 56.94 357 GLY A N 1
ATOM 2816 C CA . GLY A 1 357 ? 52.819 -5.826 -19.190 1.00 56.94 357 GLY A CA 1
ATOM 2817 C C . GLY A 1 357 ? 51.303 -5.613 -19.319 1.00 56.94 357 GLY A C 1
ATOM 2818 O O . GLY A 1 357 ? 50.845 -4.596 -19.828 1.00 56.94 357 GLY A O 1
ATOM 2819 N N . ASP A 1 358 ? 50.538 -6.534 -18.733 1.00 62.06 358 ASP A N 1
ATOM 2820 C CA . ASP A 1 358 ? 49.121 -6.401 -18.344 1.00 62.06 358 ASP A CA 1
ATOM 2821 C C . ASP A 1 358 ? 48.068 -6.382 -19.470 1.00 62.06 358 ASP A C 1
ATOM 2823 O O . ASP A 1 358 ? 46.870 -6.312 -19.180 1.00 62.06 358 ASP A O 1
ATOM 2827 N N . VAL A 1 359 ? 48.471 -6.485 -20.744 1.00 70.56 359 VAL A N 1
ATOM 2828 C CA . VAL A 1 359 ? 47.564 -6.412 -21.904 1.00 70.56 359 VAL A CA 1
ATOM 2829 C C . VAL A 1 359 ? 47.660 -7.662 -22.789 1.00 70.56 359 VAL A C 1
ATOM 2831 O O . VAL A 1 359 ? 48.714 -7.953 -23.346 1.00 70.56 359 VAL A O 1
ATOM 2834 N N . ALA A 1 360 ? 46.544 -8.368 -22.993 1.00 75.00 360 ALA A N 1
ATOM 2835 C CA . ALA A 1 360 ? 46.415 -9.444 -23.980 1.00 75.00 360 ALA A CA 1
ATOM 2836 C C . ALA A 1 360 ? 45.570 -8.993 -25.178 1.00 75.00 360 ALA A C 1
ATOM 2838 O O . ALA A 1 360 ? 44.493 -8.420 -25.014 1.00 75.00 360 ALA A O 1
ATOM 2839 N N . VAL A 1 361 ? 46.033 -9.280 -26.395 1.00 80.56 361 VAL A N 1
ATOM 2840 C CA . VAL A 1 361 ? 45.281 -9.017 -27.630 1.00 80.56 361 VAL A CA 1
ATOM 2841 C C . VAL A 1 361 ? 44.782 -10.337 -28.200 1.00 80.56 361 VAL A C 1
ATOM 2843 O O . VAL A 1 361 ? 45.568 -11.241 -28.473 1.00 80.56 361 VAL A O 1
ATOM 2846 N N . VAL A 1 362 ? 43.468 -10.452 -28.386 1.00 82.88 362 VAL A N 1
ATOM 2847 C CA . VAL A 1 362 ? 42.806 -11.682 -28.824 1.00 82.88 362 VAL A CA 1
ATOM 2848 C C . VAL A 1 362 ? 42.047 -11.450 -30.124 1.00 82.88 362 VAL A C 1
ATOM 2850 O O . VAL A 1 362 ? 41.197 -10.568 -30.211 1.00 82.88 362 VAL A O 1
ATOM 2853 N N . GLY A 1 363 ? 42.330 -12.263 -31.142 1.00 83.50 363 GLY A N 1
ATOM 2854 C CA . GLY A 1 363 ? 41.577 -12.262 -32.394 1.00 83.50 363 GLY A CA 1
ATOM 2855 C C . GLY A 1 363 ? 40.190 -12.890 -32.230 1.00 83.50 363 GLY A C 1
ATOM 2856 O O . GLY A 1 363 ? 40.045 -13.983 -31.667 1.00 83.50 363 GLY A O 1
ATOM 2857 N N . ILE A 1 364 ? 39.174 -12.213 -32.755 1.00 87.81 364 ILE A N 1
ATOM 2858 C CA . ILE A 1 364 ? 37.800 -12.703 -32.842 1.00 87.81 364 ILE A CA 1
ATOM 2859 C C . ILE A 1 364 ? 37.272 -12.557 -34.273 1.00 87.81 364 ILE A C 1
ATOM 2861 O O . ILE A 1 364 ? 37.659 -11.655 -35.017 1.00 87.81 364 ILE A O 1
ATOM 2865 N N . THR A 1 365 ? 36.359 -13.442 -34.641 1.00 88.62 365 THR A N 1
ATOM 2866 C CA . THR A 1 365 ? 35.611 -13.406 -35.895 1.00 88.62 365 THR A CA 1
ATOM 2867 C C . THR A 1 365 ? 34.152 -13.148 -35.559 1.00 88.62 365 THR A C 1
ATOM 2869 O O . THR A 1 365 ? 33.566 -13.862 -34.740 1.00 88.62 365 THR A O 1
ATOM 2872 N N . ILE A 1 366 ? 33.576 -12.118 -36.172 1.00 88.50 366 ILE A N 1
ATOM 2873 C CA . ILE A 1 366 ? 32.182 -11.725 -35.982 1.00 88.50 366 ILE A CA 1
ATOM 2874 C C . ILE A 1 366 ? 31.431 -11.988 -37.282 1.00 88.50 366 ILE A C 1
ATOM 2876 O O . ILE A 1 366 ? 31.809 -11.455 -38.322 1.00 88.50 366 ILE A O 1
ATOM 2880 N N . GLY A 1 367 ? 30.384 -12.805 -37.213 1.00 87.38 367 GLY A N 1
ATOM 2881 C CA . GLY A 1 367 ? 29.507 -13.145 -38.328 1.00 87.38 367 GLY A CA 1
ATOM 2882 C C . GLY A 1 367 ? 28.086 -12.637 -38.129 1.00 87.38 367 GLY A C 1
ATOM 2883 O O . GLY A 1 367 ? 27.616 -12.539 -36.998 1.00 87.38 367 GLY A O 1
ATOM 2884 N N . PHE A 1 368 ? 27.389 -12.346 -39.222 1.00 86.25 368 PHE A N 1
ATOM 2885 C CA . PHE A 1 368 ? 26.001 -11.877 -39.206 1.00 86.25 368 PHE A CA 1
ATOM 2886 C C . PHE A 1 368 ? 25.061 -12.935 -39.783 1.00 86.25 368 PHE A C 1
ATOM 2888 O O . PHE A 1 368 ? 25.408 -13.639 -40.732 1.00 86.25 368 PHE A O 1
ATOM 2895 N N . GLU A 1 369 ? 23.863 -13.054 -39.208 1.00 83.50 369 GLU A N 1
ATOM 2896 C CA . GLU A 1 369 ? 22.795 -13.870 -39.789 1.00 83.50 369 GLU A CA 1
ATOM 2897 C C . GLU A 1 369 ? 22.275 -13.230 -41.094 1.00 83.50 369 GLU A C 1
ATOM 2899 O O . GLU A 1 369 ? 22.220 -12.006 -41.217 1.00 83.50 369 GLU A O 1
ATOM 2904 N N . SER A 1 370 ? 21.818 -14.040 -42.056 1.00 75.69 370 SER A N 1
ATOM 2905 C CA . SER A 1 370 ? 21.279 -13.585 -43.356 1.00 75.69 370 SER A CA 1
ATOM 2906 C C . SER A 1 370 ? 20.068 -12.644 -43.260 1.00 75.69 370 SER A C 1
ATOM 2908 O O . SER A 1 370 ? 19.701 -11.981 -44.225 1.00 75.69 370 SER A O 1
ATOM 2910 N N . LYS A 1 371 ? 19.437 -12.542 -42.085 1.00 72.50 371 LYS A N 1
ATOM 2911 C CA . LYS A 1 371 ? 18.343 -11.595 -41.820 1.00 72.50 371 LYS A CA 1
ATOM 2912 C C . LYS A 1 371 ? 18.815 -10.144 -41.655 1.00 72.50 371 LYS A C 1
ATOM 2914 O O . LYS A 1 371 ? 17.980 -9.240 -41.649 1.00 72.50 371 LYS A O 1
ATOM 2919 N N . CYS A 1 372 ? 20.117 -9.894 -41.508 1.00 77.69 372 CYS A N 1
ATOM 2920 C CA . CYS A 1 372 ? 20.664 -8.544 -41.400 1.00 77.69 372 CYS A CA 1
ATOM 2921 C C . CYS A 1 372 ? 20.667 -7.854 -42.780 1.00 77.69 372 CYS A C 1
ATOM 2923 O O . CYS A 1 372 ? 21.607 -7.993 -43.553 1.00 77.69 372 CYS A O 1
ATOM 2925 N N . SER A 1 373 ? 19.636 -7.055 -43.076 1.00 72.56 373 SER A N 1
ATOM 2926 C CA . SER A 1 373 ? 19.397 -6.408 -44.387 1.00 72.56 373 SER A CA 1
ATOM 2927 C C . SER A 1 373 ? 20.507 -5.477 -44.899 1.00 72.56 373 SER A C 1
ATOM 2929 O O . SER A 1 373 ? 20.479 -5.038 -46.047 1.00 72.56 373 SER A O 1
ATOM 2931 N N . PHE A 1 374 ? 21.468 -5.136 -44.044 1.00 76.19 374 PHE A N 1
ATOM 2932 C CA . PHE A 1 374 ? 22.551 -4.199 -44.319 1.00 76.19 374 PHE A CA 1
ATOM 2933 C C . PHE A 1 374 ? 23.883 -4.878 -44.667 1.00 76.19 374 PHE A C 1
ATOM 2935 O O . PHE A 1 374 ? 24.862 -4.168 -44.903 1.00 76.19 374 PHE A O 1
ATOM 2942 N N . VAL A 1 375 ? 23.937 -6.214 -44.696 1.00 75.69 375 VAL A N 1
ATOM 2943 C CA . VAL A 1 375 ? 25.150 -6.985 -44.995 1.00 75.69 375 VAL A CA 1
ATOM 2944 C C . VAL A 1 375 ? 24.836 -8.131 -45.948 1.00 75.69 375 VAL A C 1
ATOM 2946 O O . VAL A 1 375 ? 23.728 -8.655 -45.945 1.00 75.69 375 VAL A O 1
ATOM 2949 N N . SER A 1 376 ? 25.812 -8.521 -46.766 1.00 74.75 376 SER A N 1
ATOM 2950 C CA . SER A 1 376 ? 25.696 -9.705 -47.620 1.00 74.75 376 SER A CA 1
ATOM 2951 C C . SER A 1 376 ? 25.512 -10.981 -46.794 1.00 74.75 376 SER A C 1
ATOM 2953 O O . SER A 1 376 ? 25.994 -11.069 -45.660 1.00 74.75 376 SER A O 1
ATOM 2955 N N . ASP A 1 377 ? 24.878 -11.992 -47.391 1.00 71.94 377 ASP A N 1
ATOM 2956 C CA . ASP A 1 377 ? 24.707 -13.307 -46.771 1.00 71.94 377 ASP A CA 1
ATOM 2957 C C . ASP A 1 377 ? 26.048 -13.873 -46.276 1.00 71.94 377 ASP A C 1
ATOM 2959 O O . ASP A 1 377 ? 27.029 -13.928 -47.021 1.00 71.94 377 ASP A O 1
ATOM 2963 N N . ASN A 1 378 ? 26.078 -14.310 -45.011 1.00 70.00 378 ASN A N 1
ATOM 2964 C CA . ASN A 1 378 ? 27.253 -14.870 -44.330 1.00 70.00 378 ASN A CA 1
ATOM 2965 C C . ASN A 1 378 ? 28.475 -13.937 -44.275 1.00 70.00 378 ASN A C 1
ATOM 2967 O O . ASN A 1 378 ? 29.617 -14.399 -44.321 1.00 70.00 378 ASN A O 1
ATOM 2971 N N . TYR A 1 379 ? 28.260 -12.627 -44.160 1.00 82.00 379 TYR A N 1
ATOM 2972 C CA . TYR A 1 379 ? 29.360 -11.705 -43.906 1.00 82.00 379 TYR A CA 1
ATOM 2973 C C . TYR A 1 379 ? 30.009 -11.993 -42.549 1.00 82.00 379 TYR A C 1
ATOM 2975 O O . TYR A 1 379 ? 29.370 -11.884 -41.499 1.00 82.00 379 TYR A O 1
ATOM 2983 N N . GLU A 1 380 ? 31.297 -12.324 -42.580 1.00 85.06 380 GLU A N 1
ATOM 2984 C CA . GLU A 1 380 ? 32.150 -12.440 -41.405 1.00 85.06 380 GLU A CA 1
ATOM 2985 C C . GLU A 1 380 ? 33.319 -11.459 -41.533 1.00 85.06 380 GLU A C 1
ATOM 2987 O O . GLU A 1 380 ? 33.913 -11.314 -42.604 1.00 85.06 380 GLU A O 1
ATOM 2992 N N . PHE A 1 381 ? 33.677 -10.793 -40.437 1.00 86.31 381 PHE A N 1
ATOM 2993 C CA . PHE A 1 381 ? 34.884 -9.977 -40.375 1.00 86.31 381 PHE A CA 1
ATOM 2994 C C . PHE A 1 381 ? 35.722 -10.327 -39.149 1.00 86.31 381 PHE A C 1
ATOM 2996 O O . PHE A 1 381 ? 35.208 -10.693 -38.089 1.00 86.31 381 PHE A O 1
ATOM 3003 N N . ASN A 1 382 ? 37.037 -10.210 -39.306 1.00 88.75 382 ASN A N 1
ATOM 3004 C CA . ASN A 1 382 ? 37.993 -10.457 -38.237 1.00 88.75 382 ASN A CA 1
ATOM 3005 C C . ASN A 1 382 ? 38.363 -9.136 -37.569 1.00 88.75 382 ASN A C 1
ATOM 3007 O O . ASN A 1 382 ? 38.661 -8.152 -38.245 1.00 88.75 382 ASN A O 1
ATOM 3011 N N . THR A 1 383 ? 38.372 -9.128 -36.243 1.00 86.81 383 THR A N 1
ATOM 3012 C CA . THR A 1 383 ? 38.816 -7.989 -35.441 1.00 86.81 383 THR A CA 1
ATOM 3013 C C . THR A 1 383 ? 39.577 -8.478 -34.213 1.00 86.81 383 THR A C 1
ATOM 3015 O O . THR A 1 383 ? 39.590 -9.667 -33.895 1.00 86.81 383 THR A O 1
ATOM 3018 N N . THR A 1 384 ? 40.262 -7.571 -33.534 1.00 86.38 384 THR A N 1
ATOM 3019 C CA . THR A 1 384 ? 41.061 -7.874 -32.348 1.00 86.38 384 THR A CA 1
ATOM 3020 C C . THR A 1 384 ? 40.474 -7.184 -31.131 1.00 86.38 384 THR A C 1
ATOM 3022 O O . THR A 1 384 ? 40.213 -5.983 -31.163 1.00 86.38 384 THR A O 1
ATOM 3025 N N . LEU A 1 385 ? 40.317 -7.931 -30.045 1.00 86.12 385 LEU A N 1
ATOM 3026 C CA . LEU A 1 385 ? 39.962 -7.420 -28.731 1.00 86.12 385 LEU A CA 1
ATOM 3027 C C . LEU A 1 385 ? 41.216 -7.208 -27.900 1.00 86.12 385 LEU A C 1
ATOM 3029 O O . LEU A 1 385 ? 42.127 -8.030 -27.903 1.00 86.12 385 LEU A O 1
ATOM 3033 N N . THR A 1 386 ? 41.230 -6.130 -27.136 1.00 84.06 386 THR A N 1
ATOM 3034 C CA . THR A 1 386 ? 42.214 -5.895 -26.084 1.00 84.06 386 THR A CA 1
ATOM 3035 C C . THR A 1 386 ? 41.603 -6.271 -24.737 1.00 84.06 386 THR A C 1
ATOM 3037 O O . THR A 1 386 ? 40.504 -5.814 -24.421 1.00 84.06 386 THR A O 1
ATOM 3040 N N . ILE A 1 387 ? 42.321 -7.077 -23.959 1.00 81.38 387 ILE A N 1
ATOM 3041 C CA . ILE A 1 387 ? 41.991 -7.522 -22.601 1.00 81.38 387 ILE A CA 1
ATOM 3042 C C . ILE A 1 387 ? 43.057 -6.957 -21.677 1.00 81.38 387 ILE A C 1
ATOM 3044 O O . ILE A 1 387 ? 44.243 -7.095 -21.963 1.00 81.38 387 ILE A O 1
ATOM 3048 N N . ILE A 1 388 ? 42.646 -6.322 -20.586 1.00 80.38 388 ILE A N 1
ATOM 3049 C CA . ILE A 1 388 ? 43.568 -5.780 -19.589 1.00 80.38 388 ILE A CA 1
ATOM 3050 C C . ILE A 1 388 ? 43.277 -6.466 -18.259 1.00 80.38 388 ILE A C 1
ATOM 3052 O O . ILE A 1 388 ? 42.110 -6.618 -17.887 1.00 80.38 388 ILE A O 1
ATOM 3056 N N . GLU A 1 389 ? 44.324 -6.896 -17.559 1.00 79.31 389 GLU A N 1
ATOM 3057 C CA . GLU A 1 389 ? 44.186 -7.531 -16.249 1.00 79.31 389 GLU A CA 1
ATOM 3058 C C . GLU A 1 389 ? 43.488 -6.592 -15.251 1.00 79.31 389 GLU A C 1
ATOM 3060 O O . GLU A 1 389 ? 43.796 -5.401 -15.167 1.00 79.31 389 GLU A O 1
ATOM 3065 N N . GLY A 1 390 ? 42.509 -7.120 -14.510 1.00 74.00 390 GLY A N 1
ATOM 3066 C CA . GLY A 1 390 ? 41.799 -6.375 -13.470 1.00 74.00 390 GLY A CA 1
ATOM 3067 C C . GLY A 1 390 ? 40.864 -5.279 -13.989 1.00 74.00 390 GLY A C 1
ATOM 3068 O O . GLY A 1 390 ? 40.331 -4.514 -13.185 1.00 74.00 390 GLY A O 1
ATOM 3069 N N . LYS A 1 391 ? 40.642 -5.188 -15.308 1.00 77.94 391 LYS A N 1
ATOM 3070 C CA . LYS A 1 391 ? 39.738 -4.205 -15.921 1.00 77.94 391 LYS A CA 1
ATOM 3071 C C . LYS A 1 391 ? 38.604 -4.874 -16.692 1.00 77.94 391 LYS A C 1
ATOM 3073 O O . LYS A 1 391 ? 38.758 -5.966 -17.244 1.00 77.94 391 LYS A O 1
ATOM 3078 N N . GLU A 1 392 ? 37.470 -4.183 -16.743 1.00 81.19 392 GLU A N 1
ATOM 3079 C CA . GLU A 1 392 ? 36.379 -4.488 -17.669 1.00 81.19 392 GLU A CA 1
ATOM 3080 C C . GLU A 1 392 ? 36.513 -3.587 -18.906 1.00 81.19 392 GLU A C 1
ATOM 3082 O O . GLU A 1 392 ? 36.912 -2.423 -18.795 1.00 81.19 392 GLU A O 1
ATOM 3087 N N . ILE A 1 393 ? 36.279 -4.137 -20.099 1.00 85.88 393 ILE A N 1
ATOM 3088 C CA . ILE A 1 393 ? 36.334 -3.380 -21.355 1.00 85.88 393 ILE A CA 1
ATOM 3089 C C . ILE A 1 393 ? 35.102 -3.698 -22.193 1.00 85.88 393 ILE A C 1
ATOM 3091 O O . ILE A 1 393 ? 34.870 -4.849 -22.573 1.00 85.88 393 ILE A O 1
ATOM 3095 N N . SER A 1 394 ? 34.365 -2.653 -22.543 1.00 88.25 394 SER A N 1
ATOM 3096 C CA . SER A 1 394 ? 33.178 -2.733 -23.380 1.00 88.25 394 SER A CA 1
ATOM 3097 C C . SER A 1 394 ? 33.480 -2.411 -24.843 1.00 88.25 394 SER A C 1
ATOM 3099 O O . SER A 1 394 ? 34.207 -1.470 -25.172 1.00 88.25 394 SER A O 1
ATOM 3101 N N . TYR A 1 395 ? 32.884 -3.185 -25.746 1.00 89.06 395 TYR A N 1
ATOM 3102 C CA . TYR A 1 395 ? 32.927 -2.977 -27.189 1.00 89.06 395 TYR A CA 1
ATOM 3103 C C . TYR A 1 395 ? 31.512 -2.947 -27.750 1.00 89.06 395 TYR A C 1
ATOM 3105 O O . TYR A 1 395 ? 30.695 -3.806 -27.430 1.00 89.06 395 TYR A O 1
ATOM 3113 N N . HIS A 1 396 ? 31.228 -1.991 -28.626 1.00 89.25 396 HIS A N 1
ATOM 3114 C CA . HIS A 1 396 ? 29.925 -1.839 -29.256 1.00 89.25 396 HIS A CA 1
ATOM 3115 C C . HIS A 1 396 ? 30.035 -1.980 -30.776 1.00 89.25 396 HIS A C 1
ATOM 3117 O O . HIS A 1 396 ? 30.875 -1.347 -31.427 1.00 89.25 396 HIS A O 1
ATOM 3123 N N . LEU A 1 397 ? 29.172 -2.818 -31.349 1.00 88.31 397 LEU A N 1
ATOM 3124 C CA . LEU A 1 397 ? 29.069 -3.002 -32.791 1.00 88.31 397 LEU A CA 1
ATOM 3125 C C . LEU A 1 397 ? 28.344 -1.817 -33.430 1.00 88.31 397 LEU A C 1
ATOM 3127 O O . LEU A 1 397 ? 27.198 -1.523 -33.106 1.00 88.31 397 LEU A O 1
ATOM 3131 N N . THR A 1 398 ? 29.015 -1.137 -34.358 1.00 84.62 398 THR A N 1
ATOM 3132 C CA . THR A 1 398 ? 28.457 0.018 -35.073 1.00 84.62 398 THR A CA 1
ATOM 3133 C C . THR A 1 398 ? 28.669 -0.100 -36.572 1.00 84.62 398 THR A C 1
ATOM 3135 O O . THR A 1 398 ? 29.596 -0.753 -37.057 1.00 84.62 398 THR A O 1
ATOM 3138 N N . ARG A 1 399 ? 27.806 0.577 -37.325 1.00 82.94 399 ARG A N 1
ATOM 3139 C CA . ARG A 1 399 ? 27.941 0.731 -38.770 1.00 82.94 399 ARG A CA 1
ATOM 3140 C C . ARG A 1 399 ? 28.671 2.044 -39.059 1.00 82.94 399 ARG A C 1
ATOM 3142 O O . ARG A 1 399 ? 28.125 3.103 -38.772 1.00 82.94 399 ARG A O 1
ATOM 3149 N N . LEU A 1 400 ? 29.883 1.976 -39.616 1.00 78.19 400 LEU A N 1
ATOM 3150 C CA . LEU A 1 400 ? 30.646 3.172 -40.014 1.00 78.19 400 LEU A CA 1
ATOM 3151 C C . LEU A 1 400 ? 30.218 3.675 -41.393 1.00 78.19 400 LEU A C 1
ATOM 3153 O O . LEU A 1 400 ? 30.061 4.871 -41.596 1.00 78.19 400 LEU A O 1
ATOM 3157 N N . ASN A 1 401 ? 30.014 2.748 -42.329 1.00 75.25 401 ASN A N 1
ATOM 3158 C CA . ASN A 1 401 ? 29.583 3.019 -43.698 1.00 75.25 401 ASN A CA 1
ATOM 3159 C C . ASN A 1 401 ? 28.514 1.998 -44.110 1.00 75.25 401 ASN A C 1
ATOM 3161 O O . ASN A 1 401 ? 28.428 0.931 -43.494 1.00 75.25 401 ASN A O 1
ATOM 3165 N N . PRO A 1 402 ? 27.73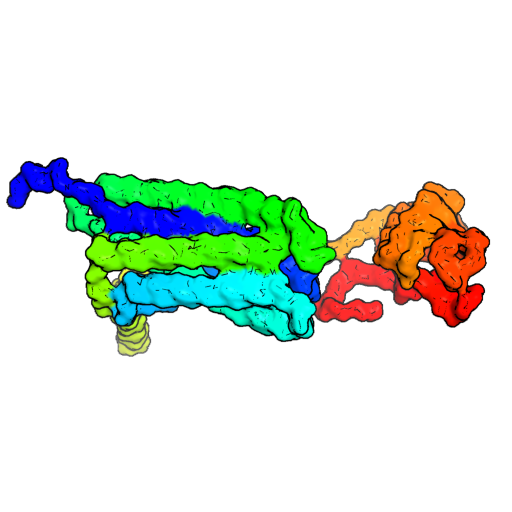3 2.250 -45.180 1.00 66.69 402 PRO A N 1
ATOM 3166 C CA . PRO A 1 402 ? 26.743 1.294 -45.666 1.00 66.69 402 PRO A CA 1
ATOM 3167 C C . PRO A 1 402 ? 27.303 -0.121 -45.881 1.00 66.69 402 PRO A C 1
ATOM 3169 O O . PRO A 1 402 ? 26.571 -1.077 -45.652 1.00 66.69 402 PRO A O 1
ATOM 3172 N N . ASN A 1 403 ? 28.600 -0.243 -46.188 1.00 65.50 403 ASN A N 1
ATOM 3173 C CA . ASN A 1 403 ? 29.274 -1.514 -46.466 1.00 65.50 403 ASN A CA 1
ATOM 3174 C C . ASN A 1 403 ? 30.365 -1.881 -45.437 1.00 65.50 403 ASN A C 1
ATOM 3176 O O . ASN A 1 403 ? 31.149 -2.789 -45.695 1.00 65.50 403 ASN A O 1
ATOM 3180 N N . MET A 1 404 ? 30.485 -1.162 -44.311 1.00 76.75 404 MET A N 1
ATOM 3181 C CA . MET A 1 404 ? 31.562 -1.392 -43.336 1.00 76.75 404 MET A CA 1
ATOM 3182 C C . MET A 1 404 ? 31.037 -1.353 -41.901 1.00 76.75 404 MET A C 1
ATOM 3184 O O . MET A 1 404 ? 30.526 -0.332 -41.429 1.00 76.75 404 MET A O 1
ATOM 3188 N N . ILE A 1 405 ? 31.209 -2.476 -41.209 1.00 84.25 405 ILE A N 1
ATOM 3189 C CA . ILE A 1 405 ? 30.884 -2.656 -39.794 1.00 84.25 405 ILE A CA 1
ATOM 3190 C C . ILE A 1 405 ? 32.183 -2.594 -39.002 1.00 84.25 405 ILE A C 1
ATOM 3192 O O . ILE A 1 405 ? 33.188 -3.172 -39.417 1.00 84.25 405 ILE A O 1
ATOM 3196 N N . ALA A 1 406 ? 32.155 -1.904 -37.867 1.00 83.81 406 ALA A N 1
ATOM 3197 C CA . ALA A 1 406 ? 33.279 -1.838 -36.953 1.00 83.81 406 ALA A CA 1
ATOM 3198 C C . ALA A 1 406 ? 32.851 -2.186 -35.532 1.00 83.81 406 ALA A C 1
ATOM 3200 O O . ALA A 1 406 ? 31.748 -1.864 -35.079 1.00 83.81 406 ALA A O 1
ATOM 3201 N N . LEU A 1 407 ? 33.772 -2.829 -34.825 1.00 86.06 407 LEU A N 1
ATOM 3202 C CA . LEU A 1 407 ? 33.680 -3.029 -33.394 1.00 86.06 407 LEU A CA 1
ATOM 3203 C C . LEU A 1 407 ? 34.434 -1.888 -32.710 1.00 86.06 407 LEU A C 1
ATOM 3205 O O . LEU A 1 407 ? 35.664 -1.878 -32.696 1.00 86.06 407 LEU A O 1
ATOM 3209 N N . ASN A 1 408 ? 33.696 -0.925 -32.166 1.00 86.25 408 ASN A N 1
ATOM 3210 C CA . ASN A 1 408 ? 34.287 0.233 -31.509 1.00 86.25 408 ASN A CA 1
ATOM 3211 C C . ASN A 1 408 ? 34.453 -0.046 -30.020 1.00 86.25 408 ASN A C 1
ATOM 3213 O O . ASN A 1 408 ? 33.532 -0.525 -29.359 1.00 86.25 408 ASN A O 1
ATOM 3217 N N . ARG A 1 409 ? 35.628 0.276 -29.484 1.00 84.69 409 ARG A N 1
ATOM 3218 C CA . ARG A 1 409 ? 35.873 0.238 -28.043 1.00 84.69 409 ARG A CA 1
ATOM 3219 C C . ARG A 1 409 ? 35.161 1.413 -27.375 1.00 84.69 409 ARG A C 1
ATOM 3221 O O . ARG A 1 409 ? 35.276 2.545 -27.844 1.00 84.69 409 ARG A O 1
ATOM 3228 N N . VAL A 1 410 ? 34.451 1.143 -26.287 1.00 80.06 410 VAL A N 1
ATOM 3229 C CA . VAL A 1 410 ? 33.804 2.159 -25.456 1.00 80.06 410 VAL A CA 1
ATOM 3230 C C . VAL A 1 410 ? 34.810 2.595 -24.391 1.00 80.06 410 VAL A C 1
ATOM 3232 O O . VAL A 1 410 ? 35.196 1.810 -23.531 1.00 80.06 410 VAL A O 1
ATOM 3235 N N . GLY A 1 411 ? 35.302 3.831 -24.496 1.00 74.81 411 GLY A N 1
ATOM 3236 C CA . GLY A 1 411 ? 36.256 4.394 -23.538 1.00 74.81 411 GLY A CA 1
ATOM 3237 C C . GLY A 1 411 ? 37.603 3.654 -23.445 1.00 74.81 411 GLY A C 1
ATOM 3238 O O . GLY A 1 411 ? 38.023 2.916 -24.340 1.00 74.81 411 GLY A O 1
ATOM 3239 N N . ILE A 1 412 ? 38.329 3.896 -22.348 1.00 69.69 412 ILE A N 1
ATOM 3240 C CA . ILE A 1 412 ? 39.654 3.300 -22.087 1.00 69.69 412 ILE A CA 1
ATOM 3241 C C . ILE A 1 412 ? 39.515 2.030 -21.236 1.00 69.69 412 ILE A C 1
ATOM 3243 O O . ILE A 1 412 ? 40.223 1.052 -21.457 1.00 69.69 412 ILE A O 1
ATOM 3247 N N . HIS A 1 413 ? 38.633 2.029 -20.247 1.00 70.94 413 HIS A N 1
ATOM 3248 C CA . HIS A 1 413 ? 38.269 0.887 -19.411 1.00 70.94 413 HIS A CA 1
ATOM 3249 C C . HIS A 1 413 ? 36.969 1.246 -18.701 1.00 70.94 413 HIS A C 1
ATOM 3251 O O . HIS A 1 413 ? 36.758 2.418 -18.383 1.00 70.94 413 HIS A O 1
ATOM 3257 N N . ASP A 1 414 ? 36.128 0.256 -18.436 1.00 64.38 414 ASP A N 1
ATOM 3258 C CA . ASP A 1 414 ? 34.893 0.485 -17.707 1.00 64.38 414 ASP A CA 1
ATOM 3259 C C . ASP A 1 414 ? 35.247 0.647 -16.228 1.00 64.38 414 ASP A C 1
ATOM 3261 O O . ASP A 1 414 ? 35.824 -0.237 -15.584 1.00 64.38 414 ASP A O 1
ATOM 3265 N N . SER A 1 415 ? 34.964 1.831 -15.693 1.00 56.88 415 SER A N 1
ATOM 3266 C CA . SER A 1 415 ? 35.143 2.094 -14.275 1.00 56.88 415 SER A CA 1
ATOM 3267 C C . SER A 1 415 ? 34.046 1.376 -13.496 1.00 56.88 415 SER A C 1
ATOM 3269 O O . SER A 1 415 ? 32.884 1.771 -13.520 1.00 56.88 415 SER A O 1
ATOM 3271 N N . LEU A 1 416 ? 34.435 0.356 -12.734 1.00 54.75 416 LEU A N 1
ATOM 3272 C CA . LEU A 1 416 ? 33.573 -0.291 -11.741 1.00 54.75 416 LEU A CA 1
ATOM 3273 C C . LEU A 1 416 ? 33.269 0.611 -10.537 1.00 54.75 416 LEU A C 1
ATOM 3275 O O . LEU A 1 416 ? 32.442 0.273 -9.686 1.00 54.75 416 LEU A O 1
ATOM 3279 N N . VAL A 1 417 ? 33.946 1.759 -10.440 1.00 48.03 417 VAL A N 1
ATOM 3280 C CA . VAL A 1 417 ? 33.600 2.795 -9.475 1.00 48.03 417 VAL A CA 1
ATOM 3281 C C . VAL A 1 417 ? 32.299 3.422 -9.953 1.00 48.03 417 VAL A C 1
ATOM 3283 O O . VAL A 1 417 ? 32.293 4.176 -10.925 1.00 48.03 417 VAL A O 1
ATOM 3286 N N . LYS A 1 418 ? 31.199 3.118 -9.254 1.00 43.97 418 LYS A N 1
ATOM 3287 C CA . LYS A 1 418 ? 29.934 3.840 -9.411 1.00 43.97 418 LYS A CA 1
ATOM 3288 C C . LYS A 1 418 ? 30.237 5.325 -9.221 1.00 43.97 418 LYS A C 1
ATOM 3290 O O . LYS A 1 418 ? 30.574 5.742 -8.110 1.00 43.97 418 LYS A O 1
ATOM 3295 N N . GLU A 1 419 ? 30.165 6.108 -10.299 1.00 48.94 419 GLU A N 1
ATOM 3296 C CA . GLU A 1 419 ? 30.373 7.548 -10.203 1.00 48.94 419 GLU A CA 1
ATOM 3297 C C . GLU A 1 419 ? 29.420 8.101 -9.144 1.00 48.94 419 GLU A C 1
ATOM 3299 O O . GLU A 1 419 ? 28.219 7.813 -9.143 1.00 48.94 419 GLU A O 1
ATOM 3304 N N . LYS A 1 420 ? 29.961 8.902 -8.222 1.00 43.53 420 LYS A N 1
ATOM 3305 C CA . LYS A 1 420 ? 29.230 9.444 -7.066 1.00 43.53 420 LYS A CA 1
ATOM 3306 C C . LYS A 1 420 ? 27.979 10.245 -7.475 1.00 43.53 420 LYS A C 1
ATOM 3308 O O . LYS A 1 420 ? 27.118 10.488 -6.634 1.00 43.53 420 LYS A O 1
ATOM 3313 N N . PHE A 1 421 ? 27.884 10.618 -8.754 1.00 47.28 421 PHE A N 1
ATOM 3314 C CA . PHE A 1 421 ? 26.807 11.398 -9.361 1.00 47.28 421 PHE A CA 1
ATOM 3315 C C . PHE A 1 421 ? 26.099 10.708 -10.542 1.00 47.28 421 PHE A C 1
ATOM 3317 O O . PHE A 1 421 ? 25.298 11.351 -11.209 1.00 47.28 421 PHE A O 1
ATOM 3324 N N . GLY A 1 422 ? 26.332 9.411 -10.781 1.00 39.81 422 GLY A N 1
ATOM 3325 C CA . GLY A 1 422 ? 25.530 8.616 -11.722 1.00 39.81 422 GLY A CA 1
ATOM 3326 C C . GLY A 1 422 ? 25.586 9.044 -13.192 1.00 39.81 422 GLY A C 1
ATOM 3327 O O . GLY A 1 422 ? 24.702 8.652 -13.946 1.00 39.81 422 GLY A O 1
ATOM 3328 N N . ASN A 1 423 ? 26.590 9.822 -13.604 1.00 34.19 423 ASN A N 1
ATOM 3329 C CA . ASN A 1 423 ? 26.782 10.182 -15.004 1.00 34.19 423 ASN A CA 1
ATOM 3330 C C . ASN A 1 423 ? 27.889 9.286 -15.586 1.00 34.19 423 ASN A C 1
ATOM 3332 O O . ASN A 1 423 ? 29.013 9.350 -15.097 1.00 34.19 423 ASN A O 1
ATOM 3336 N N . PRO A 1 424 ? 27.608 8.405 -16.556 1.00 40.44 424 PRO A N 1
ATOM 3337 C CA . PRO A 1 424 ? 28.668 7.686 -17.251 1.00 40.44 424 PRO A CA 1
ATOM 3338 C C . PRO A 1 424 ? 29.419 8.668 -18.166 1.00 40.44 424 PRO A C 1
ATOM 3340 O O . PRO A 1 424 ? 28.781 9.392 -18.932 1.00 40.44 424 PRO A O 1
ATOM 3343 N N . ASN A 1 425 ? 30.750 8.717 -18.056 1.00 37.41 425 ASN A N 1
ATOM 3344 C CA . ASN A 1 425 ? 31.620 9.395 -19.027 1.00 37.41 425 ASN A CA 1
ATOM 3345 C C . ASN A 1 425 ? 31.820 8.551 -20.286 1.00 37.41 425 ASN A C 1
ATOM 3347 O O . ASN A 1 425 ? 31.979 7.316 -20.138 1.00 37.41 425 ASN A O 1
#

Secondary structure (DSSP, 8-state):
--GGGGG--PPPTHHHHHHHHHHHHHHHHHHHHHHHHHHHHHTS---HHHHHHHHHHHHHHHHHHHHHHHHHIIIII-HHHHHHHHHHHHHHHHHHHHHHHH-TTS-HHHHHHHHHHHHHHHHHHHHHHHHHHHHHHHTTS-TTTTHHHHHHHHHHHHHHHHHHHHHHHHHHHHHHHH--BTTBSS-HHHHHHHHHHHHHHHHHHHHHGGGT---PPPP--HHHHHHHHHHHHHHHHHHS-------SSTTHHHHHHHHIIIIIHHHHHHTT--SHHHHHHHHHHHHHHHHHHHHHHHHHHHH---PPPTTEEEEEEE--SSS-EEEEETTTTEEEEEPTT-EEEEEEE----SSSSSEEEEEEEEEE-TT-TTS-TT-EEEEEEEEETT-EEEEEEEEEETTEEEEEEEEEEE--S--TT----

InterPro domains:
  IPR000109 Proton-dependent oligopeptide transporter family [PF00854] (80-250)
  IPR036259 MFS transporter superfamily [G3DSA:1.20.1250.20] (1-249)
  IPR036259 MFS transporter superfamily [SSF103473] (8-295)